Protein 3T7G (pdb70)

Organism: Saccharomyces cerevisiae (strain ATCC 204508 / S288c) (NCBI:txid559292)

Solvent-accessible surface area: 25848 Å² total; per-residue (Å²): 137,85,54,93,19,74,52,2,81,5,8,94,8,102,12,41,64,22,0,1,84,35,1,7,127,29,18,106,123,18,103,125,12,16,7,3,37,33,94,1,46,9,50,2,51,11,82,111,36,71,120,109,27,72,16,1,49,0,114,0,13,43,115,8,37,72,112,95,113,45,70,173,115,52,19,0,39,4,99,14,24,1,8,0,6,20,37,50,85,23,0,47,42,9,10,7,70,59,2,4,58,9,18,0,29,53,5,11,96,69,1,54,183,46,7,14,135,0,13,30,3,3,0,0,1,18,0,24,35,99,156,96,3,1,13,11,2,1,0,7,0,3,0,15,40,35,32,11,7,32,3,60,10,96,98,35,112,85,28,59,61,30,32,56,83,0,38,140,38,0,28,114,43,96,60,52,9,0,0,1,11,24,94,112,88,98,21,44,69,34,59,97,70,56,0,97,145,33,84,18,0,2,2,6,4,0,1,34,64,148,93,35,0,2,11,3,1,35,0,0,1,1,1,0,33,105,29,4,101,113,6,95,81,4,66,0,1,0,2,8,34,63,172,31,14,22,6,12,24,0,28,15,26,65,113,124,85,76,83,100,128,48,93,59,59,18,135,33,52,24,21,20,128,16,131,160,41,20,34,1,1,42,45,50,101,78,138,66,94,14,63,51,6,83,4,6,52,5,26,7,0,41,2,6,34,108,30,52,90,98,5,105,43,137,66,97,194,54,88,50,15,76,29,86,1,35,9,73,3,44,17,91,108,36,31,108,37,14,62,23,1,20,0,25,0,12,24,104,4,18,63,193,144,154,46,56,1,52,2,97,11,22,0,44,0,23,34,61,58,82,72,0,69,108,46,75,10,70,126,22,3,62,82,38,0,74,75,5,47,58,71,2,63,93,53,6,14,138,0,14,27,4,1,0,0,0,16,9,27,88,94,49,110,55,0,9,8,2,1,0,7,0,4,0,33,11,56,34,45,8,36,4,58,11,29,107,28,112,110,32,55,75,42,28,82,48,4,41,63,28,0,39,116,42,108,56,41,9,0,0,1,30,19,105,101,109,102,40,64,52,33,53,42,84,50,7,42,82,39,61,29,0,2,3,13,6,1,2,36,64,143,98,40,0,3,12,2,1,37,0,1,7,1,0,4,29,121,46,6,116,92,13,48,97,18,36,0,6,0,2,9,37,76,116,24,21,29,9,15,48,2,40,30,17,82,157,146,31,129,37,51,23,23,20,126,14,26,128,43,94,32,2,0,13,2,13,23,30,86,64,57,18,24,124,94,6,88,53,132,116,80,87,56,13,23,64,72,4,94,51,133

Sequence (581 aa):
SERVLSYAPAFKSFLDTSFFQELSRLKLDVLKLDSTCQPLTVVNLDLHNIPKSADQVPLFLTNRSFEKHNNKRTNEVPLQGSIFNFNVLDEFKNLDKQLFLHQRALECWEDGIKDINKCVSFVIISFADLKKYRFYYWLGVPCFQQRRPSSTVLHVRPEPSLKGLFSKCQKWFDVNYSKWVCILDADDEIVNYDKCIIRKTKVLAIRDTSTMENVPSALTKNFLSVLQYDVPDLIDFKLLIIRQNEGSFALNATFASIDPQSSSSNPDMKVSGWERNVQGKLAPRVVDLERVLSYAPAFKSFLDTSFFQELSRLKLDVLKLDSTCQPLTVNLDLHNIPKSADQVPLFLTNRSFEKHTNEVPLQGSIFFNFNVLDEFKNLDKQLFLHQRALECWEDGIKDINKCVSFVIISFADLKKYRFYYWLGVPCFQRPSSTVLHVRPEPSLKGLFSKCQKWFDVNYSKWVCILDADDEIVNYDKCIIRKTKVLAIRDTSTMENVPSALTKNFLSVLQYDVPDLIDFKLLIIRQNEGSFALNATFASIDMKVSGWERNVQGKLAPRVVDLSDELIQDMEIKDIDELIQDMEIK

Structure (mmCIF, N/CA/C/O backbone):
data_3T7G
#
_entry.id   3T7G
#
_cell.length_a   152.135
_cell.length_b   99.429
_cell.length_c   71.502
_cell.angle_alpha   90.00
_cell.angle_beta   113.13
_cell.angle_gamma   90.00
#
_symmetry.space_group_name_H-M   'C 1 2 1'
#
loop_
_entity.id
_entity.type
_entity.pdbx_description
1 polymer 'Ubiquitin-like modifier-activating enzyme ATG7'
2 polymer 'Autophagy-related protein 3'
3 water water
#
loop_
_atom_site.group_PDB
_atom_site.id
_atom_site.type_symbol
_atom_site.label_atom_id
_atom_site.label_alt_id
_atom_site.label_comp_id
_atom_site.label_asym_id
_atom_site.label_entity_id
_atom_site.label_seq_id
_atom_site.pdbx_PDB_ins_code
_atom_site.Cartn_x
_atom_site.Cartn_y
_atom_site.Cartn_z
_atom_site.occupancy
_atom_site.B_iso_or_equiv
_atom_site.auth_seq_id
_atom_site.auth_comp_id
_atom_site.auth_asym_id
_atom_site.auth_atom_id
_atom_site.pdbx_PDB_model_num
ATOM 1 N N . SER A 1 5 ? -4.897 -30.098 -2.424 1.00 69.17 3 SER A N 1
ATOM 2 C CA . SER A 1 5 ? -5.330 -29.879 -1.043 1.00 78.81 3 SER A CA 1
ATOM 3 C C . SER A 1 5 ? -5.037 -31.065 -0.110 1.00 72.26 3 SER A C 1
ATOM 4 O O . SER A 1 5 ? -5.068 -30.917 1.117 1.00 70.17 3 SER A O 1
ATOM 7 N N . GLU A 1 6 ? -4.759 -32.231 -0.693 1.00 63.61 4 GLU A N 1
ATOM 8 C CA . GLU A 1 6 ? -4.513 -33.453 0.079 1.00 59.68 4 GLU A CA 1
ATOM 9 C C . GLU A 1 6 ? -3.020 -33.631 0.366 1.00 58.32 4 GLU A C 1
ATOM 10 O O . GLU A 1 6 ? -2.211 -33.806 -0.558 1.00 51.14 4 GLU A O 1
ATOM 16 N N . ARG A 1 7 ? -2.660 -33.597 1.646 1.00 45.76 5 ARG A N 1
ATOM 17 C CA . ARG A 1 7 ? -1.260 -33.602 2.035 1.00 44.43 5 ARG A CA 1
ATOM 18 C C . ARG A 1 7 ? -0.877 -34.894 2.742 1.00 43.79 5 ARG A C 1
ATOM 19 O O . ARG A 1 7 ? -1.728 -35.564 3.342 1.00 41.05 5 ARG A O 1
ATOM 21 N N . VAL A 1 8 ? 0.407 -35.241 2.663 1.00 41.69 6 VAL A N 1
ATOM 22 C CA . VAL A 1 8 ? 0.982 -36.285 3.508 1.00 44.54 6 VAL A CA 1
ATOM 23 C C . VAL A 1 8 ? 1.301 -35.661 4.871 1.00 39.59 6 VAL A C 1
ATOM 24 O O . VAL A 1 8 ? 2.055 -34.701 4.948 1.00 42.51 6 VAL A O 1
ATOM 28 N N . LEU A 1 9 ? 0.694 -36.178 5.934 1.00 33.72 7 LEU A N 1
ATOM 29 C CA . LEU A 1 9 ? 0.876 -35.609 7.273 1.00 37.10 7 LEU A CA 1
ATOM 30 C C . LEU A 1 9 ? 2.328 -35.670 7.730 1.00 37.96 7 LEU A C 1
ATOM 31 O O . LEU A 1 9 ? 2.966 -36.724 7.678 1.00 36.80 7 LEU A O 1
ATOM 36 N N . SER A 1 10 ? 2.835 -34.538 8.196 1.00 35.30 8 SER A N 1
ATOM 37 C CA . SER A 1 10 ? 4.128 -34.505 8.863 1.00 44.84 8 SER A CA 1
ATOM 38 C C . SER A 1 10 ? 3.949 -33.995 10.285 1.00 40.57 8 SER A C 1
ATOM 39 O O . SER A 1 10 ? 2.872 -33.531 10.656 1.00 42.83 8 SER A O 1
ATOM 42 N N . TYR A 1 11 ? 5.008 -34.085 11.083 1.00 31.78 9 TYR A N 1
ATOM 43 C CA . TYR A 1 11 ? 4.871 -33.983 12.532 1.00 30.11 9 TYR A CA 1
ATOM 44 C C . TYR A 1 11 ? 5.872 -33.041 13.162 1.00 37.36 9 TYR A C 1
ATOM 45 O O . TYR A 1 11 ? 6.844 -32.645 12.541 1.00 34.52 9 TYR A O 1
ATOM 54 N N . ALA A 1 12 ? 5.630 -32.710 14.420 1.00 33.98 10 ALA A N 1
ATOM 55 C CA . ALA A 1 12 ? 6.511 -31.834 15.168 1.00 34.83 10 ALA A CA 1
ATOM 56 C C . ALA A 1 12 ? 7.133 -32.602 16.334 1.00 26.62 10 ALA A C 1
ATOM 57 O O . ALA A 1 12 ? 6.562 -33.588 16.806 1.00 31.29 10 ALA A O 1
ATOM 59 N N . PRO A 1 13 ? 8.306 -32.154 16.808 1.00 37.52 11 PRO A N 1
ATOM 60 C CA . PRO A 1 13 ? 8.898 -32.845 17.963 1.00 35.47 11 PRO A CA 1
ATOM 61 C C . PRO A 1 13 ? 7.922 -32.806 19.147 1.00 31.72 11 PRO A C 1
ATOM 62 O O . PRO A 1 13 ? 7.235 -31.812 19.353 1.00 31.80 11 PRO A O 1
ATOM 66 N N . ALA A 1 14 ? 7.838 -33.896 19.895 1.00 31.70 12 ALA A N 1
ATOM 67 C CA . ALA A 1 14 ? 6.789 -34.039 20.902 1.00 32.27 12 ALA A CA 1
ATOM 68 C C . ALA A 1 14 ? 7.044 -33.219 22.163 1.00 32.90 12 ALA A C 1
ATOM 69 O O . ALA A 1 14 ? 6.108 -32.703 22.765 1.00 29.90 12 ALA A O 1
ATOM 71 N N . PHE A 1 15 ? 8.312 -33.128 22.561 1.00 28.36 13 PHE A N 1
ATOM 72 C CA . PHE A 1 15 ? 8.690 -32.477 23.819 1.00 29.81 13 PHE A CA 1
ATOM 73 C C . PHE A 1 15 ? 9.989 -31.725 23.647 1.00 34.83 13 PHE A C 1
ATOM 74 O O . PHE A 1 15 ? 10.757 -32.021 22.742 1.00 31.85 13 PHE A O 1
ATOM 82 N N . LYS A 1 16 ? 10.244 -30.780 24.543 1.00 33.52 14 LYS A N 1
ATOM 83 C CA . LYS A 1 16 ? 11.577 -30.205 24.679 1.00 40.54 14 LYS A CA 1
ATOM 84 C C . LYS A 1 16 ? 12.052 -30.398 26.125 1.00 41.42 14 LYS A C 1
ATOM 85 O O . LYS A 1 16 ? 11.299 -30.157 27.064 1.00 40.56 14 LYS A O 1
ATOM 91 N N . SER A 1 17 ? 13.294 -30.825 26.313 1.00 35.93 15 SER A N 1
ATOM 92 C CA . SER A 1 17 ? 13.793 -31.080 27.669 1.00 34.20 15 SER A CA 1
ATOM 93 C C . SER A 1 17 ? 14.254 -29.827 28.411 1.00 37.53 15 SER A C 1
ATOM 94 O O . SER A 1 17 ? 14.802 -28.918 27.825 1.00 35.33 15 SER A O 1
ATOM 97 N N . PHE A 1 18 ? 14.025 -29.798 29.716 1.00 35.33 16 PHE A N 1
ATOM 98 C CA . PHE A 1 18 ? 14.752 -28.904 30.592 1.00 32.70 16 PHE A CA 1
ATOM 99 C C . PHE A 1 18 ? 15.120 -29.655 31.851 1.00 35.34 16 PHE A C 1
ATOM 100 O O . PHE A 1 18 ? 14.260 -29.979 32.666 1.00 38.10 16 PHE A O 1
ATOM 108 N N . LEU A 1 19 ? 16.401 -29.947 32.006 1.00 37.36 17 LEU A N 1
ATOM 109 C CA . LEU A 1 19 ? 16.854 -30.646 33.188 1.00 35.11 17 LEU A CA 1
ATOM 110 C C . LEU A 1 19 ? 17.372 -29.623 34.195 1.00 34.99 17 LEU A C 1
ATOM 111 O O . LEU A 1 19 ? 18.407 -29.007 33.986 1.00 40.59 17 LEU A O 1
ATOM 116 N N . ASP A 1 20 ? 16.627 -29.458 35.280 1.00 35.96 18 ASP A N 1
ATOM 117 C CA . ASP A 1 20 ? 17.026 -28.590 36.366 1.00 36.75 18 ASP A CA 1
ATOM 118 C C . ASP A 1 20 ? 18.294 -29.090 37.025 1.00 42.21 18 ASP A C 1
ATOM 119 O O . ASP A 1 20 ? 18.593 -30.291 37.025 1.00 42.23 18 ASP A O 1
ATOM 124 N N . THR A 1 21 ? 19.048 -28.150 37.579 1.00 38.83 19 THR A N 1
ATOM 125 C CA . THR A 1 21 ? 20.244 -28.441 38.353 1.00 41.26 19 THR A CA 1
ATOM 126 C C . THR A 1 21 ? 20.021 -29.577 39.341 1.00 38.82 19 THR A C 1
ATOM 127 O O . THR A 1 21 ? 20.904 -30.391 39.567 1.00 42.28 19 THR A O 1
ATOM 131 N N . SER A 1 22 ? 18.844 -29.606 39.954 1.00 37.27 20 SER A N 1
ATOM 132 C CA . SER A 1 22 ? 18.567 -30.618 40.970 1.00 41.59 20 SER A CA 1
ATOM 133 C C . SER A 1 22 ? 18.513 -32.024 40.354 1.00 41.16 20 SER A C 1
ATOM 134 O O . SER A 1 22 ? 18.780 -33.018 41.031 1.00 42.79 20 SER A O 1
ATOM 137 N N . PHE A 1 23 ? 18.163 -32.107 39.073 1.00 36.63 21 PHE A N 1
ATOM 138 C CA . PHE A 1 23 ? 18.149 -33.399 38.381 1.00 33.58 21 PHE A CA 1
ATOM 139 C C . PHE A 1 23 ? 19.573 -33.962 38.321 1.00 44.33 21 PHE A C 1
ATOM 140 O O . PHE A 1 23 ? 19.814 -35.137 38.612 1.00 37.57 21 PHE A O 1
ATOM 148 N N . PHE A 1 24 ? 20.517 -33.104 37.957 1.00 37.65 22 PHE A N 1
ATOM 149 C CA . PHE A 1 24 ? 21.905 -33.509 37.808 1.00 40.58 22 PHE A CA 1
ATOM 150 C C . PHE A 1 24 ? 22.548 -33.751 39.179 1.00 42.48 22 PHE A C 1
ATOM 151 O O . PHE A 1 24 ? 23.361 -34.649 39.340 1.00 43.81 22 PHE A O 1
ATOM 159 N N . GLN A 1 25 ? 22.169 -32.949 40.168 1.00 41.88 23 GLN A N 1
ATOM 160 C CA . GLN A 1 25 ? 22.569 -33.221 41.544 1.00 40.70 23 GLN A CA 1
ATOM 161 C C . GLN A 1 25 ? 22.104 -34.625 41.967 1.00 44.58 23 GLN A C 1
ATOM 162 O O . GLN A 1 25 ? 22.866 -35.375 42.562 1.00 44.68 23 GLN A O 1
ATOM 168 N N . GLU A 1 26 ? 20.859 -34.981 41.646 1.00 43.34 24 GLU A N 1
ATOM 169 C CA . GLU A 1 26 ? 20.314 -36.271 42.053 1.00 46.56 24 GLU A CA 1
ATOM 170 C C . GLU A 1 26 ? 20.969 -37.416 41.277 1.00 46.22 24 GLU A C 1
ATOM 171 O O . GLU A 1 26 ? 21.229 -38.490 41.822 1.00 44.34 24 GLU A O 1
ATOM 177 N N . LEU A 1 27 ? 21.204 -37.178 39.992 1.00 43.64 25 LEU A N 1
ATOM 178 C CA . LEU A 1 27 ? 21.964 -38.091 39.157 1.00 44.40 25 LEU A CA 1
ATOM 179 C C . LEU A 1 27 ? 23.360 -38.323 39.751 1.00 52.83 25 LEU A C 1
ATOM 180 O O . LEU A 1 27 ? 23.877 -39.448 39.754 1.00 49.39 25 LEU A O 1
ATOM 185 N N . SER A 1 28 ? 23.971 -37.257 40.257 1.00 43.78 26 SER A N 1
ATOM 186 C CA . SER A 1 28 ? 25.300 -37.384 40.865 1.00 48.09 26 SER A CA 1
ATOM 187 C C . SER A 1 28 ? 25.255 -38.336 42.045 1.00 48.15 26 SER A C 1
ATOM 188 O O . SER A 1 28 ? 26.105 -39.212 42.174 1.00 55.82 26 SER A O 1
ATOM 191 N N . ARG A 1 29 ? 24.251 -38.172 42.898 1.00 45.44 27 ARG A N 1
ATOM 192 C CA . ARG A 1 29 ? 24.058 -39.074 44.026 1.00 52.82 27 ARG A CA 1
ATOM 193 C C . ARG A 1 29 ? 23.902 -40.517 43.534 1.00 56.00 27 ARG A C 1
ATOM 194 O O . ARG A 1 29 ? 24.542 -41.437 44.046 1.00 59.83 27 ARG A O 1
ATOM 202 N N . LEU A 1 30 ? 23.075 -40.697 42.511 1.00 53.35 28 LEU A N 1
ATOM 203 C CA . LEU A 1 30 ? 22.869 -42.004 41.896 1.00 56.60 28 LEU A CA 1
ATOM 204 C C . LEU A 1 30 ? 24.183 -42.625 41.419 1.00 56.60 28 LEU A C 1
ATOM 205 O O . LEU A 1 30 ? 24.488 -43.764 41.748 1.00 55.22 28 LEU A O 1
ATOM 210 N N . LYS A 1 31 ? 24.957 -41.881 40.637 1.00 51.89 29 LYS A N 1
ATOM 211 C CA . LYS A 1 31 ? 26.201 -42.410 40.101 1.00 51.56 29 LYS A CA 1
ATOM 212 C C . LYS A 1 31 ? 27.180 -42.836 41.205 1.00 58.00 29 LYS A C 1
ATOM 213 O O . LYS A 1 31 ? 27.828 -43.889 41.093 1.00 52.86 29 LYS A O 1
ATOM 219 N N . LEU A 1 32 ? 27.296 -42.021 42.255 1.00 56.95 30 LEU A N 1
ATOM 220 C CA . LEU A 1 32 ? 28.189 -42.342 43.373 1.00 66.59 30 LEU A CA 1
ATOM 221 C C . LEU A 1 32 ? 27.757 -43.637 44.065 1.00 75.08 30 LEU A C 1
ATOM 222 O O . LEU A 1 32 ? 28.575 -44.347 44.656 1.00 81.22 30 LEU A O 1
ATOM 227 N N . ASP A 1 33 ? 26.470 -43.949 43.969 1.00 78.33 31 ASP A N 1
ATOM 228 C CA . ASP A 1 33 ? 25.935 -45.183 44.527 1.00 79.46 31 ASP A CA 1
ATOM 229 C C . ASP A 1 33 ? 26.371 -46.395 43.717 1.00 70.69 31 ASP A C 1
ATOM 230 O O . ASP A 1 33 ? 26.521 -47.487 44.265 1.00 75.90 31 ASP A O 1
ATOM 235 N N . VAL A 1 34 ? 26.566 -46.206 42.414 1.00 59.28 32 VAL A N 1
ATOM 236 C CA . VAL A 1 34 ? 26.942 -47.321 41.544 1.00 57.90 32 VAL A CA 1
ATOM 237 C C . VAL A 1 34 ? 28.245 -47.066 40.790 1.00 55.17 32 VAL A C 1
ATOM 238 O O . VAL A 1 34 ? 28.366 -47.372 39.608 1.00 58.22 32 VAL A O 1
ATOM 242 N N . LEU A 1 35 ? 29.238 -46.544 41.499 1.00 48.89 33 LEU A N 1
ATOM 243 C CA . LEU A 1 35 ? 30.514 -46.191 40.885 1.00 59.36 33 LEU A CA 1
ATOM 244 C C . LEU A 1 35 ? 31.247 -47.402 40.291 1.00 61.97 33 LEU A C 1
ATOM 245 O O . LEU A 1 35 ? 31.973 -47.278 39.303 1.00 65.39 33 LEU A O 1
ATOM 250 N N . LYS A 1 36 ? 31.051 -48.569 40.892 1.00 54.84 34 LYS A N 1
ATOM 251 C CA . LYS A 1 36 ? 31.749 -49.775 40.441 1.00 58.98 34 LYS A CA 1
ATOM 252 C C . LYS A 1 36 ? 31.100 -50.468 39.234 1.00 57.99 34 LYS A C 1
ATOM 253 O O . LYS A 1 36 ? 31.649 -51.446 38.717 1.00 65.82 34 LYS A O 1
ATOM 259 N N . LEU A 1 37 ? 29.944 -49.976 38.784 1.00 51.28 35 LEU A N 1
ATOM 260 C CA . LEU A 1 37 ? 29.219 -50.628 37.685 1.00 44.19 35 LEU A CA 1
ATOM 261 C C . LEU A 1 37 ? 29.470 -49.923 36.356 1.00 55.22 35 LEU A C 1
ATOM 262 O O . LEU A 1 37 ? 29.887 -48.763 36.350 1.00 59.03 35 LEU A O 1
ATOM 267 N N . ASP A 1 38 ? 29.220 -50.611 35.236 1.00 46.87 36 ASP A N 1
ATOM 268 C CA . ASP A 1 38 ? 29.391 -49.987 33.920 1.00 42.25 36 ASP A CA 1
ATOM 269 C C . ASP A 1 38 ? 28.275 -48.978 33.641 1.00 45.40 36 ASP A C 1
ATOM 270 O O . ASP A 1 38 ? 28.458 -48.019 32.884 1.00 40.74 36 ASP A O 1
ATOM 275 N N . SER A 1 39 ? 27.110 -49.212 34.231 1.00 41.33 37 SER A N 1
ATOM 276 C CA . SER A 1 39 ? 25.951 -48.387 33.939 1.00 42.43 37 SER A CA 1
ATOM 277 C C . SER A 1 39 ? 24.770 -48.811 34.789 1.00 45.15 37 SER A C 1
ATOM 278 O O . SER A 1 39 ? 24.769 -49.893 35.381 1.00 40.71 37 SER A O 1
ATOM 281 N N . THR A 1 40 ? 23.752 -47.960 34.821 1.00 36.89 38 THR A N 1
ATOM 282 C CA . THR A 1 40 ? 22.534 -48.260 35.552 1.00 32.79 38 THR A CA 1
ATOM 283 C C . THR A 1 40 ? 21.366 -47.640 34.817 1.00 36.01 38 THR A C 1
ATOM 284 O O . THR A 1 40 ? 21.529 -46.657 34.079 1.00 36.35 38 THR A O 1
ATOM 288 N N . CYS A 1 41 ? 20.178 -48.192 35.026 1.00 35.90 39 CYS A N 1
ATOM 289 C CA . CYS A 1 41 ? 18.994 -47.642 34.394 1.00 32.97 39 CYS A CA 1
ATOM 290 C C . CYS A 1 41 ? 17.909 -47.462 35.448 1.00 38.99 39 CYS A C 1
ATOM 291 O O . CYS A 1 41 ? 17.544 -48.418 36.121 1.00 38.86 39 CYS A O 1
ATOM 294 N N . GLN A 1 42 ? 17.416 -46.239 35.615 1.00 34.89 40 GLN A N 1
ATOM 295 C CA . GLN A 1 42 ? 16.478 -45.953 36.699 1.00 35.08 40 GLN A CA 1
ATOM 296 C C . GLN A 1 42 ? 15.203 -45.297 36.165 1.00 28.42 40 GLN A C 1
ATOM 297 O O . GLN A 1 42 ? 15.254 -44.549 35.198 1.00 33.02 40 GLN A O 1
ATOM 303 N N . PRO A 1 43 ? 14.058 -45.578 36.804 1.00 33.05 41 PRO A N 1
ATOM 304 C CA . PRO A 1 43 ? 12.778 -45.024 36.336 1.00 32.56 41 PRO A CA 1
ATOM 305 C C . PRO A 1 43 ? 12.636 -43.536 36.638 1.00 30.80 41 PRO A C 1
ATOM 306 O O . PRO A 1 43 ? 13.179 -43.055 37.635 1.00 32.56 41 PRO A O 1
ATOM 310 N N . LEU A 1 44 ? 11.935 -42.821 35.758 1.00 27.29 42 LEU A N 1
ATOM 311 C CA . LEU A 1 44 ? 11.637 -41.411 35.967 1.00 30.37 42 LEU A CA 1
ATOM 312 C C . LEU A 1 44 ? 10.152 -41.166 35.765 1.00 30.23 42 LEU A C 1
ATOM 313 O O . LEU A 1 44 ? 9.507 -41.866 34.998 1.00 29.91 42 LEU A O 1
ATOM 318 N N . THR A 1 45 ? 9.622 -40.156 36.432 1.00 27.90 43 THR A N 1
ATOM 319 C CA . THR A 1 45 ? 8.260 -39.716 36.143 1.00 30.28 43 THR A CA 1
ATOM 320 C C . THR A 1 45 ? 8.222 -38.208 36.030 1.00 31.34 43 THR A C 1
ATOM 321 O O . THR A 1 45 ? 8.858 -37.510 36.816 1.00 35.16 43 THR A O 1
ATOM 325 N N . VAL A 1 46 ? 7.500 -37.702 35.040 1.00 29.24 44 VAL A N 1
ATOM 326 C CA A VAL A 1 46 ? 7.287 -36.266 34.891 0.43 32.33 44 VAL A CA 1
ATOM 327 C CA B VAL A 1 46 ? 7.274 -36.261 34.946 0.57 32.16 44 VAL A CA 1
ATOM 328 C C . VAL A 1 46 ? 5.786 -35.993 34.775 1.00 34.29 44 VAL A C 1
ATOM 329 O O . VAL A 1 46 ? 5.066 -36.771 34.158 1.00 36.07 44 VAL A O 1
ATOM 336 N N . ASN A 1 47 ? 5.325 -34.897 35.355 1.00 31.47 45 ASN A N 1
ATOM 337 C CA . ASN A 1 47 ? 3.928 -34.510 35.256 1.00 33.33 45 ASN A CA 1
ATOM 338 C C . ASN A 1 47 ? 3.805 -33.391 34.248 1.00 36.97 45 ASN A C 1
ATOM 339 O O . ASN A 1 47 ? 4.299 -32.293 34.484 1.00 38.42 45 ASN A O 1
ATOM 344 N N . LEU A 1 48 ? 3.190 -33.682 33.102 1.00 27.80 46 LEU A N 1
ATOM 345 C CA . LEU A 1 48 ? 3.107 -32.707 32.021 1.00 31.06 46 LEU A CA 1
ATOM 346 C C . LEU A 1 48 ? 1.982 -31.692 32.272 1.00 35.79 46 LEU A C 1
ATOM 347 O O . LEU A 1 48 ? 0.865 -32.087 32.612 1.00 36.24 46 LEU A O 1
ATOM 352 N N . ASP A 1 49 ? 2.271 -30.405 32.071 1.00 35.26 47 ASP A N 1
ATOM 353 C CA . ASP A 1 49 ? 1.270 -29.343 32.208 1.00 37.37 47 ASP A CA 1
ATOM 354 C C . ASP A 1 49 ? 0.935 -28.822 30.810 1.00 44.51 47 ASP A C 1
ATOM 355 O O . ASP A 1 49 ? 1.713 -28.075 30.224 1.00 46.23 47 ASP A O 1
ATOM 360 N N . LEU A 1 50 ? -0.202 -29.234 30.252 1.00 39.00 48 LEU A N 1
ATOM 361 C CA . LEU A 1 50 ? -0.489 -28.872 28.870 1.00 37.10 48 LEU A CA 1
ATOM 362 C C . LEU A 1 50 ? -1.240 -27.544 28.760 1.00 34.79 48 LEU A C 1
ATOM 363 O O . LEU A 1 50 ? -1.516 -27.066 27.658 1.00 39.21 48 LEU A O 1
ATOM 368 N N . HIS A 1 51 ? -1.576 -26.968 29.907 1.00 34.45 49 HIS A N 1
ATOM 369 C CA . HIS A 1 51 ? -2.278 -25.686 29.953 1.00 39.06 49 HIS A CA 1
ATOM 370 C C . HIS A 1 51 ? -1.336 -24.485 30.022 1.00 47.05 49 HIS A C 1
ATOM 371 O O . HIS A 1 51 ? -1.717 -23.369 29.691 1.00 51.86 49 HIS A O 1
ATOM 378 N N . ASN A 1 52 ? -0.119 -24.705 30.490 1.00 43.04 50 ASN A N 1
ATOM 379 C CA . ASN A 1 52 ? 0.804 -23.584 30.659 1.00 62.65 50 ASN A CA 1
ATOM 380 C C . ASN A 1 52 ? 2.081 -23.740 29.848 1.00 67.37 50 ASN A C 1
ATOM 381 O O . ASN A 1 52 ? 3.189 -23.733 30.390 1.00 77.25 50 ASN A O 1
ATOM 386 N N . ILE A 1 53 ? 1.902 -23.891 28.539 1.00 61.75 51 ILE A N 1
ATOM 387 C CA . ILE A 1 53 ? 3.007 -23.969 27.597 1.00 55.63 51 ILE A CA 1
ATOM 388 C C . ILE A 1 53 ? 3.371 -22.557 27.159 1.00 59.97 51 ILE A C 1
ATOM 389 O O . ILE A 1 53 ? 2.505 -21.807 26.710 1.00 53.78 51 ILE A O 1
ATOM 394 N N . PRO A 1 54 ? 4.656 -22.186 27.290 1.00 61.67 52 PRO A N 1
ATOM 395 C CA . PRO A 1 54 ? 5.066 -20.845 26.863 1.00 63.25 52 PRO A CA 1
ATOM 396 C C . PRO A 1 54 ? 4.553 -20.508 25.457 1.00 58.97 52 PRO A C 1
ATOM 397 O O . PRO A 1 54 ? 4.613 -21.337 24.547 1.00 55.56 52 PRO A O 1
ATOM 401 N N . LYS A 1 55 ? 4.030 -19.299 25.291 1.00 52.77 53 LYS A N 1
ATOM 402 C CA . LYS A 1 55 ? 3.481 -18.866 24.007 1.00 55.29 53 LYS A CA 1
ATOM 403 C C . LYS A 1 55 ? 4.514 -18.948 22.882 1.00 59.71 53 LYS A C 1
ATOM 404 O O . LYS A 1 55 ? 4.162 -19.059 21.705 1.00 62.58 53 LYS A O 1
ATOM 406 N N . SER A 1 56 ? 5.791 -18.890 23.249 1.00 58.35 54 SER A N 1
ATOM 407 C CA . SER A 1 56 ? 6.873 -18.924 22.275 1.00 61.79 54 SER A CA 1
ATOM 408 C C . SER A 1 56 ? 7.466 -20.322 22.059 1.00 49.90 54 SER A C 1
ATOM 409 O O . SER A 1 56 ? 8.236 -20.529 21.126 1.00 52.57 54 SER A O 1
ATOM 412 N N . ALA A 1 57 ? 7.128 -21.273 22.920 1.00 44.26 55 ALA A N 1
ATOM 413 C CA . ALA A 1 57 ? 7.609 -22.649 22.725 1.00 43.36 55 ALA A CA 1
ATOM 414 C C . ALA A 1 57 ? 6.797 -23.352 21.641 1.00 41.44 55 ALA A C 1
ATOM 415 O O . ALA A 1 57 ? 5.694 -22.926 21.333 1.00 45.04 55 ALA A O 1
ATOM 417 N N . ASP A 1 58 ? 7.339 -24.426 21.066 1.00 37.76 56 ASP A N 1
ATOM 418 C CA . ASP A 1 58 ? 6.662 -25.171 20.008 1.00 35.90 56 ASP A CA 1
ATOM 419 C C . ASP A 1 58 ? 6.035 -26.452 20.527 1.00 37.83 56 ASP A C 1
ATOM 420 O O . ASP A 1 58 ? 5.322 -27.130 19.804 1.00 37.94 56 ASP A O 1
ATOM 425 N N . GLN A 1 59 ? 6.335 -26.815 21.762 1.00 34.74 57 GLN A N 1
ATOM 426 C CA . GLN A 1 59 ? 5.774 -28.045 22.314 1.00 32.23 57 GLN A CA 1
ATOM 427 C C . GLN A 1 59 ? 5.919 -28.037 23.823 1.00 35.25 57 GLN A C 1
ATOM 428 O O . GLN A 1 59 ? 6.507 -27.125 24.396 1.00 36.62 57 GLN A O 1
ATOM 434 N N . VAL A 1 60 ? 5.350 -29.041 24.467 1.00 33.47 58 VAL A N 1
ATOM 435 C CA . VAL A 1 60 ? 5.391 -29.141 25.908 1.00 34.99 58 VAL A CA 1
ATOM 436 C C . VAL A 1 60 ? 6.825 -29.361 26.365 1.00 31.23 58 VAL A C 1
ATOM 437 O O . VAL A 1 60 ? 7.536 -30.194 25.814 1.00 33.36 58 VAL A O 1
ATOM 441 N N . PRO A 1 61 ? 7.257 -28.617 27.389 1.00 32.04 59 PRO A N 1
ATOM 442 C CA . PRO A 1 61 ? 8.551 -28.897 28.005 1.00 32.65 59 PRO A CA 1
ATOM 443 C C . PRO A 1 61 ? 8.480 -30.106 28.940 1.00 37.12 59 PRO A C 1
ATOM 444 O O . PRO A 1 61 ? 7.443 -30.396 29.546 1.00 38.94 59 PRO A O 1
ATOM 448 N N . LEU A 1 62 ? 9.585 -30.825 29.014 1.00 33.65 60 LEU A N 1
ATOM 449 C CA . LEU A 1 62 ? 9.771 -31.890 29.994 1.00 33.90 60 LEU A CA 1
ATOM 450 C C . LEU A 1 62 ? 10.688 -31.356 31.086 1.00 34.86 60 LEU A C 1
ATOM 451 O O . LEU A 1 62 ? 11.905 -31.328 30.919 1.00 40.73 60 LEU A O 1
ATOM 456 N N . PHE A 1 63 ? 10.102 -30.904 32.188 1.00 35.53 61 PHE A N 1
ATOM 457 C CA . PHE A 1 63 ? 10.847 -30.238 33.251 1.00 39.82 61 PHE A CA 1
ATOM 458 C C . PHE A 1 63 ? 11.267 -31.281 34.277 1.00 40.45 61 PHE A C 1
ATOM 459 O O . PHE A 1 63 ? 10.451 -31.733 35.066 1.00 41.49 61 PHE A O 1
ATOM 467 N N . LEU A 1 64 ? 12.540 -31.655 34.265 1.00 35.42 62 LEU A N 1
ATOM 468 C CA . LEU A 1 64 ? 13.043 -32.760 35.097 1.00 31.77 62 LEU A CA 1
ATOM 469 C C . LEU A 1 64 ? 13.787 -32.243 36.327 1.00 33.32 62 LEU A C 1
ATOM 470 O O . LEU A 1 64 ? 14.570 -31.312 36.220 1.00 34.21 62 LEU A O 1
ATOM 475 N N . THR A 1 65 ? 13.558 -32.857 37.486 1.00 34.39 63 THR A N 1
ATOM 476 C CA . THR A 1 65 ? 14.208 -32.430 38.727 1.00 32.10 63 THR A CA 1
ATOM 477 C C . THR A 1 65 ? 14.606 -33.649 39.547 1.00 33.69 63 THR A C 1
ATOM 478 O O . THR A 1 65 ? 14.372 -34.772 39.128 1.00 31.56 63 THR A O 1
ATOM 482 N N . ASN A 1 66 ? 15.181 -33.429 40.728 1.00 39.25 64 ASN A N 1
ATOM 483 C CA . ASN A 1 66 ? 15.502 -34.552 41.613 1.00 42.84 64 ASN A CA 1
ATOM 484 C C . ASN A 1 66 ? 14.253 -35.368 41.901 1.00 47.79 64 ASN A C 1
ATOM 485 O O . ASN A 1 66 ? 14.310 -36.579 42.060 1.00 42.92 64 ASN A O 1
ATOM 490 N N . ARG A 1 67 ? 13.110 -34.702 41.933 1.00 43.54 65 ARG A N 1
ATOM 491 C CA . ARG A 1 67 ? 11.853 -35.376 42.239 1.00 42.17 65 ARG A CA 1
ATOM 492 C C . ARG A 1 67 ? 11.363 -36.322 41.149 1.00 40.17 65 ARG A C 1
ATOM 493 O O . ARG A 1 67 ? 10.567 -37.219 41.420 1.00 38.11 65 ARG A O 1
ATOM 501 N N . SER A 1 68 ? 11.858 -36.141 39.928 1.00 34.51 66 SER A N 1
ATOM 502 C CA . SER A 1 68 ? 11.510 -37.037 38.830 1.00 30.39 66 SER A CA 1
ATOM 503 C C . SER A 1 68 ? 11.952 -38.477 39.112 1.00 27.74 66 SER A C 1
ATOM 504 O O . SER A 1 68 ? 11.405 -39.413 38.545 1.00 31.80 66 SER A O 1
ATOM 507 N N . PHE A 1 69 ? 12.961 -38.645 39.966 1.00 31.93 67 PHE A N 1
ATOM 508 C CA . PHE A 1 69 ? 13.497 -39.972 40.290 1.00 40.37 67 PHE A CA 1
ATOM 509 C C . PHE A 1 69 ? 12.625 -40.656 41.332 1.00 43.85 67 PHE A C 1
ATOM 510 O O . PHE A 1 69 ? 12.785 -41.847 41.598 1.00 41.20 67 PHE A O 1
ATOM 518 N N . GLU A 1 70 ? 11.721 -39.899 41.939 1.00 39.85 68 GLU A N 1
ATOM 519 C CA . GLU A 1 70 ? 11.007 -40.380 43.116 1.00 54.78 68 GLU A CA 1
ATOM 520 C C . GLU A 1 70 ? 9.541 -40.668 42.840 1.00 70.29 68 GLU A C 1
ATOM 521 O O . GLU A 1 70 ? 9.004 -40.259 41.814 1.00 72.52 68 GLU A O 1
ATOM 527 N N . LYS A 1 71 ? 8.901 -41.394 43.752 1.00 85.44 69 LYS A N 1
ATOM 528 C CA . LYS A 1 71 ? 7.497 -41.769 43.580 1.00 93.28 69 LYS A CA 1
ATOM 529 C C . LYS A 1 71 ? 6.566 -40.799 44.309 1.00 101.06 69 LYS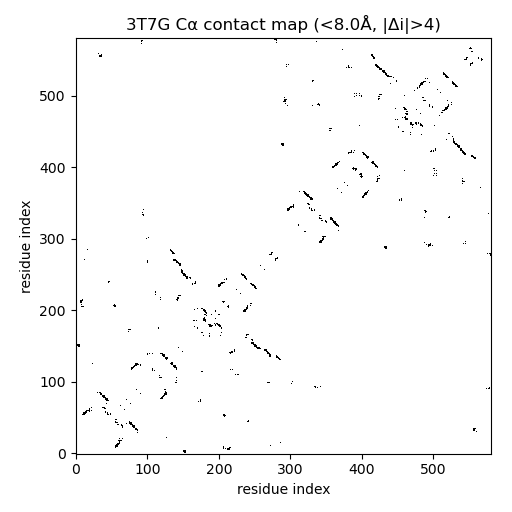 A C 1
ATOM 530 O O . LYS A 1 71 ? 5.713 -41.214 45.094 1.00 107.09 69 LYS A O 1
ATOM 532 N N . HIS A 1 72 ? 6.739 -39.507 44.036 1.00 98.31 70 HIS A N 1
ATOM 533 C CA . HIS A 1 72 ? 5.946 -38.454 44.666 1.00 95.84 70 HIS A CA 1
ATOM 534 C C . HIS A 1 72 ? 4.490 -38.455 44.214 1.00 97.11 70 HIS A C 1
ATOM 535 O O . HIS A 1 72 ? 4.189 -38.685 43.041 1.00 94.55 70 HIS A O 1
ATOM 542 N N . ASN A 1 73 ? 3.591 -38.187 45.155 1.00 99.73 71 ASN A N 1
ATOM 543 C CA . ASN A 1 73 ? 2.197 -37.927 44.827 1.00 99.49 71 ASN A CA 1
ATOM 544 C C . ASN A 1 73 ? 2.020 -36.428 44.638 1.00 96.50 71 ASN A C 1
ATOM 545 O O . ASN A 1 73 ? 1.149 -35.808 45.250 1.00 98.11 71 ASN A O 1
ATOM 547 N N . ASN A 1 74 ? 2.861 -35.853 43.785 1.00 91.71 72 ASN A N 1
ATOM 548 C CA . ASN A 1 74 ? 2.957 -34.404 43.654 1.00 90.90 72 ASN A CA 1
ATOM 549 C C . ASN A 1 74 ? 2.219 -33.856 42.442 1.00 81.65 72 ASN A C 1
ATOM 550 O O . ASN A 1 74 ? 2.398 -32.695 42.068 1.00 87.76 72 ASN A O 1
ATOM 552 N N . LYS A 1 75 ? 1.383 -34.682 41.829 1.00 65.43 73 LYS A N 1
ATOM 553 C CA . LYS A 1 75 ? 0.684 -34.249 40.630 1.00 57.33 73 LYS A CA 1
ATOM 554 C C . LYS A 1 75 ? -0.350 -33.174 40.959 1.00 54.35 73 LYS A C 1
ATOM 555 O O . LYS A 1 75 ? -1.101 -33.292 41.925 1.00 53.53 73 LYS A O 1
ATOM 561 N N . ARG A 1 76 ? -0.366 -32.119 40.156 1.00 47.21 74 ARG A N 1
ATOM 562 C CA . ARG A 1 76 ? -1.402 -31.112 40.248 1.00 54.73 74 ARG A CA 1
ATOM 563 C C . ARG A 1 76 ? -2.558 -31.476 39.315 1.00 54.44 74 ARG A C 1
ATOM 564 O O . ARG A 1 76 ? -2.420 -32.313 38.411 1.00 46.19 74 ARG A O 1
ATOM 572 N N . THR A 1 77 ? -3.696 -30.839 39.545 1.00 44.58 75 THR A N 1
ATOM 573 C CA . THR A 1 77 ? -4.899 -31.101 38.778 1.00 41.66 75 THR A CA 1
ATOM 574 C C . THR A 1 77 ? -4.658 -30.891 37.285 1.00 43.96 75 THR A C 1
ATOM 575 O O . THR A 1 77 ? -3.985 -29.934 36.878 1.00 43.09 75 THR A O 1
ATOM 579 N N . ASN A 1 78 ? -5.198 -31.813 36.489 1.00 37.31 76 ASN A N 1
ATOM 580 C CA . ASN A 1 78 ? -5.107 -31.798 35.032 1.00 35.23 76 ASN A CA 1
ATOM 581 C C . ASN A 1 78 ? -3.740 -32.208 34.482 1.00 39.46 76 ASN A C 1
ATOM 582 O O . ASN A 1 78 ? -3.597 -32.379 33.271 1.00 39.69 76 ASN A O 1
ATOM 587 N N . GLU A 1 79 ? -2.738 -32.345 35.345 1.00 35.40 77 GLU A N 1
ATOM 588 C CA . GLU A 1 79 ? -1.417 -32.787 34.857 1.00 29.45 77 GLU A CA 1
ATOM 589 C C . GLU A 1 79 ? -1.399 -34.234 34.416 1.00 30.20 77 GLU A C 1
ATOM 590 O O . GLU A 1 79 ? -2.063 -35.086 34.995 1.00 35.43 77 GLU A O 1
ATOM 596 N N . VAL A 1 80 ? -0.606 -34.497 33.384 1.00 26.89 78 VAL A N 1
ATOM 597 C CA . VAL A 1 80 ? -0.546 -35.807 32.756 1.00 27.99 78 VAL A CA 1
ATOM 598 C C . VAL A 1 80 ? 0.746 -36.504 33.129 1.00 33.50 78 VAL A C 1
ATOM 599 O O . VAL A 1 80 ? 1.819 -36.062 32.720 1.00 31.18 78 VAL A O 1
ATOM 603 N N . PRO A 1 81 ? 0.662 -37.575 33.927 1.00 32.80 79 PRO A N 1
ATOM 604 C CA . PRO A 1 81 ? 1.930 -38.247 34.242 1.00 34.28 79 PRO A CA 1
ATOM 605 C C . PRO A 1 81 ? 2.530 -38.934 33.026 1.00 38.75 79 PRO A C 1
ATOM 606 O O . PRO A 1 81 ? 1.818 -39.550 32.237 1.00 35.20 79 PRO A O 1
ATOM 610 N N . LEU A 1 82 ? 3.842 -38.804 32.859 1.00 28.86 80 LEU A N 1
ATOM 611 C CA . LEU A 1 82 ? 4.528 -39.479 31.769 1.00 29.01 80 LEU A CA 1
ATOM 612 C C . LEU A 1 82 ? 5.690 -40.266 32.400 1.00 35.83 80 LEU A C 1
ATOM 613 O O . LEU A 1 82 ? 6.458 -39.708 33.175 1.00 30.91 80 LEU A O 1
ATOM 618 N N . GLN A 1 83 ? 5.805 -41.554 32.088 1.00 28.55 81 GLN A N 1
ATOM 619 C CA . GLN A 1 83 ? 6.891 -42.376 32.630 1.00 30.02 81 GLN A CA 1
ATOM 620 C C . GLN A 1 83 ? 8.025 -42.488 31.645 1.00 33.60 81 GLN A C 1
ATOM 621 O O . GLN A 1 83 ? 7.807 -42.558 30.434 1.00 34.00 81 GLN A O 1
ATOM 627 N N . GLY A 1 84 ? 9.242 -42.526 32.171 1.00 32.58 82 GLY A N 1
ATOM 628 C CA . GLY A 1 84 ? 10.409 -42.774 31.353 1.00 31.70 82 GLY A CA 1
ATOM 629 C C . GLY A 1 84 ? 11.517 -43.373 32.204 1.00 31.20 82 GLY A C 1
ATOM 630 O O . GLY A 1 84 ? 11.264 -43.978 33.237 1.00 28.07 82 GLY A O 1
ATOM 631 N N . SER A 1 85 ? 12.757 -43.185 31.779 1.00 24.09 83 SER A N 1
ATOM 632 C CA . SER A 1 85 ? 13.880 -43.709 32.533 1.00 29.01 83 SER A CA 1
ATOM 633 C C . SER A 1 85 ? 15.147 -42.977 32.150 1.00 29.26 83 SER A C 1
ATOM 634 O O . SER A 1 85 ? 15.204 -42.313 31.095 1.00 28.57 83 SER A O 1
ATOM 637 N N . ILE A 1 86 ? 16.152 -43.062 33.017 1.00 28.22 84 ILE A N 1
ATOM 638 C CA . ILE A 1 86 ? 17.467 -42.552 32.686 1.00 28.61 84 ILE A CA 1
ATOM 639 C C . ILE A 1 86 ? 18.472 -43.702 32.625 1.00 33.83 84 ILE A C 1
ATOM 640 O O . ILE A 1 86 ? 18.518 -44.527 33.529 1.00 35.07 84 ILE A O 1
ATOM 645 N N . PHE A 1 87 ? 19.243 -43.764 31.540 1.00 29.16 85 PHE A N 1
ATOM 646 C CA . PHE A 1 87 ? 20.274 -44.783 31.392 1.00 31.03 85 PHE A CA 1
ATOM 647 C C . PHE A 1 87 ? 21.606 -44.065 31.487 1.00 33.31 85 PHE A C 1
ATOM 648 O O . PHE A 1 87 ? 21.988 -43.330 30.579 1.00 30.72 85 PHE A O 1
ATOM 656 N N . ASN A 1 88 ? 22.294 -44.260 32.603 1.00 30.77 86 ASN A N 1
ATOM 657 C CA . ASN A 1 88 ? 23.516 -43.517 32.872 1.00 32.46 86 ASN A CA 1
ATOM 658 C C . ASN A 1 88 ? 24.759 -44.383 32.688 1.00 36.92 86 ASN A C 1
ATOM 659 O O . ASN A 1 88 ? 24.882 -45.425 33.326 1.00 35.30 86 ASN A O 1
ATOM 664 N N . PHE A 1 89 ? 25.656 -43.945 31.809 1.00 35.30 87 PHE A N 1
ATOM 665 C CA . PHE A 1 89 ? 26.929 -44.625 31.545 1.00 38.21 87 PHE A CA 1
ATOM 666 C C . PHE A 1 89 ? 28.039 -44.088 32.427 1.00 39.99 87 PHE A C 1
ATOM 667 O O . PHE A 1 89 ? 28.239 -42.880 32.516 1.00 41.17 87 PHE A O 1
ATOM 675 N N . ASN A 1 90 ? 28.794 -44.977 33.055 1.00 40.79 88 ASN A N 1
ATOM 676 C CA . ASN A 1 90 ? 29.887 -44.525 33.903 1.00 46.22 88 ASN A CA 1
ATOM 677 C C . ASN A 1 90 ? 31.179 -44.253 33.140 1.00 46.17 88 ASN A C 1
ATOM 678 O O . ASN A 1 90 ? 32.122 -43.720 33.693 1.00 50.57 88 ASN A O 1
ATOM 683 N N . VAL A 1 91 ? 31.196 -44.608 31.860 1.00 45.85 89 VAL A N 1
ATOM 684 C CA . VAL A 1 91 ? 32.341 -44.343 31.008 1.00 48.54 89 VAL A CA 1
ATOM 685 C C . VAL A 1 91 ? 31.909 -43.592 29.758 1.00 49.50 89 VAL A C 1
ATOM 686 O O . VAL A 1 91 ? 31.023 -44.032 29.038 1.00 44.08 89 VAL A O 1
ATOM 690 N N . LEU A 1 92 ? 32.542 -42.454 29.508 1.00 50.96 90 LEU A N 1
ATOM 691 C CA . LEU A 1 92 ? 32.144 -41.582 28.407 1.00 48.54 90 LEU A CA 1
ATOM 692 C C . LEU A 1 92 ? 32.213 -42.279 27.046 1.00 39.56 90 LEU A C 1
ATOM 693 O O . LEU A 1 92 ? 31.347 -42.086 26.198 1.00 43.56 90 LEU A O 1
ATOM 698 N N . ASP A 1 93 ? 33.236 -43.099 26.846 1.00 42.52 91 ASP A N 1
ATOM 699 C CA . ASP A 1 93 ? 33.340 -43.880 25.612 1.00 55.31 91 ASP A CA 1
ATOM 700 C C . ASP A 1 93 ? 32.110 -44.746 25.341 1.00 50.94 91 ASP A C 1
ATOM 701 O O . ASP A 1 93 ? 31.710 -44.925 24.189 1.00 50.45 91 ASP A O 1
ATOM 706 N N . GLU A 1 94 ? 31.524 -45.307 26.393 1.00 52.13 92 GLU A N 1
ATOM 707 C CA . GLU A 1 94 ? 30.355 -46.187 26.209 1.00 46.51 92 GLU A CA 1
ATOM 708 C C . GLU A 1 94 ? 29.137 -45.354 25.779 1.00 45.25 92 GLU A C 1
ATOM 709 O O . GLU A 1 94 ? 28.410 -45.721 24.856 1.00 42.48 92 GLU A O 1
ATOM 715 N N . PHE A 1 95 ? 28.940 -44.222 26.446 1.00 39.79 93 PHE A N 1
ATOM 716 C CA . PHE A 1 95 ? 27.960 -43.215 26.033 1.00 36.58 93 PHE A CA 1
ATOM 717 C C . PHE A 1 95 ? 28.128 -42.831 24.557 1.00 41.88 93 PHE A C 1
ATOM 718 O O . PHE A 1 95 ? 27.172 -42.857 23.781 1.00 37.93 93 PHE A O 1
ATOM 726 N N . LYS A 1 96 ? 29.357 -42.517 24.155 1.00 44.28 94 LYS A N 1
ATOM 727 C CA . LYS A 1 96 ? 29.627 -42.076 22.784 1.00 45.52 94 LYS A CA 1
ATOM 728 C C . LYS A 1 96 ? 29.332 -43.161 21.764 1.00 41.58 94 LYS A C 1
ATOM 729 O O . LYS A 1 96 ? 28.742 -42.893 20.720 1.00 43.36 94 LYS A O 1
ATOM 735 N N . ASN A 1 97 ? 29.741 -44.386 22.070 1.00 41.45 95 ASN A N 1
ATOM 736 C CA . ASN A 1 97 ? 29.649 -45.479 21.114 1.00 43.86 95 ASN A CA 1
ATOM 737 C C . ASN A 1 97 ? 28.313 -46.216 21.079 1.00 43.67 95 ASN A C 1
ATOM 738 O O . ASN A 1 97 ? 28.086 -47.045 20.203 1.00 47.59 95 ASN A O 1
ATOM 743 N N . LEU A 1 98 ? 27.442 -45.935 22.035 1.00 39.25 96 LEU A N 1
ATOM 744 C CA . LEU A 1 98 ? 26.121 -46.554 22.029 1.00 36.80 96 LEU A CA 1
ATOM 745 C C . LEU A 1 98 ? 25.471 -46.329 20.659 1.00 41.46 96 LEU A C 1
ATOM 746 O O . LEU A 1 98 ? 25.470 -45.203 20.149 1.00 39.86 96 LEU A O 1
ATOM 751 N N . ASP A 1 99 ? 24.932 -47.387 20.052 1.00 36.07 97 ASP A N 1
ATOM 752 C CA . ASP A 1 99 ? 24.197 -47.244 18.792 1.00 37.61 97 ASP A CA 1
ATOM 753 C C . ASP A 1 99 ? 22.828 -46.610 19.097 1.00 34.38 97 ASP A C 1
ATOM 754 O O . ASP A 1 99 ? 21.897 -47.279 19.565 1.00 30.59 97 ASP A O 1
ATOM 759 N N . LYS A 1 100 ? 22.708 -45.316 18.831 1.00 29.58 98 LYS A N 1
ATOM 760 C CA . LYS A 1 100 ? 21.512 -44.585 19.249 1.00 32.66 98 LYS A CA 1
ATOM 761 C C . LYS A 1 100 ? 20.232 -45.019 18.539 1.00 31.46 98 LYS A C 1
ATOM 762 O O . LYS A 1 100 ? 19.146 -44.980 19.129 1.00 29.22 98 LYS A O 1
ATOM 768 N N . GLN A 1 101 ? 20.339 -45.425 17.276 1.00 30.76 99 GLN A N 1
ATOM 769 C CA . GLN A 1 101 ? 19.157 -45.869 16.550 1.00 35.68 99 GLN A CA 1
ATOM 770 C C . GLN A 1 101 ? 18.647 -47.193 17.122 1.00 32.40 99 GLN A C 1
ATOM 771 O O . GLN A 1 101 ? 17.461 -47.350 17.379 1.00 32.49 99 GLN A O 1
ATOM 773 N N . LEU A 1 102 ? 19.549 -48.141 17.339 1.00 32.04 100 LEU A N 1
ATOM 774 C CA . LEU A 1 102 ? 19.133 -49.429 17.874 1.00 31.96 100 LEU A CA 1
ATOM 775 C C . LEU A 1 102 ? 18.538 -49.245 19.257 1.00 29.56 100 LEU A C 1
ATOM 776 O O . LEU A 1 102 ? 17.554 -49.887 19.596 1.00 29.16 100 LEU A O 1
ATOM 781 N N . PHE A 1 103 ? 19.123 -48.339 20.037 1.00 31.16 101 PHE A N 1
ATOM 782 C CA . PHE A 1 103 ? 18.675 -48.119 21.402 1.00 30.13 101 PHE A CA 1
ATOM 783 C C . PHE A 1 103 ? 17.251 -47.546 21.406 1.00 28.12 101 PHE A C 1
ATOM 784 O O . PHE A 1 103 ? 16.371 -48.091 22.058 1.00 28.02 101 PHE A O 1
ATOM 792 N N . LEU A 1 104 ? 17.019 -46.475 20.652 1.00 28.63 102 LEU A N 1
ATOM 793 C CA . LEU A 1 104 ? 15.681 -45.867 20.583 1.00 28.97 102 LEU A CA 1
ATOM 794 C C . LEU A 1 104 ? 14.680 -46.855 19.980 1.00 25.85 102 LEU A C 1
ATOM 795 O O . LEU A 1 104 ? 13.534 -46.917 20.391 1.00 26.69 102 LEU A O 1
ATOM 800 N N . HIS A 1 105 ? 15.129 -47.631 19.005 1.00 25.89 103 HIS A N 1
ATOM 801 C CA . HIS A 1 105 ? 14.272 -48.670 18.432 1.00 26.77 103 HIS A CA 1
ATOM 802 C C . HIS A 1 105 ? 13.724 -49.617 19.498 1.00 31.05 103 HIS A C 1
ATOM 803 O O . HIS A 1 105 ? 12.549 -49.972 19.492 1.00 28.73 103 HIS A O 1
ATOM 810 N N . GLN A 1 106 ? 14.595 -50.078 20.379 1.00 33.08 104 GLN A N 1
ATOM 811 C CA . GLN A 1 106 ? 14.175 -50.974 21.446 1.00 30.23 104 GLN A CA 1
ATOM 812 C C . GLN A 1 106 ? 13.199 -50.278 22.412 1.00 24.37 104 GLN A C 1
ATOM 813 O O . GLN A 1 106 ? 12.282 -50.913 22.927 1.00 27.75 104 GLN A O 1
ATOM 819 N N . ARG A 1 107 ? 13.398 -48.989 22.680 1.00 25.51 105 ARG A N 1
ATOM 820 C CA . ARG A 1 107 ? 12.422 -48.256 23.510 1.00 25.82 105 ARG A CA 1
ATOM 821 C C . ARG A 1 107 ? 11.064 -48.200 22.799 1.00 26.11 105 ARG A C 1
ATOM 822 O O . ARG A 1 107 ? 10.023 -48.367 23.426 1.00 25.74 105 ARG A O 1
ATOM 830 N N . ALA A 1 108 ? 11.077 -47.964 21.486 1.00 25.50 106 ALA A N 1
ATOM 831 C CA . ALA A 1 108 ? 9.846 -47.993 20.692 1.00 25.33 106 ALA A CA 1
ATOM 832 C C . ALA A 1 108 ? 9.147 -49.354 20.782 1.00 27.99 106 ALA A C 1
ATOM 833 O O . ALA A 1 108 ? 7.927 -49.428 20.879 1.00 27.50 106 ALA A O 1
ATOM 835 N N . LEU A 1 109 ? 9.910 -50.440 20.741 1.00 25.80 107 LEU A N 1
ATOM 836 C CA . LEU A 1 109 ? 9.289 -51.762 20.764 1.00 26.12 107 LEU A CA 1
ATOM 837 C C . LEU A 1 109 ? 8.574 -51.973 22.097 1.00 28.49 107 LEU A C 1
ATOM 838 O O . LEU A 1 109 ? 7.519 -52.582 22.134 1.00 29.76 107 LEU A O 1
ATOM 843 N N . GLU A 1 110 ? 9.141 -51.458 23.189 1.00 29.99 108 GLU A N 1
ATOM 844 C CA . GLU A 1 110 ? 8.462 -51.540 24.485 1.00 33.30 108 GLU A CA 1
ATOM 845 C C . GLU A 1 110 ? 7.149 -50.737 24.492 1.00 24.66 108 GLU A C 1
ATOM 846 O O . GLU A 1 110 ? 6.157 -51.174 25.054 1.00 30.02 108 GLU A O 1
ATOM 852 N N . CYS A 1 111 ? 7.171 -49.535 23.910 1.00 25.38 109 CYS A N 1
ATOM 853 C CA . CYS A 1 111 ? 5.952 -48.736 23.809 1.00 27.49 109 CYS A CA 1
ATOM 854 C C . CYS A 1 111 ? 4.914 -49.484 22.999 1.00 27.56 109 CYS A C 1
ATOM 855 O O . CYS A 1 111 ? 3.725 -49.470 23.311 1.00 28.79 109 CYS A O 1
ATOM 858 N N . TRP A 1 112 ? 5.366 -50.090 21.910 1.00 26.69 110 TRP A N 1
ATOM 859 C CA . TRP A 1 112 ? 4.475 -50.861 21.051 1.00 30.68 110 TRP A CA 1
ATOM 860 C C . TRP A 1 112 ? 3.809 -51.993 21.807 1.00 30.72 110 TRP A C 1
ATOM 861 O O . TRP A 1 112 ? 2.592 -52.175 21.721 1.00 28.96 110 TRP A O 1
ATOM 872 N N . GLU A 1 113 ? 4.608 -52.758 22.551 1.00 28.88 111 GLU A N 1
ATOM 873 C CA . GLU A 1 113 ? 4.068 -53.898 23.283 1.00 29.35 111 GLU A CA 1
ATOM 874 C C . GLU A 1 113 ? 3.078 -53.415 24.339 1.00 32.44 111 GLU A C 1
ATOM 875 O O . GLU A 1 113 ? 2.066 -54.062 24.585 1.00 30.19 111 GLU A O 1
ATOM 881 N N . ASP A 1 114 ? 3.369 -52.274 24.964 1.00 29.45 112 ASP A N 1
ATOM 882 C CA . ASP A 1 114 ? 2.425 -51.698 25.923 1.00 33.13 112 ASP A CA 1
ATOM 883 C C . ASP A 1 114 ? 1.186 -51.197 25.211 1.00 32.48 112 ASP A C 1
ATOM 884 O O . ASP A 1 114 ? 0.075 -51.361 25.685 1.00 30.75 112 ASP A O 1
ATOM 889 N N . GLY A 1 115 ? 1.399 -50.555 24.071 1.00 30.00 113 GLY A N 1
ATOM 890 C CA . GLY A 1 115 ? 0.318 -49.938 23.323 1.00 28.79 113 GLY A CA 1
ATOM 891 C C . GLY A 1 115 ? -0.732 -50.901 22.819 1.00 29.59 113 GLY A C 1
ATOM 892 O O . GLY A 1 115 ? -1.917 -50.551 22.764 1.00 28.78 113 GLY A O 1
ATOM 893 N N . ILE A 1 116 ? -0.331 -52.113 22.444 1.00 28.28 114 ILE A N 1
ATOM 894 C CA . ILE A 1 116 ? -1.329 -53.035 21.922 1.00 28.88 114 ILE A CA 1
ATOM 895 C C . ILE A 1 116 ? -2.201 -53.645 23.017 1.00 38.56 114 ILE A C 1
ATOM 896 O O . ILE A 1 116 ? -3.267 -54.198 22.730 1.00 35.65 114 ILE A O 1
ATOM 901 N N . LYS A 1 117 ? -1.756 -53.526 24.266 1.00 35.50 115 LYS A N 1
ATOM 902 C CA . LYS A 1 117 ? -2.601 -53.903 25.393 1.00 34.69 115 LYS A CA 1
ATOM 903 C C . LYS A 1 117 ? -3.421 -52.697 25.829 1.00 36.56 115 LYS A C 1
ATOM 904 O O . LYS A 1 117 ? -4.554 -52.845 26.251 1.00 35.02 115 LYS A O 1
ATOM 910 N N . ASP A 1 118 ? -2.840 -51.500 25.758 1.00 29.68 116 ASP A N 1
ATOM 911 C CA . ASP A 1 118 ? -3.589 -50.302 26.130 1.00 32.67 116 ASP A CA 1
ATOM 912 C C . ASP A 1 118 ? -3.052 -49.108 25.364 1.00 28.27 116 ASP A C 1
ATOM 913 O O . ASP A 1 118 ? -1.968 -48.636 25.679 1.00 29.56 116 ASP A O 1
ATOM 918 N N . ILE A 1 119 ? -3.821 -48.598 24.396 1.00 25.50 117 ILE A N 1
ATOM 919 C CA . ILE A 1 119 ? -3.356 -47.513 23.519 1.00 26.54 117 ILE A CA 1
ATOM 920 C C . ILE A 1 119 ? -2.826 -46.298 24.286 1.00 26.21 117 ILE A C 1
ATOM 921 O O . ILE A 1 119 ? -1.954 -45.559 23.808 1.00 25.73 117 ILE A O 1
ATOM 926 N N . ASN A 1 120 ? -3.326 -46.120 25.503 1.00 22.98 118 ASN A N 1
ATOM 927 C CA . ASN A 1 120 ? -2.959 -44.987 26.326 1.00 24.91 118 ASN A CA 1
ATOM 928 C C . ASN A 1 120 ? -1.614 -45.143 27.004 1.00 32.13 118 ASN A C 1
ATOM 929 O O . ASN A 1 120 ? -1.143 -44.238 27.681 1.00 31.51 118 ASN A O 1
ATOM 934 N N . LYS A 1 121 ? -0.970 -46.280 26.781 1.00 27.15 119 LYS A N 1
ATOM 935 C CA . LYS A 1 121 ? 0.339 -46.509 27.403 1.00 26.52 119 LYS A CA 1
ATOM 936 C C . LYS A 1 121 ? 1.487 -46.621 26.394 1.00 28.65 119 LYS A C 1
ATOM 937 O O . LYS A 1 121 ? 2.566 -47.110 26.728 1.00 36.12 119 LYS A O 1
ATOM 943 N N . CYS A 1 122 ? 1.273 -46.175 25.161 1.00 26.54 120 CYS A N 1
ATOM 944 C CA . CYS A 1 122 ? 2.308 -46.354 24.141 1.00 28.73 120 CYS A CA 1
ATOM 945 C C . CYS A 1 122 ? 3.237 -45.143 24.005 1.00 31.28 120 CYS A C 1
ATOM 946 O O . CYS A 1 122 ? 3.902 -44.974 22.984 1.00 32.94 120 CYS A O 1
ATOM 949 N N . VAL A 1 123 ? 3.305 -44.337 25.055 1.00 27.18 121 VAL A N 1
ATOM 950 C CA . VAL A 1 123 ? 4.141 -43.135 25.076 1.00 35.07 121 VAL A CA 1
ATOM 951 C C . VAL A 1 123 ? 5.131 -43.180 26.241 1.00 33.47 121 VAL A C 1
ATOM 952 O O . VAL A 1 123 ? 4.746 -43.529 27.335 1.00 29.26 121 VAL A O 1
ATOM 956 N N . SER A 1 124 ? 6.393 -42.803 26.012 1.00 31.53 122 SER A N 1
ATOM 957 C CA . SER A 1 124 ? 7.376 -42.735 27.092 1.00 34.18 122 SER A CA 1
ATOM 958 C C . SER A 1 124 ? 8.572 -41.863 26.671 1.00 29.91 122 SER A C 1
ATOM 959 O O . SER A 1 124 ? 8.576 -41.284 25.584 1.00 26.82 122 SER A O 1
ATOM 962 N N . PHE A 1 125 ? 9.566 -41.738 27.541 1.00 24.19 123 PHE A N 1
ATOM 963 C CA . PHE A 1 125 ? 10.771 -41.015 27.152 1.00 27.33 123 PHE A CA 1
ATOM 964 C C . PHE A 1 125 ? 11.986 -41.685 27.768 1.00 29.12 123 PHE A C 1
ATOM 965 O O . PHE A 1 125 ? 11.871 -42.420 28.731 1.00 24.41 123 PHE A O 1
ATOM 973 N N . VAL A 1 126 ? 13.159 -41.412 27.223 1.00 24.95 124 VAL A N 1
ATOM 974 C CA . VAL A 1 126 ? 14.368 -41.927 27.835 1.00 25.28 124 VAL A CA 1
ATOM 975 C C . VAL A 1 126 ? 15.432 -40.846 27.800 1.00 28.82 124 VAL A C 1
ATOM 976 O O . VAL A 1 126 ? 15.467 -40.013 26.876 1.00 28.14 124 VAL A O 1
ATOM 980 N N . ILE A 1 127 ? 16.259 -40.824 28.844 1.00 29.01 125 ILE A N 1
ATOM 981 C CA . ILE A 1 127 ? 17.424 -39.945 28.900 1.00 27.21 125 ILE A CA 1
ATOM 982 C C . ILE A 1 127 ? 18.642 -40.863 28.936 1.00 30.28 125 ILE A C 1
ATOM 983 O O . ILE A 1 127 ? 18.712 -41.752 29.778 1.00 28.38 125 ILE A O 1
ATOM 988 N N . ILE A 1 128 ? 19.585 -40.687 28.016 1.00 26.54 126 ILE A N 1
ATOM 989 C CA . ILE A 1 128 ? 20.873 -41.364 28.169 1.00 29.14 126 ILE A CA 1
ATOM 990 C C . ILE A 1 128 ? 21.847 -40.313 28.677 1.00 33.12 126 ILE A C 1
ATOM 991 O O . ILE A 1 128 ? 21.766 -39.145 28.290 1.00 32.16 126 ILE A O 1
ATOM 996 N N . SER A 1 129 ? 22.747 -40.711 29.561 1.00 31.12 127 SER A N 1
ATOM 997 C CA . SER A 1 129 ? 23.631 -39.729 30.147 1.00 35.24 127 SER A CA 1
ATOM 998 C C . SER A 1 129 ? 25.022 -40.234 30.464 1.00 37.02 127 SER A C 1
ATOM 999 O O . SER A 1 129 ? 25.266 -41.434 30.591 1.00 36.17 127 SER A O 1
ATOM 1002 N N . PHE A 1 130 ? 25.934 -39.280 30.561 1.00 32.54 128 PHE A N 1
ATOM 1003 C CA . PHE A 1 130 ? 27.231 -39.501 31.189 1.00 34.48 128 PHE A CA 1
ATOM 1004 C C . PHE A 1 130 ? 27.527 -38.317 32.116 1.00 47.35 128 PHE A C 1
ATOM 1005 O O . PHE A 1 130 ? 27.515 -37.161 31.683 1.00 43.48 128 PHE A O 1
ATOM 1013 N N . ALA A 1 131 ? 27.751 -38.616 33.392 1.00 45.98 129 ALA A N 1
ATOM 1014 C CA . ALA A 1 131 ? 28.037 -37.607 34.400 1.00 48.28 129 ALA A CA 1
ATOM 1015 C C . ALA A 1 131 ? 29.529 -37.580 34.697 1.00 54.09 129 ALA A C 1
ATOM 1016 O O . ALA A 1 131 ? 30.070 -38.532 35.254 1.00 55.28 129 ALA A O 1
ATOM 1018 N N . ASP A 1 132 ? 30.188 -36.490 34.313 1.00 50.55 130 ASP A N 1
ATOM 1019 C CA . ASP A 1 132 ? 31.612 -36.320 34.576 1.00 53.71 130 ASP A CA 1
ATOM 1020 C C . ASP A 1 132 ? 31.774 -35.567 35.879 1.00 55.27 130 ASP A C 1
ATOM 1021 O O . ASP A 1 132 ? 31.861 -34.339 35.877 1.00 53.22 130 ASP A O 1
ATOM 1026 N N . LEU A 1 133 ? 31.800 -36.306 36.984 1.00 54.57 131 LEU A N 1
ATOM 1027 C CA . LEU A 1 133 ? 31.840 -35.711 38.316 1.00 63.77 131 LEU A CA 1
ATOM 1028 C C . LEU A 1 133 ? 33.208 -35.111 38.645 1.00 77.41 131 LEU A C 1
ATOM 1029 O O . LEU A 1 133 ? 33.386 -34.483 39.691 1.00 81.96 131 LEU A O 1
ATOM 1034 N N . LYS A 1 134 ? 34.176 -35.314 37.759 1.00 78.71 132 LYS A N 1
ATOM 1035 C CA . LYS A 1 134 ? 35.496 -34.736 37.951 1.00 79.17 132 LYS A CA 1
ATOM 1036 C C . LYS A 1 134 ? 35.463 -33.283 37.502 1.00 75.57 132 LYS A C 1
ATOM 1037 O O . LYS A 1 134 ? 35.969 -32.402 38.190 1.00 79.18 132 LYS A O 1
ATOM 1039 N N . LYS A 1 135 ? 34.843 -33.036 36.352 1.00 68.28 133 LYS A N 1
ATOM 1040 C CA . LYS A 1 135 ? 34.744 -31.683 35.815 1.00 70.89 133 LYS A CA 1
ATOM 1041 C C . LYS A 1 135 ? 33.386 -31.049 36.116 1.00 69.33 133 LYS A C 1
ATOM 1042 O O . LYS A 1 135 ? 33.139 -29.903 35.759 1.00 70.75 133 LYS A O 1
ATOM 1048 N N . TYR A 1 136 ? 32.523 -31.810 36.789 1.00 73.46 134 TYR A N 1
ATOM 1049 C CA . TYR A 1 136 ? 31.107 -31.465 36.990 1.00 73.27 134 TYR A CA 1
ATOM 1050 C C . TYR A 1 136 ? 30.389 -30.963 35.736 1.00 62.87 134 TYR A C 1
ATOM 1051 O O . TYR A 1 136 ? 29.699 -29.938 35.747 1.00 54.33 134 TYR A O 1
ATOM 1060 N N . ARG A 1 137 ? 30.575 -31.721 34.661 1.00 52.80 135 ARG A N 1
ATOM 1061 C CA . ARG A 1 137 ? 29.914 -31.497 33.389 1.00 48.23 135 ARG A CA 1
ATOM 1062 C C . ARG A 1 137 ? 29.019 -32.713 33.125 1.00 48.13 135 ARG A C 1
ATOM 1063 O O . ARG A 1 137 ? 29.409 -33.851 33.387 1.00 45.35 135 ARG A O 1
ATOM 1065 N N . PHE A 1 138 ? 27.819 -32.469 32.624 1.00 40.07 136 PHE A N 1
ATOM 1066 C CA . PHE A 1 138 ? 26.853 -33.542 32.427 1.00 42.49 136 PHE A CA 1
ATOM 1067 C C . PHE A 1 138 ? 26.434 -33.580 30.973 1.00 44.69 136 PHE A C 1
ATOM 1068 O O . PHE A 1 138 ? 26.001 -32.568 30.418 1.00 45.96 136 PHE A O 1
ATOM 1076 N N . TYR A 1 139 ? 26.626 -34.732 30.347 1.00 32.89 137 TYR A N 1
ATOM 1077 C CA . TYR A 1 139 ? 26.208 -34.940 28.961 1.00 37.37 137 TYR A CA 1
ATOM 1078 C C . TYR A 1 139 ? 24.932 -35.770 28.989 1.00 36.22 137 TYR A C 1
ATOM 1079 O O . TYR A 1 139 ? 24.855 -36.767 29.705 1.00 35.59 137 TYR A O 1
ATOM 1088 N N . TYR A 1 140 ? 23.933 -35.368 28.219 1.00 34.27 138 TYR A N 1
ATOM 1089 C CA . TYR A 1 140 ? 22.698 -36.120 28.197 1.00 33.02 138 TYR A CA 1
ATOM 1090 C C . TYR A 1 140 ? 22.033 -35.986 26.850 1.00 33.05 138 TYR A C 1
ATOM 1091 O O . TYR A 1 140 ? 22.323 -35.070 26.068 1.00 31.27 138 TYR A O 1
ATOM 1100 N N . TRP A 1 141 ? 21.125 -36.904 26.574 1.00 27.05 139 TRP A N 1
ATOM 1101 C CA . TRP A 1 141 ? 20.377 -36.845 25.330 1.00 26.50 139 TRP A CA 1
ATOM 1102 C C . TRP A 1 141 ? 19.014 -37.415 25.625 1.00 27.84 139 TRP A C 1
ATOM 1103 O O . TRP A 1 141 ? 18.898 -38.568 26.079 1.00 28.87 139 TRP A O 1
ATOM 1114 N N . LEU A 1 142 ? 17.981 -36.607 25.383 1.00 28.51 140 LEU A N 1
ATOM 1115 C CA . LEU A 1 142 ? 16.602 -37.057 25.522 1.00 25.69 140 LEU A CA 1
ATOM 1116 C C . LEU A 1 142 ? 16.131 -37.751 24.247 1.00 27.65 140 LEU A C 1
ATOM 1117 O O . LEU A 1 142 ? 16.320 -37.218 23.153 1.00 26.38 140 LEU A O 1
ATOM 1122 N N . GLY A 1 143 ? 15.507 -38.925 24.396 1.00 24.22 141 GLY A N 1
ATOM 1123 C CA . GLY A 1 143 ? 14.844 -39.576 23.281 1.00 29.51 141 GLY A CA 1
ATOM 1124 C C . GLY A 1 143 ? 13.359 -39.797 23.613 1.00 27.45 141 GLY A C 1
ATOM 1125 O O . GLY A 1 143 ? 13.017 -40.178 24.733 1.00 28.83 141 GLY A O 1
ATOM 1126 N N . VAL A 1 144 ? 12.488 -39.536 22.648 1.00 24.26 142 VAL A N 1
ATOM 1127 C CA . VAL A 1 144 ? 11.047 -39.819 22.792 1.00 22.99 142 VAL A CA 1
ATOM 1128 C C . VAL A 1 144 ? 10.645 -40.744 21.649 1.00 26.73 142 VAL A C 1
ATOM 1129 O O . VAL A 1 144 ? 10.503 -40.309 20.517 1.00 28.07 142 VAL A O 1
ATOM 1133 N N . PRO A 1 145 ? 10.512 -42.051 21.928 1.00 24.29 143 PRO A N 1
ATOM 1134 C CA . PRO A 1 145 ? 10.323 -42.954 20.793 1.00 25.25 143 PRO A CA 1
ATOM 1135 C C . PRO A 1 145 ? 8.983 -42.702 20.104 1.00 29.40 143 PRO A C 1
ATOM 1136 O O . PRO A 1 145 ? 7.906 -42.806 20.704 1.00 27.08 143 PRO A O 1
ATOM 1140 N N . CYS A 1 146 ? 9.054 -42.322 18.836 1.00 25.76 144 CYS A N 1
ATOM 1141 C CA . CYS A 1 146 ? 7.851 -42.081 18.053 1.00 26.98 144 CYS A CA 1
ATOM 1142 C C . CYS A 1 146 ? 7.973 -43.020 16.882 1.00 34.35 144 CYS A C 1
ATOM 1143 O O . CYS A 1 146 ? 8.978 -42.972 16.155 1.00 32.85 144 CYS A O 1
ATOM 1146 N N . PHE A 1 147 ? 6.992 -43.901 16.713 1.00 31.47 145 PHE A N 1
ATOM 1147 C CA . PHE A 1 147 ? 7.145 -44.992 15.756 1.00 31.02 145 PHE A CA 1
ATOM 1148 C C . PHE A 1 147 ? 5.958 -45.134 14.837 1.00 27.31 145 PHE A C 1
ATOM 1149 O O . PHE A 1 147 ? 4.814 -44.882 15.208 1.00 28.56 145 PHE A O 1
ATOM 1157 N N . GLN A 1 148 ? 6.283 -45.563 13.633 1.00 26.60 146 GLN A N 1
ATOM 1158 C CA A GLN A 1 148 ? 5.273 -45.910 12.659 0.55 30.07 146 GLN A CA 1
ATOM 1159 C CA B GLN A 1 148 ? 5.355 -45.870 12.571 0.45 30.11 146 GLN A CA 1
ATOM 1160 C C . GLN A 1 148 ? 5.450 -47.386 12.334 1.00 30.71 146 GLN A C 1
ATOM 1161 O O . GLN A 1 148 ? 6.481 -47.846 11.845 1.00 34.15 146 GLN A O 1
ATOM 1172 N N . ARG A 1 149 ? 4.422 -48.153 12.685 1.00 28.66 147 ARG A N 1
ATOM 1173 C CA A ARG A 1 149 ? 4.405 -49.585 12.397 0.37 33.09 147 ARG A CA 1
ATOM 1174 C CA B ARG A 1 149 ? 4.399 -49.586 12.415 0.63 33.67 147 ARG A CA 1
ATOM 1175 C C . ARG A 1 149 ? 3.098 -49.962 11.736 1.00 31.49 147 ARG A C 1
ATOM 1176 O O . ARG A 1 149 ? 2.036 -49.721 12.298 1.00 32.38 147 ARG A O 1
ATOM 1191 N N . PRO A 1 150 ? 3.176 -50.562 10.527 1.00 34.81 148 PRO A N 1
ATOM 1192 C CA . PRO A 1 150 ? 4.419 -50.861 9.804 1.00 32.33 148 PRO A CA 1
ATOM 1193 C C . PRO A 1 150 ? 5.062 -49.578 9.311 1.00 35.64 148 PRO A C 1
ATOM 1194 O O . PRO A 1 150 ? 4.409 -48.539 9.293 1.00 34.43 148 PRO A O 1
ATOM 1198 N N . SER A 1 151 ? 6.329 -49.646 8.930 1.00 32.30 149 SER A N 1
ATOM 1199 C CA . SER A 1 151 ? 7.091 -48.453 8.587 1.00 34.52 149 SER A CA 1
ATOM 1200 C C . SER A 1 151 ? 6.551 -47.863 7.295 1.00 35.43 149 SER A C 1
ATOM 1201 O O . SER A 1 151 ? 6.825 -46.713 6.973 1.00 38.35 149 SER A O 1
ATOM 1204 N N . SER A 1 152 ? 5.786 -48.663 6.556 1.00 33.86 150 SER A N 1
ATOM 1205 C CA . SER A 1 152 ? 5.263 -48.236 5.260 1.00 39.65 150 SER A CA 1
ATOM 1206 C C . SER A 1 152 ? 4.038 -47.306 5.368 1.00 33.70 150 SER A C 1
ATOM 1207 O O . SER A 1 152 ? 3.678 -46.623 4.395 1.00 37.57 150 SER A O 1
ATOM 1210 N N . THR A 1 153 ? 3.411 -47.266 6.546 1.00 33.75 151 THR A N 1
ATOM 1211 C CA . THR A 1 153 ? 2.154 -46.535 6.693 1.00 34.93 151 THR A CA 1
ATOM 1212 C C . THR A 1 153 ? 2.367 -45.028 6.793 1.00 35.18 151 THR A C 1
ATOM 1213 O O . THR A 1 153 ? 3.145 -44.560 7.610 1.00 36.11 151 THR A O 1
ATOM 1217 N N . VAL A 1 154 ? 1.667 -44.275 5.949 1.00 34.55 152 VAL A N 1
ATOM 1218 C CA . VAL A 1 154 ? 1.635 -42.819 6.057 1.00 33.30 152 VAL A CA 1
ATOM 1219 C C . VAL A 1 154 ? 0.158 -42.395 6.083 1.00 41.07 152 VAL A C 1
ATOM 1220 O O . VAL A 1 154 ? -0.733 -43.223 5.917 1.00 39.24 152 VAL A O 1
ATOM 1224 N N . LEU A 1 155 ? -0.095 -41.106 6.269 1.00 35.05 153 LEU A N 1
ATOM 1225 C CA . LEU A 1 155 ? -1.457 -40.627 6.373 1.00 32.57 153 LEU A CA 1
ATOM 1226 C C . LEU A 1 155 ? -1.655 -39.493 5.390 1.00 35.34 153 LEU A C 1
ATOM 1227 O O . LEU A 1 155 ? -0.858 -38.556 5.369 1.00 39.43 153 LEU A O 1
ATOM 1232 N N . HIS A 1 156 ? -2.691 -39.589 4.557 1.00 35.22 154 HIS A N 1
ATOM 1233 C CA . HIS A 1 156 ? -3.116 -38.467 3.721 1.00 34.31 154 HIS A CA 1
ATOM 1234 C C . HIS A 1 156 ? -4.122 -37.671 4.535 1.00 38.99 154 HIS A C 1
ATOM 1235 O O . HIS A 1 156 ? -5.009 -38.262 5.153 1.00 37.14 154 HIS A O 1
ATOM 1242 N N . VAL A 1 157 ? -4.012 -36.345 4.517 1.00 34.56 155 VAL A N 1
ATOM 1243 C CA . VAL A 1 157 ? -4.936 -35.507 5.272 1.00 34.30 155 VAL A CA 1
ATOM 1244 C C . VAL A 1 157 ? -5.386 -34.275 4.513 1.00 41.79 155 VAL A C 1
ATOM 1245 O O . VAL A 1 157 ? -4.682 -33.756 3.649 1.00 38.98 155 VAL A O 1
ATOM 1249 N N . ARG A 1 158 ? -6.578 -33.815 4.858 1.00 39.08 156 ARG A N 1
ATOM 1250 C CA . ARG A 1 158 ? -6.996 -32.476 4.493 1.00 40.40 156 ARG A CA 1
ATOM 1251 C C . ARG A 1 158 ? -7.835 -31.913 5.628 1.00 47.40 156 ARG A C 1
ATOM 1252 O O . ARG A 1 158 ? -8.466 -32.668 6.371 1.00 39.58 156 ARG A O 1
ATOM 1260 N N . PRO A 1 159 ? -7.825 -30.582 5.777 1.00 52.59 157 PRO A N 1
ATOM 1261 C CA . PRO A 1 159 ? -8.543 -29.871 6.839 1.00 54.90 157 PRO A CA 1
ATOM 1262 C C . PRO A 1 1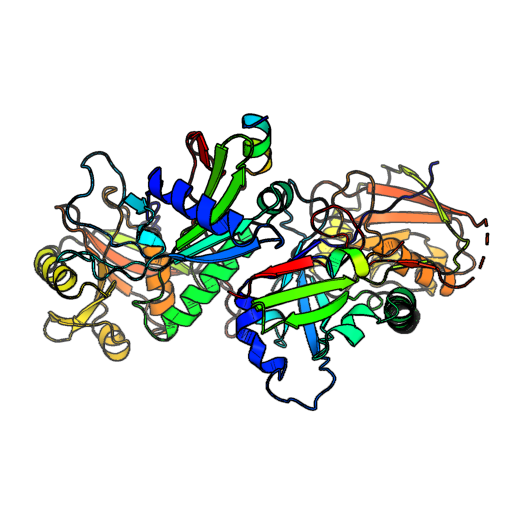59 ? -10.008 -30.299 6.942 1.00 52.49 157 PRO A C 1
ATOM 1263 O O . PRO A 1 159 ? -10.635 -30.610 5.933 1.00 50.29 157 PRO A O 1
ATOM 1267 N N . GLU A 1 160 ? -10.536 -30.333 8.160 1.00 48.56 158 GLU A N 1
ATOM 1268 C CA . GLU A 1 160 ? -11.945 -30.636 8.376 1.00 56.41 158 GLU A CA 1
ATOM 1269 C C . GLU A 1 160 ? -12.563 -29.626 9.341 1.00 62.57 158 GLU A C 1
ATOM 1270 O O . GLU A 1 160 ? -12.547 -29.825 10.549 1.00 67.26 158 GLU A O 1
ATOM 1276 N N . PRO A 1 161 ? -13.133 -28.543 8.806 1.00 76.45 159 PRO A N 1
ATOM 1277 C CA . PRO A 1 161 ? -13.669 -27.470 9.649 1.00 82.30 159 PRO A CA 1
ATOM 1278 C C . PRO A 1 161 ? -14.865 -27.926 10.483 1.00 82.81 159 PRO A C 1
ATOM 1279 O O . PRO A 1 161 ? -14.993 -27.551 11.652 1.00 82.19 159 PRO A O 1
ATOM 1283 N N . SER A 1 162 ? -15.720 -28.740 9.870 1.00 83.12 160 SER A N 1
ATOM 1284 C CA . SER A 1 162 ? -17.001 -29.152 10.442 1.00 81.09 160 SER A CA 1
ATOM 1285 C C . SER A 1 162 ? -16.954 -29.702 11.878 1.00 84.03 160 SER A C 1
ATOM 1286 O O . SER A 1 162 ? -17.972 -29.708 12.577 1.00 85.95 160 SER A O 1
ATOM 1288 N N . LEU A 1 163 ? -15.786 -30.163 12.317 1.00 78.56 161 LEU A N 1
ATOM 1289 C CA . LEU A 1 163 ? -15.677 -30.800 13.632 1.00 71.85 161 LEU A CA 1
ATOM 1290 C C . LEU A 1 163 ? -15.209 -29.857 14.740 1.00 66.77 161 LEU A C 1
ATOM 1291 O O . LEU A 1 163 ? -14.930 -30.292 15.861 1.00 58.42 161 LEU A O 1
ATOM 1296 N N . LYS A 1 164 ? -15.142 -28.565 14.432 1.00 65.82 162 LYS A N 1
ATOM 1297 C CA . LYS A 1 164 ? -14.716 -27.580 15.420 1.00 62.57 162 LYS A CA 1
ATOM 1298 C C . LYS A 1 164 ? -15.542 -27.634 16.721 1.00 58.28 162 LYS A C 1
ATOM 1299 O O . LYS A 1 164 ? -15.003 -27.404 17.809 1.00 54.20 162 LYS A O 1
ATOM 1301 N N . GLY A 1 165 ? -16.838 -27.953 16.614 1.00 53.78 163 GLY A N 1
ATOM 1302 C CA . GLY A 1 165 ? -17.698 -28.053 17.784 1.00 51.00 163 GLY A CA 1
ATOM 1303 C C . GLY A 1 165 ? -17.268 -29.039 18.872 1.00 56.94 163 GLY A C 1
ATOM 1304 O O . GLY A 1 165 ? -17.459 -28.791 20.065 1.00 56.63 163 GLY A O 1
ATOM 1305 N N . LEU A 1 166 ? -16.689 -30.166 18.472 1.00 53.79 164 LEU A N 1
ATOM 1306 C CA . LEU A 1 166 ? -16.247 -31.173 19.433 1.00 45.51 164 LEU A CA 1
ATOM 1307 C C . LEU A 1 166 ? -15.040 -30.766 20.297 1.00 45.01 164 LEU A C 1
ATOM 1308 O O . LEU A 1 166 ? -14.741 -31.439 21.282 1.00 45.22 164 LEU A O 1
ATOM 1313 N N . PHE A 1 167 ? -14.331 -29.694 19.945 1.00 39.32 165 PHE A N 1
ATOM 1314 C CA . PHE A 1 167 ? -13.025 -29.450 20.581 1.00 38.06 165 PHE A CA 1
ATOM 1315 C C . PHE A 1 167 ? -13.083 -29.216 22.084 1.00 33.74 165 PHE A C 1
ATOM 1316 O O . PHE A 1 167 ? -12.260 -29.750 22.832 1.00 34.31 165 PHE A O 1
ATOM 1324 N N . SER A 1 168 ? -14.015 -28.376 22.523 1.00 39.56 166 SER A N 1
ATOM 1325 C CA . SER A 1 168 ? -14.089 -28.031 23.937 1.00 42.95 166 SER A CA 1
ATOM 1326 C C . SER A 1 168 ? -14.524 -29.228 24.780 1.00 41.23 166 SER A C 1
ATOM 1327 O O . SER A 1 168 ? -14.111 -29.360 25.933 1.00 42.66 166 SER A O 1
ATOM 1330 N N . LYS A 1 169 ? -15.367 -30.089 24.214 1.00 37.58 167 LYS A N 1
ATOM 1331 C CA . LYS A 1 169 ? -15.754 -31.331 24.895 1.00 41.90 167 LYS A CA 1
ATOM 1332 C C . LYS A 1 169 ? -14.559 -32.255 25.111 1.00 38.95 167 LYS A C 1
ATOM 1333 O O . LYS A 1 169 ? -14.399 -32.827 26.191 1.00 33.90 167 LYS A O 1
ATOM 1339 N N . CYS A 1 170 ? -13.723 -32.404 24.080 1.00 34.37 168 CYS A N 1
ATOM 1340 C CA . CYS A 1 170 ? -12.483 -33.179 24.199 1.00 30.08 168 CYS A CA 1
ATOM 1341 C C . CYS A 1 170 ? -11.513 -32.558 25.189 1.00 26.59 168 CYS A C 1
ATOM 1342 O O . CYS A 1 170 ? -10.887 -33.250 26.004 1.00 30.81 168 CYS A O 1
ATOM 1345 N N . GLN A 1 171 ? -11.382 -31.244 25.117 1.00 30.77 169 GLN A N 1
ATOM 1346 C CA . GLN A 1 171 ? -10.477 -30.547 26.015 1.00 28.13 169 GLN A CA 1
ATOM 1347 C C . GLN A 1 171 ? -10.839 -30.878 27.452 1.00 28.63 169 GLN A C 1
ATOM 1348 O O . GLN A 1 171 ? -9.964 -31.162 28.265 1.00 27.99 169 GLN A O 1
ATOM 1354 N N . LYS A 1 172 ? -12.139 -30.832 27.771 1.00 27.04 170 LYS A N 1
ATOM 1355 C CA . LYS A 1 172 ? -12.555 -31.084 29.140 1.00 30.48 170 LYS A CA 1
ATOM 1356 C C . LYS A 1 172 ? -12.445 -32.570 29.486 1.00 31.70 170 LYS A C 1
ATOM 1357 O O . LYS A 1 172 ? -12.092 -32.928 30.603 1.00 28.46 170 LYS A O 1
ATOM 1363 N N . TRP A 1 173 ? -12.780 -33.428 28.527 1.00 27.99 171 TRP A N 1
ATOM 1364 C CA . TRP A 1 173 ? -12.662 -34.880 28.737 1.00 26.08 171 TRP A CA 1
ATOM 1365 C C . TRP A 1 173 ? -11.217 -35.239 29.095 1.00 29.57 171 TRP A C 1
ATOM 1366 O O . TRP A 1 173 ? -10.967 -35.929 30.090 1.00 29.03 171 TRP A O 1
ATOM 1377 N N . PHE A 1 174 ? -10.263 -34.730 28.306 1.00 27.86 172 PHE A N 1
ATOM 1378 C CA . PHE A 1 174 ? -8.833 -34.936 28.586 1.00 25.43 172 PHE A CA 1
ATOM 1379 C C . PHE A 1 174 ? -8.378 -34.365 29.932 1.00 26.14 172 PHE A C 1
ATOM 1380 O O . PHE A 1 174 ? -7.597 -34.999 30.633 1.00 26.51 172 PHE A O 1
ATOM 1388 N N . ASP A 1 175 ? -8.875 -33.184 30.308 1.00 27.17 173 ASP A N 1
ATOM 1389 C CA . ASP A 1 175 ? -8.505 -32.601 31.598 1.00 27.76 173 ASP A CA 1
ATOM 1390 C C . ASP A 1 175 ? -8.826 -33.555 32.729 1.00 38.79 173 ASP A C 1
ATOM 1391 O O . ASP A 1 175 ? -8.016 -33.784 33.624 1.00 34.63 173 ASP A O 1
ATOM 1396 N N . VAL A 1 176 ? -10.030 -34.111 32.686 1.00 30.98 174 VAL A N 1
ATOM 1397 C CA . VAL A 1 176 ? -10.493 -34.995 33.746 1.00 28.86 174 VAL A CA 1
ATOM 1398 C C . VAL A 1 176 ? -9.756 -36.339 33.673 1.00 27.94 174 VAL A C 1
ATOM 1399 O O . VAL A 1 176 ? -9.292 -36.860 34.673 1.00 31.81 174 VAL A O 1
ATOM 1403 N N . ASN A 1 177 ? -9.643 -36.882 32.467 1.00 24.13 175 ASN A N 1
ATOM 1404 C CA . ASN A 1 177 ? -9.069 -38.204 32.282 1.00 25.44 175 ASN A CA 1
ATOM 1405 C C . ASN A 1 177 ? -7.569 -38.106 32.034 1.00 29.26 175 ASN A C 1
ATOM 1406 O O . ASN A 1 177 ? -7.110 -38.336 30.912 1.00 24.36 175 ASN A O 1
ATOM 1411 N N . TYR A 1 178 ? -6.839 -37.753 33.097 1.00 24.81 176 TYR A N 1
ATOM 1412 C CA . TYR A 1 178 ? -5.438 -37.306 33.015 1.00 29.32 176 TYR A CA 1
ATOM 1413 C C . TYR A 1 178 ? -4.502 -38.423 32.610 1.00 31.52 176 TYR A C 1
ATOM 1414 O O . TYR A 1 178 ? -3.365 -38.172 32.231 1.00 30.72 176 TYR A O 1
ATOM 1423 N N . SER A 1 179 ? -4.968 -39.664 32.672 1.00 29.30 177 SER A N 1
ATOM 1424 C CA . SER A 1 179 ? -4.097 -40.764 32.277 1.00 34.52 177 SER A CA 1
ATOM 1425 C C . SER A 1 179 ? -4.328 -41.181 30.827 1.00 31.86 177 SER A C 1
ATOM 1426 O O . SER A 1 179 ? -3.725 -42.135 30.342 1.00 29.50 177 SER A O 1
ATOM 1429 N N . LYS A 1 180 ? -5.212 -40.488 30.126 1.00 25.99 178 LYS A N 1
ATOM 1430 C CA . LYS A 1 180 ? -5.560 -40.914 28.772 1.00 22.53 178 LYS A CA 1
ATOM 1431 C C . LYS A 1 180 ? -4.971 -39.976 27.730 1.00 22.97 178 LYS A C 1
ATOM 1432 O O . LYS A 1 180 ? -4.958 -38.756 27.921 1.00 24.36 178 LYS A O 1
ATOM 1438 N N . TRP A 1 181 ? -4.526 -40.561 26.616 1.00 26.43 179 TRP A N 1
ATOM 1439 C CA . TRP A 1 181 ? -3.958 -39.830 25.494 1.00 26.75 179 TRP A CA 1
ATOM 1440 C C . TRP A 1 181 ? -4.915 -39.820 24.321 1.00 22.95 179 TRP A C 1
ATOM 1441 O O . TRP A 1 181 ? -4.768 -39.006 23.412 1.00 24.60 179 TRP A O 1
ATOM 1452 N N . VAL A 1 182 ? -5.877 -40.744 24.330 1.00 22.85 180 VAL A N 1
ATOM 1453 C CA . VAL A 1 182 ? -6.794 -40.905 23.204 1.00 25.57 180 VAL A CA 1
ATOM 1454 C C . VAL A 1 182 ? -8.247 -40.980 23.701 1.00 25.99 180 VAL A C 1
ATOM 1455 O O . VAL A 1 182 ? -8.509 -41.460 24.792 1.00 27.85 180 VAL A O 1
ATOM 1459 N N . CYS A 1 183 ? -9.169 -40.446 22.920 1.00 25.94 181 CYS A N 1
ATOM 1460 C CA . CYS A 1 183 ? -10.584 -40.702 23.114 1.00 28.43 181 CYS A CA 1
ATOM 1461 C C . CYS A 1 183 ? -11.227 -40.788 21.740 1.00 28.52 181 CYS A C 1
ATOM 1462 O O . CYS A 1 183 ? -10.591 -40.484 20.725 1.00 32.35 181 CYS A O 1
ATOM 1465 N N . ILE A 1 184 ? -12.464 -41.266 21.695 1.00 29.41 182 ILE A N 1
ATOM 1466 C CA . ILE A 1 184 ? -13.150 -41.452 20.433 1.00 31.88 182 ILE A CA 1
ATOM 1467 C C . ILE A 1 184 ? -14.610 -41.053 20.627 1.00 36.18 182 ILE A C 1
ATOM 1468 O O . ILE A 1 184 ? -15.088 -40.954 21.758 1.00 31.65 182 ILE A O 1
ATOM 1473 N N . LEU A 1 185 ? -15.312 -40.833 19.524 1.00 31.29 183 LEU A N 1
ATOM 1474 C CA . LEU A 1 185 ? -16.757 -40.627 19.569 1.00 35.51 183 LEU A CA 1
ATOM 1475 C C . LEU A 1 185 ? -17.498 -41.955 19.545 1.00 41.78 183 LEU A C 1
ATOM 1476 O O . LEU A 1 185 ? -17.130 -42.865 18.811 1.00 38.07 183 LEU A O 1
ATOM 1481 N N . ASP A 1 186 ? -18.570 -42.067 20.323 1.00 41.96 184 ASP A N 1
ATOM 1482 C CA . ASP A 1 186 ? -19.409 -43.251 20.214 1.00 43.64 184 ASP A CA 1
ATOM 1483 C C . ASP A 1 186 ? -20.556 -42.956 19.252 1.00 45.39 184 ASP A C 1
ATOM 1484 O O . ASP A 1 186 ? -20.582 -41.896 18.635 1.00 40.03 184 ASP A O 1
ATOM 1489 N N . ALA A 1 187 ? -21.504 -43.883 19.125 1.00 44.17 185 ALA A N 1
ATOM 1490 C CA . ALA A 1 187 ? -22.578 -43.730 18.145 1.00 58.89 185 ALA A CA 1
ATOM 1491 C C . ALA A 1 187 ? -23.514 -42.551 18.450 1.00 64.65 185 ALA A C 1
ATOM 1492 O O . ALA A 1 187 ? -24.207 -42.058 17.556 1.00 57.97 185 ALA A O 1
ATOM 1494 N N . ASP A 1 188 ? -23.541 -42.102 19.704 1.00 57.71 186 ASP A N 1
ATOM 1495 C CA . ASP A 1 188 ? -24.370 -40.956 20.078 1.00 58.33 186 ASP A CA 1
ATOM 1496 C C . ASP A 1 188 ? -23.585 -39.650 20.067 1.00 54.47 186 ASP A C 1
ATOM 1497 O O . ASP A 1 188 ? -24.033 -38.655 20.624 1.00 61.06 186 ASP A O 1
ATOM 1502 N N . ASP A 1 189 ? -22.413 -39.657 19.439 1.00 47.86 187 ASP A N 1
ATOM 1503 C CA . ASP A 1 189 ? -21.527 -38.494 19.445 1.00 49.86 187 ASP A CA 1
ATOM 1504 C C . ASP A 1 189 ? -21.078 -38.045 20.842 1.00 50.76 187 ASP A C 1
ATOM 1505 O O . ASP A 1 189 ? -20.774 -36.868 21.053 1.00 53.42 187 ASP A O 1
ATOM 1510 N N . GLU A 1 190 ? -21.044 -38.961 21.801 1.00 45.82 188 GLU A N 1
ATOM 1511 C CA . GLU A 1 190 ? -20.419 -38.651 23.085 1.00 42.89 188 GLU A CA 1
ATOM 1512 C C . GLU A 1 190 ? -18.962 -39.133 23.059 1.00 39.37 188 GLU A C 1
ATOM 1513 O O . GLU A 1 190 ? -18.642 -40.074 22.342 1.00 41.89 188 GLU A O 1
ATOM 1519 N N . ILE A 1 191 ? -18.099 -38.492 23.847 1.00 35.49 189 ILE A N 1
ATOM 1520 C CA . ILE A 1 191 ? -16.686 -38.868 23.952 1.00 36.49 189 ILE A CA 1
ATOM 1521 C C . ILE A 1 191 ? -16.545 -40.046 24.892 1.00 41.83 189 ILE A C 1
ATOM 1522 O O . ILE A 1 191 ? -17.051 -40.003 26.005 1.00 36.76 189 ILE A O 1
ATOM 1527 N N . VAL A 1 192 ? -15.868 -41.105 24.463 1.00 34.61 190 VAL A N 1
ATOM 1528 C CA . VAL A 1 192 ? -15.624 -42.225 25.376 1.00 28.74 190 VAL A CA 1
ATOM 1529 C C . VAL A 1 192 ? -14.197 -42.701 25.203 1.00 28.21 190 VAL A C 1
ATOM 1530 O O . VAL A 1 192 ? -13.509 -42.276 24.275 1.00 28.45 190 VAL A O 1
ATOM 1534 N N . ASN A 1 193 ? -13.757 -43.571 26.104 1.00 31.23 191 ASN A N 1
ATOM 1535 C CA . ASN A 1 193 ? -12.448 -44.182 26.001 1.00 34.49 191 ASN A CA 1
ATOM 1536 C C . ASN A 1 193 ? -12.309 -44.961 24.713 1.00 30.84 191 ASN A C 1
ATOM 1537 O O . ASN A 1 193 ? -13.272 -45.523 24.209 1.00 32.46 191 ASN A O 1
ATOM 1542 N N . TYR A 1 194 ? -11.092 -45.011 24.202 1.00 30.57 192 TYR A N 1
ATOM 1543 C CA . TYR A 1 194 ? -10.796 -45.811 23.021 1.00 30.12 192 TYR A CA 1
ATOM 1544 C C . TYR A 1 194 ? -11.274 -47.245 23.213 1.00 31.78 192 TYR A C 1
ATOM 1545 O O . TYR A 1 194 ? -11.010 -47.873 24.231 1.00 32.41 192 TYR A O 1
ATOM 1554 N N . ASP A 1 195 ? -11.955 -47.766 22.210 1.00 32.02 193 ASP A N 1
ATOM 1555 C CA . ASP A 1 195 ? -12.415 -49.138 22.207 1.00 33.00 193 ASP A CA 1
ATOM 1556 C C . ASP A 1 195 ? -12.480 -49.513 20.737 1.00 39.61 193 ASP A C 1
ATOM 1557 O O . ASP A 1 195 ? -13.194 -48.881 19.958 1.00 40.07 193 ASP A O 1
ATOM 1562 N N . LYS A 1 196 ? -11.732 -50.533 20.347 1.00 35.10 194 LYS A N 1
ATOM 1563 C CA . LYS A 1 196 ? -11.578 -50.826 18.927 1.00 38.61 194 LYS A CA 1
ATOM 1564 C C . LYS A 1 196 ? -12.902 -51.241 18.263 1.00 39.54 194 LYS A C 1
ATOM 1565 O O . LYS A 1 196 ? -13.110 -50.993 17.077 1.00 37.66 194 LYS A O 1
ATOM 1571 N N . CYS A 1 197 ? -13.812 -51.846 19.018 1.00 40.70 195 CYS A N 1
ATOM 1572 C CA . CYS A 1 197 ? -15.103 -52.228 18.434 1.00 46.58 195 CYS A CA 1
ATOM 1573 C C . CYS A 1 197 ? -15.933 -50.991 18.097 1.00 51.16 195 CYS A C 1
ATOM 1574 O O . CYS A 1 197 ? -16.663 -50.983 17.116 1.00 51.77 195 CYS A O 1
ATOM 1577 N N . ILE A 1 198 ? -15.799 -49.934 18.896 1.00 46.24 196 ILE A N 1
ATOM 1578 C CA . ILE A 1 198 ? -16.545 -48.692 18.659 1.00 42.66 196 ILE A CA 1
ATOM 1579 C C . ILE A 1 198 ? -15.959 -47.806 17.537 1.00 38.54 196 ILE A C 1
ATOM 1580 O O . ILE A 1 198 ? -16.688 -47.312 16.678 1.00 39.63 196 ILE A O 1
ATOM 1585 N N . ILE A 1 199 ? -14.645 -47.596 17.542 1.00 34.63 197 ILE A N 1
ATOM 1586 C CA . ILE A 1 199 ? -14.047 -46.693 16.556 1.00 34.64 197 ILE A CA 1
ATOM 1587 C C . ILE A 1 199 ? -14.142 -47.288 15.161 1.00 40.16 197 ILE A C 1
ATOM 1588 O O . ILE A 1 199 ? -14.254 -46.560 14.154 1.00 39.18 197 ILE A O 1
ATOM 1593 N N . ARG A 1 200 ? -14.141 -48.618 15.113 1.00 35.34 198 ARG A N 1
ATOM 1594 C CA . ARG A 1 200 ? -14.331 -49.348 13.862 1.00 43.90 198 ARG A CA 1
ATOM 1595 C C . ARG A 1 200 ? -15.610 -48.877 13.172 1.00 50.52 198 ARG A C 1
ATOM 1596 O O . ARG A 1 200 ? -15.691 -48.852 11.946 1.00 49.28 198 ARG A O 1
ATOM 1604 N N . LYS A 1 201 ? -16.605 -48.496 13.972 1.00 44.61 199 LYS A N 1
ATOM 1605 C CA . LYS A 1 201 ? -17.894 -48.049 13.450 1.00 50.00 199 LYS A CA 1
ATOM 1606 C C . LYS A 1 201 ? -18.004 -46.526 13.337 1.00 45.36 199 LYS A C 1
ATOM 1607 O O . LYS A 1 201 ? -18.544 -46.026 12.366 1.00 46.46 199 LYS A O 1
ATOM 1613 N N . THR A 1 202 ? -17.499 -45.794 14.327 1.00 40.50 200 THR A N 1
ATOM 1614 C CA . THR A 1 202 ? -17.671 -44.339 14.350 1.00 47.55 200 THR A CA 1
ATOM 1615 C C . THR A 1 202 ? -16.523 -43.591 13.655 1.00 39.35 200 THR A C 1
ATOM 1616 O O . THR A 1 202 ? -16.728 -42.506 13.119 1.00 41.41 200 THR A O 1
ATOM 1620 N N . LYS A 1 203 ? -15.316 -44.151 13.691 1.00 30.95 201 LYS A N 1
ATOM 1621 C CA . LYS A 1 203 ? -14.230 -43.628 12.867 1.00 40.72 201 LYS A CA 1
ATOM 1622 C C . LYS A 1 203 ? -13.932 -42.173 13.185 1.00 41.62 201 LYS A C 1
ATOM 1623 O O . LYS A 1 203 ? -13.653 -41.378 12.287 1.00 37.51 201 LYS A O 1
ATOM 1629 N N . VAL A 1 204 ? -13.990 -41.826 14.465 1.00 33.80 202 VAL A N 1
ATOM 1630 C CA . VAL A 1 204 ? -13.539 -40.521 14.916 1.00 31.46 202 VAL A CA 1
ATOM 1631 C C . VAL A 1 204 ? -12.632 -40.686 16.114 1.00 36.12 202 VAL A C 1
ATOM 1632 O O . VAL A 1 204 ? -13.031 -41.242 17.13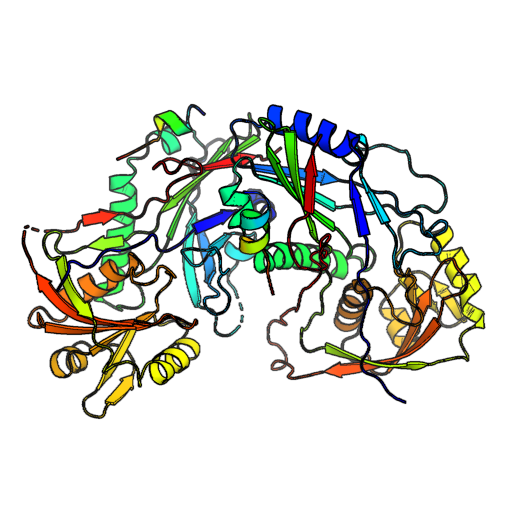5 1.00 36.25 202 VAL A O 1
ATOM 1636 N N . LEU A 1 205 ? -11.403 -40.209 15.993 1.00 29.10 203 LEU A N 1
ATOM 1637 C CA . LEU A 1 205 ? -10.437 -40.372 17.070 1.00 30.34 203 LEU A CA 1
ATOM 1638 C C . LEU A 1 205 ? -9.892 -39.003 17.475 1.00 35.63 203 LEU A C 1
ATOM 1639 O O . LEU A 1 205 ? -9.580 -38.184 16.611 1.00 34.43 203 LEU A O 1
ATOM 1644 N N . ALA A 1 206 ? -9.753 -38.759 18.775 1.00 32.83 204 ALA A N 1
ATOM 1645 C CA . ALA A 1 206 ? -9.096 -37.547 19.254 1.00 26.32 204 ALA A CA 1
ATOM 1646 C C . ALA A 1 206 ? -7.810 -37.874 20.001 1.00 26.84 204 ALA A C 1
ATOM 1647 O O . ALA A 1 206 ? -7.762 -38.822 20.764 1.00 26.80 204 ALA A O 1
ATOM 1649 N N . ILE A 1 207 ? -6.782 -37.063 19.798 1.00 26.91 205 ILE A N 1
ATOM 1650 C CA . ILE A 1 207 ? -5.509 -37.294 20.451 1.00 29.24 205 ILE A CA 1
ATOM 1651 C C . ILE A 1 207 ? -5.152 -36.071 21.245 1.00 24.88 205 ILE A C 1
ATOM 1652 O O . ILE A 1 207 ? -5.303 -34.939 20.765 1.00 29.45 205 ILE A O 1
ATOM 1657 N N . ARG A 1 208 ? -4.691 -36.308 22.465 1.00 25.41 206 ARG A N 1
ATOM 1658 C CA . ARG A 1 208 ? -4.102 -35.278 23.293 1.00 24.44 206 ARG A CA 1
ATOM 1659 C C . ARG A 1 208 ? -2.747 -34.883 22.717 1.00 30.43 206 ARG A C 1
ATOM 1660 O O . ARG A 1 208 ? -1.782 -35.646 22.780 1.00 27.01 206 ARG A O 1
ATOM 1668 N N . ASP A 1 209 ? -2.662 -33.677 22.181 1.00 28.21 207 ASP A N 1
ATOM 1669 C CA . ASP A 1 209 ? -1.462 -33.272 21.448 1.00 30.11 207 ASP A CA 1
ATOM 1670 C C . ASP A 1 209 ? -0.505 -32.487 22.357 1.00 31.72 207 ASP A C 1
ATOM 1671 O O . ASP A 1 209 ? -0.941 -31.693 23.198 1.00 34.77 207 ASP A O 1
ATOM 1676 N N . THR A 1 210 ? 0.797 -32.703 22.185 1.00 29.97 208 THR A N 1
ATOM 1677 C CA . THR A 1 210 ? 1.809 -32.033 22.994 1.00 27.89 208 THR A CA 1
ATOM 1678 C C . THR A 1 210 ? 2.538 -30.916 22.244 1.00 35.21 208 THR A C 1
ATOM 1679 O O . THR A 1 210 ? 3.395 -30.239 22.812 1.00 37.59 208 THR A O 1
ATOM 1683 N N . SER A 1 211 ? 2.221 -30.734 20.968 1.00 35.86 209 SER A N 1
ATOM 1684 C CA . SER A 1 211 ? 2.838 -29.669 20.187 1.00 36.97 209 SER A CA 1
ATOM 1685 C C . SER A 1 211 ? 1.948 -28.428 20.163 1.00 38.30 209 SER A C 1
ATOM 1686 O O . SER A 1 211 ? 0.737 -28.520 20.364 1.00 39.54 209 SER A O 1
ATOM 1689 N N . THR A 1 212 ? 2.540 -27.266 19.911 1.00 34.27 210 THR A N 1
ATOM 1690 C CA . THR A 1 212 ? 1.741 -26.053 19.713 1.00 36.14 210 THR A CA 1
ATOM 1691 C C . THR A 1 212 ? 1.936 -25.493 18.299 1.00 45.30 210 THR A C 1
ATOM 1692 O O . THR A 1 212 ? 1.391 -24.436 17.944 1.00 44.05 210 THR A O 1
ATOM 1696 N N . MET A 1 213 ? 2.719 -26.199 17.491 1.00 40.89 211 MET A N 1
ATOM 1697 C CA . MET A 1 213 ? 2.960 -25.764 16.114 1.00 44.25 211 MET A CA 1
ATOM 1698 C C . MET A 1 213 ? 1.672 -25.787 15.298 1.00 42.18 211 MET A C 1
ATOM 1699 O O . MET A 1 213 ? 0.956 -26.793 15.252 1.00 38.38 211 MET A O 1
ATOM 1704 N N . GLU A 1 214 ? 1.380 -24.662 14.661 1.00 39.06 212 GLU A N 1
ATOM 1705 C CA . GLU A 1 214 ? 0.117 -24.470 13.969 1.00 42.66 212 GLU A CA 1
ATOM 1706 C C . GLU A 1 214 ? -0.120 -25.567 12.943 1.00 44.54 212 GLU A C 1
ATOM 1707 O O . GLU A 1 214 ? 0.701 -25.793 12.048 1.00 40.62 212 GLU A O 1
ATOM 1713 N N . ASN A 1 215 ? -1.239 -26.262 13.082 1.00 40.66 213 ASN A N 1
ATOM 1714 C CA . ASN A 1 215 ? -1.616 -27.286 12.112 1.00 42.38 213 ASN A CA 1
ATOM 1715 C C . ASN A 1 215 ? -0.624 -28.444 11.936 1.00 37.93 213 ASN A C 1
ATOM 1716 O O . ASN A 1 215 ? -0.724 -29.207 10.976 1.00 42.20 213 ASN A O 1
ATOM 1721 N N . VAL A 1 216 ? 0.318 -28.583 12.859 1.00 36.76 214 VAL A N 1
ATOM 1722 C CA . VAL A 1 216 ? 1.268 -29.702 12.805 1.00 36.24 214 VAL A CA 1
ATOM 1723 C C . VAL A 1 216 ? 1.241 -30.463 14.137 1.00 34.98 214 VAL A C 1
ATOM 1724 O O . VAL A 1 216 ? 1.658 -29.931 15.172 1.00 36.17 214 VAL A O 1
ATOM 1728 N N . PRO A 1 217 ? 0.723 -31.694 14.118 1.00 30.35 215 PRO A N 1
ATOM 1729 C CA . PRO A 1 217 ? 0.594 -32.486 15.345 1.00 30.11 215 PRO A CA 1
ATOM 1730 C C . PRO A 1 217 ? 1.939 -33.049 15.803 1.00 31.58 215 PRO A C 1
ATOM 1731 O O . PRO A 1 217 ? 2.876 -33.180 15.017 1.00 31.13 215 PRO A O 1
ATOM 1735 N N . SER A 1 218 ? 2.005 -33.368 17.085 1.00 25.05 216 SER A N 1
ATOM 1736 C CA . SER A 1 218 ? 3.155 -34.035 17.682 1.00 31.19 216 SER A CA 1
ATOM 1737 C C . SER A 1 218 ? 3.451 -35.392 17.035 1.00 30.42 216 SER A C 1
ATOM 1738 O O . SER A 1 218 ? 2.539 -36.107 16.645 1.00 26.67 216 SER A O 1
ATOM 1741 N N . ALA A 1 219 ? 4.730 -35.738 16.922 1.00 26.95 217 ALA A N 1
ATOM 1742 C CA . ALA A 1 219 ? 5.144 -37.036 16.373 1.00 30.44 217 ALA A CA 1
ATOM 1743 C C . ALA A 1 219 ? 4.629 -38.227 17.178 1.00 28.54 217 ALA A C 1
ATOM 1744 O O . ALA A 1 219 ? 4.651 -39.355 16.685 1.00 28.03 217 ALA A O 1
ATOM 1746 N N . LEU A 1 220 ? 4.181 -38.007 18.414 1.00 26.19 218 LEU A N 1
ATOM 1747 C CA . LEU A 1 220 ? 3.586 -39.112 19.177 1.00 22.30 218 LEU A CA 1
ATOM 1748 C C . LEU A 1 220 ? 2.347 -39.635 18.471 1.00 26.61 218 LEU A C 1
ATOM 1749 O O . LEU A 1 220 ? 1.910 -40.760 18.723 1.00 26.16 218 LEU A O 1
ATOM 1754 N N . THR A 1 221 ? 1.757 -38.804 17.612 1.00 27.97 219 THR A N 1
ATOM 1755 C CA . THR A 1 221 ? 0.559 -39.211 16.868 1.00 26.13 219 THR A CA 1
ATOM 1756 C C . THR A 1 221 ? 0.799 -40.516 16.121 1.00 27.30 219 THR A C 1
ATOM 1757 O O . THR A 1 221 ? -0.086 -41.345 16.008 1.00 27.42 219 THR A O 1
ATOM 1761 N N . LYS A 1 222 ? 2.018 -40.698 15.631 1.00 27.50 220 LYS A N 1
ATOM 1762 C CA . LYS A 1 222 ? 2.370 -41.914 14.915 1.00 27.44 220 LYS A CA 1
ATOM 1763 C C . LYS A 1 222 ? 2.199 -43.155 15.789 1.00 22.47 220 LYS A C 1
ATOM 1764 O O . LYS A 1 222 ? 1.767 -44.187 15.293 1.00 26.74 220 LYS A O 1
ATOM 1770 N N . ASN A 1 223 ? 2.534 -43.047 17.081 1.00 22.79 221 ASN A N 1
ATOM 1771 C CA . ASN A 1 223 ? 2.390 -44.181 17.995 1.00 24.38 221 ASN A CA 1
ATOM 1772 C C . ASN A 1 223 ? 0.937 -44.623 18.048 1.00 27.21 221 ASN A C 1
ATOM 1773 O O . ASN A 1 223 ? 0.610 -45.818 17.932 1.00 26.24 221 ASN A O 1
ATOM 1778 N N . PHE A 1 224 ? 0.058 -43.646 18.247 1.00 25.36 222 PHE A N 1
ATOM 1779 C CA . PHE A 1 224 ? -1.365 -43.933 18.397 1.00 24.32 222 PHE A CA 1
ATOM 1780 C C . PHE A 1 224 ? -1.944 -44.457 17.095 1.00 23.02 222 PHE A C 1
ATOM 1781 O O . PHE A 1 224 ? -2.732 -45.406 17.085 1.00 26.37 222 PHE A O 1
ATOM 1789 N N . LEU A 1 225 ? -1.521 -43.880 15.974 1.00 22.17 223 LEU A N 1
ATOM 1790 C CA . LEU A 1 225 ? -2.068 -44.322 14.685 1.00 27.58 223 LEU A CA 1
ATOM 1791 C C . LEU A 1 225 ? -1.651 -45.755 14.397 1.00 29.42 223 LEU A C 1
ATOM 1792 O O . LEU A 1 225 ? -2.407 -46.507 13.786 1.00 31.08 223 LEU A O 1
ATOM 1797 N N . SER A 1 226 ? -0.443 -46.122 14.829 1.00 26.49 224 SER A N 1
ATOM 1798 C CA . SER A 1 226 ? 0.084 -47.476 14.605 1.00 26.41 224 SER A CA 1
ATOM 1799 C C . SER A 1 226 ? -0.769 -48.506 15.362 1.00 23.81 224 SER A C 1
ATOM 1800 O O . SER A 1 226 ? -1.156 -49.546 14.830 1.00 28.42 224 SER A O 1
ATOM 1803 N N . VAL A 1 227 ? -1.076 -48.195 16.615 1.00 24.64 225 VAL A N 1
ATOM 1804 C CA . VAL A 1 227 ? -1.932 -49.066 17.410 1.00 27.95 225 VAL A CA 1
ATOM 1805 C C . VAL A 1 227 ? -3.335 -49.117 16.780 1.00 27.94 225 VAL A C 1
ATOM 1806 O O . VAL A 1 227 ? -3.918 -50.173 16.662 1.00 31.37 225 VAL A O 1
ATOM 1810 N N . LEU A 1 228 ? -3.872 -47.971 16.381 1.00 31.54 226 LEU A N 1
ATOM 1811 C CA . LEU A 1 228 ? -5.163 -47.937 15.712 1.00 28.85 226 LEU A CA 1
ATOM 1812 C C . LEU A 1 228 ? -5.188 -48.883 14.514 1.00 31.84 226 LEU A C 1
ATOM 1813 O O . LEU A 1 228 ? -6.153 -49.621 14.311 1.00 30.47 226 LEU A O 1
ATOM 1818 N N . GLN A 1 229 ? -4.143 -48.841 13.691 1.00 30.14 227 GLN A N 1
ATOM 1819 C CA . GLN A 1 229 ? -4.141 -49.637 12.463 1.00 29.35 227 GLN A CA 1
ATOM 1820 C C . GLN A 1 229 ? -3.989 -51.132 12.742 1.00 33.91 227 GLN A C 1
ATOM 1821 O O . GLN A 1 229 ? -4.532 -51.961 12.017 1.00 36.89 227 GLN A O 1
ATOM 1827 N N . TYR A 1 230 ? -3.262 -51.464 13.805 1.00 29.87 228 TYR A N 1
ATOM 1828 C CA . TYR A 1 230 ? -3.149 -52.841 14.271 1.00 35.00 228 TYR A CA 1
ATOM 1829 C C . TYR A 1 230 ? -4.509 -53.370 14.732 1.00 29.17 228 TYR A C 1
ATOM 1830 O O . TYR A 1 230 ? -4.898 -54.483 14.391 1.00 32.08 228 TYR A O 1
ATOM 1839 N N . ASP A 1 231 ? -5.234 -52.554 15.494 1.00 30.35 229 ASP A N 1
ATOM 1840 C CA . ASP A 1 231 ? -6.560 -52.917 15.976 1.00 34.69 229 ASP A CA 1
ATOM 1841 C C . ASP A 1 231 ? -7.610 -52.972 14.882 1.00 38.74 229 ASP A C 1
ATOM 1842 O O . ASP A 1 231 ? -8.489 -53.817 14.922 1.00 36.40 229 ASP A O 1
ATOM 1847 N N . VAL A 1 232 ? -7.539 -52.057 13.923 1.00 32.31 230 VAL A N 1
ATOM 1848 C CA . VAL A 1 232 ? -8.543 -51.995 12.860 1.00 31.86 230 VAL A CA 1
ATOM 1849 C C . VAL A 1 232 ? -7.855 -51.971 11.487 1.00 41.84 230 VAL A C 1
ATOM 1850 O O . VAL A 1 232 ? -7.822 -50.931 10.828 1.00 43.44 230 VAL A O 1
ATOM 1854 N N . PRO A 1 233 ? -7.311 -53.127 11.057 1.00 44.75 231 PRO A N 1
ATOM 1855 C CA . PRO A 1 233 ? -6.391 -53.242 9.913 1.00 49.42 231 PRO A CA 1
ATOM 1856 C C . PRO A 1 233 ? -6.987 -52.797 8.584 1.00 49.62 231 PRO A C 1
ATOM 1857 O O . PRO A 1 233 ? -6.249 -52.437 7.663 1.00 58.80 231 PRO A O 1
ATOM 1861 N N . ASP A 1 234 ? -8.302 -52.835 8.475 1.00 44.64 232 ASP A N 1
ATOM 1862 C CA . ASP A 1 234 ? -8.944 -52.429 7.234 1.00 55.52 232 ASP A CA 1
ATOM 1863 C C . ASP A 1 234 ? -9.544 -51.027 7.324 1.00 50.66 232 ASP A C 1
ATOM 1864 O O . ASP A 1 234 ? -10.302 -50.624 6.450 1.00 52.35 232 ASP A O 1
ATOM 1869 N N . LEU A 1 235 ? -9.211 -50.277 8.369 1.00 42.71 233 LEU A N 1
ATOM 1870 C CA . LEU A 1 235 ? -9.704 -48.905 8.453 1.00 44.48 233 LEU A CA 1
ATOM 1871 C C . LEU A 1 235 ? -8.985 -48.085 7.388 1.00 41.75 233 LEU A C 1
ATOM 1872 O O . LEU A 1 235 ? -7.771 -48.173 7.252 1.00 46.47 233 LEU A O 1
ATOM 1877 N N . ILE A 1 236 ? -9.729 -47.310 6.612 1.00 42.39 234 ILE A N 1
ATOM 1878 C CA . ILE A 1 236 ? -9.123 -46.508 5.554 1.00 43.25 234 ILE A CA 1
ATOM 1879 C C . ILE A 1 236 ? -9.294 -45.026 5.846 1.00 40.91 234 ILE A C 1
ATOM 1880 O O . ILE A 1 236 ? -8.319 -44.334 6.140 1.00 38.68 234 ILE A O 1
ATOM 1885 N N . ASP A 1 237 ? -10.538 -44.552 5.767 1.00 38.27 235 ASP A N 1
ATOM 1886 C CA . ASP A 1 237 ? -10.872 -43.152 6.022 1.00 41.35 235 ASP A CA 1
ATOM 1887 C C . ASP A 1 237 ? -11.394 -42.990 7.445 1.00 42.69 235 ASP A C 1
ATOM 1888 O O . ASP A 1 237 ? -12.138 -43.831 7.937 1.00 38.70 235 ASP A O 1
ATOM 1893 N N . PHE A 1 238 ? -11.023 -41.891 8.091 1.00 36.72 236 PHE A N 1
ATOM 1894 C CA . PHE A 1 238 ? -11.493 -41.603 9.431 1.00 34.93 236 PHE A CA 1
ATOM 1895 C C . PHE A 1 238 ? -11.210 -40.152 9.732 1.00 39.01 236 PHE A C 1
ATOM 1896 O O . PHE A 1 238 ? -10.567 -39.474 8.947 1.00 39.13 236 PHE A O 1
ATOM 1904 N N . LYS A 1 239 ? -11.714 -39.670 10.861 1.00 38.71 237 LYS A N 1
ATOM 1905 C CA . LYS A 1 239 ? -11.502 -38.297 11.270 1.00 33.30 237 LYS A CA 1
ATOM 1906 C C . LYS A 1 239 ? -10.550 -38.250 12.432 1.00 35.44 237 LYS A C 1
ATOM 1907 O O . LYS A 1 239 ? -10.685 -39.038 13.357 1.00 36.57 237 LYS A O 1
ATOM 1913 N N . LEU A 1 240 ? -9.581 -37.334 12.377 1.00 33.03 238 LEU A N 1
ATOM 1914 C CA . LEU A 1 240 ? -8.538 -37.254 13.391 1.00 31.64 238 LEU A CA 1
ATOM 1915 C C . LEU A 1 240 ? -8.634 -35.874 14.029 1.00 33.44 238 LEU A C 1
ATOM 1916 O O . LEU A 1 240 ? -8.483 -34.884 13.337 1.00 33.77 238 LEU A O 1
ATOM 1921 N N . LEU A 1 241 ? -8.883 -35.806 15.337 1.00 31.58 239 LEU A N 1
ATOM 1922 C CA . LEU A 1 241 ? -8.933 -34.519 16.021 1.00 32.37 239 LEU A CA 1
ATOM 1923 C C . LEU A 1 241 ? -7.650 -34.368 16.816 1.00 31.66 239 LEU A C 1
ATOM 1924 O O . LEU A 1 241 ? -7.257 -35.275 17.550 1.00 30.58 239 LEU A O 1
ATOM 1929 N N . ILE A 1 242 ? -6.997 -33.223 16.651 1.00 28.58 240 ILE A N 1
ATOM 1930 C CA . ILE A 1 242 ? -5.762 -32.936 17.363 1.00 25.31 240 ILE A CA 1
ATOM 1931 C C . ILE A 1 242 ? -6.112 -31.909 18.418 1.00 29.43 240 ILE A C 1
ATOM 1932 O O . ILE A 1 242 ? -6.398 -30.748 18.109 1.00 31.79 240 ILE A O 1
ATOM 1937 N N . ILE A 1 243 ? -6.109 -32.344 19.669 1.00 31.26 241 ILE A N 1
ATOM 1938 C CA . ILE A 1 243 ? -6.688 -31.554 20.743 1.00 28.82 241 ILE A CA 1
ATOM 1939 C C . ILE A 1 243 ? -5.600 -30.896 21.578 1.00 30.77 241 ILE A C 1
ATOM 1940 O O . ILE A 1 243 ? -4.726 -31.560 22.128 1.00 27.03 241 ILE A O 1
ATOM 1945 N N . ARG A 1 244 ? -5.672 -29.578 21.665 1.00 30.99 242 ARG A N 1
ATOM 1946 C CA . ARG A 1 244 ? -4.742 -28.801 22.459 1.00 33.23 242 ARG A CA 1
ATOM 1947 C C . ARG A 1 244 ? -5.516 -27.988 23.470 1.00 33.48 242 ARG A C 1
ATOM 1948 O O . ARG A 1 244 ? -6.696 -27.688 23.249 1.00 35.71 242 ARG A O 1
ATOM 1956 N N . GLN A 1 245 ? -4.855 -27.602 24.559 1.00 35.74 243 GLN A N 1
ATOM 1957 C CA . GLN A 1 245 ? -5.524 -26.846 25.623 1.00 40.25 243 GLN A CA 1
ATOM 1958 C C . GLN A 1 245 ? -5.447 -25.320 25.403 1.00 50.46 243 GLN A C 1
ATOM 1959 O O . GLN A 1 245 ? -5.863 -24.533 26.246 1.00 50.33 243 GLN A O 1
ATOM 1965 N N . ASN A 1 246 ? -4.919 -24.920 24.257 1.00 48.70 244 ASN A N 1
ATOM 1966 C CA . ASN A 1 246 ? -5.055 -23.544 23.792 1.00 48.60 244 ASN A CA 1
ATOM 1967 C C . ASN A 1 246 ? -6.121 -23.483 22.709 1.00 50.20 244 ASN A C 1
ATOM 1968 O O . ASN A 1 246 ? -6.998 -24.343 22.645 1.00 50.92 244 ASN A O 1
ATOM 1973 N N . GLU A 1 247 ? -6.031 -22.487 21.835 1.00 46.54 245 GLU A N 1
ATOM 1974 C CA . GLU A 1 247 ? -7.034 -22.318 20.790 1.00 53.76 245 GLU A CA 1
ATOM 1975 C C . GLU A 1 247 ? -6.664 -23.039 19.493 1.00 47.60 245 GLU A C 1
ATOM 1976 O O . GLU A 1 247 ? -7.388 -22.937 18.501 1.00 48.78 245 GLU A O 1
ATOM 1982 N N . GLY A 1 248 ? -5.554 -23.776 19.502 1.00 42.22 246 GLY A N 1
ATOM 1983 C CA . GLY A 1 248 ? -5.028 -24.344 18.273 1.00 45.12 246 GLY A CA 1
ATOM 1984 C C . GLY A 1 248 ? -5.423 -25.776 17.932 1.00 42.69 246 GLY A C 1
ATOM 1985 O O . GLY A 1 248 ? -4.760 -26.412 17.106 1.00 38.06 246 GLY A O 1
ATOM 1986 N N . SER A 1 249 ? -6.474 -26.305 18.554 1.00 38.44 247 SER A N 1
ATOM 1987 C CA . SER A 1 249 ? -6.930 -27.649 18.181 1.00 35.33 247 SER A CA 1
ATOM 1988 C C . SER A 1 249 ? -7.346 -27.601 16.717 1.00 39.20 247 SER A C 1
ATOM 1989 O O . SER A 1 249 ? -7.761 -26.558 16.229 1.00 37.19 247 SER A O 1
ATOM 1992 N N . PHE A 1 250 ? -7.237 -28.714 16.002 1.00 33.58 248 PHE A N 1
ATOM 1993 C CA . PHE A 1 250 ? -7.698 -28.740 14.623 1.00 37.79 248 PHE A CA 1
ATOM 1994 C C . PHE A 1 250 ? -8.119 -30.161 14.269 1.00 32.91 248 PHE A C 1
ATOM 1995 O O . PHE A 1 250 ? -7.794 -31.113 14.977 1.00 32.78 248 PHE A O 1
ATOM 2003 N N . ALA A 1 251 ? -8.859 -30.299 13.183 1.00 35.78 249 ALA A N 1
ATOM 2004 C CA . ALA A 1 251 ? -9.407 -31.587 12.797 1.00 41.32 249 ALA A CA 1
ATOM 2005 C C . ALA A 1 251 ? -8.977 -31.916 11.384 1.00 42.78 249 ALA A C 1
ATOM 2006 O O . ALA A 1 251 ? -8.853 -31.030 10.545 1.00 39.88 249 ALA A O 1
ATOM 2008 N N . LEU A 1 252 ? -8.770 -33.202 11.128 1.00 37.41 250 LEU A N 1
ATOM 2009 C CA . LEU A 1 252 ? -8.335 -33.656 9.821 1.00 36.38 250 LEU A CA 1
ATOM 2010 C C . LEU A 1 252 ? -9.227 -34.773 9.299 1.00 37.61 250 LEU A C 1
ATOM 2011 O O . LEU A 1 252 ? -9.650 -35.664 10.050 1.00 35.40 250 LEU A O 1
ATOM 2016 N N . ASN A 1 253 ? -9.519 -34.713 8.009 1.00 35.00 251 ASN A N 1
ATOM 2017 C CA . ASN A 1 253 ? -10.045 -35.864 7.294 1.00 36.43 251 ASN A CA 1
ATOM 2018 C C . ASN A 1 253 ? -8.832 -36.717 6.887 1.00 39.58 251 ASN A C 1
ATOM 2019 O O . ASN A 1 253 ? -8.011 -36.281 6.070 1.00 40.61 251 ASN A O 1
ATOM 2024 N N . ALA A 1 254 ? -8.708 -37.911 7.467 1.00 37.64 252 ALA A N 1
ATOM 2025 C CA . ALA A 1 254 ? -7.505 -38.729 7.287 1.00 32.95 252 ALA A CA 1
ATOM 2026 C C . ALA A 1 254 ? -7.770 -40.024 6.535 1.00 39.22 252 ALA A C 1
ATOM 2027 O O . ALA A 1 254 ? -8.870 -40.584 6.607 1.00 34.87 252 ALA A O 1
ATOM 2029 N N . THR A 1 255 ? -6.739 -40.492 5.834 1.00 37.23 253 THR A N 1
ATOM 2030 C CA . THR A 1 255 ? -6.778 -41.731 5.070 1.00 35.08 253 THR A CA 1
ATOM 2031 C C . THR A 1 255 ? -5.442 -42.453 5.231 1.00 39.03 253 THR A C 1
ATOM 2032 O O . THR A 1 255 ? -4.390 -41.866 5.006 1.00 39.00 253 THR A O 1
ATOM 2036 N N . PHE A 1 256 ? -5.479 -43.718 5.635 1.00 36.94 254 PHE A N 1
ATOM 2037 C CA . PHE A 1 256 ? -4.259 -44.499 5.738 1.00 34.53 254 PHE A CA 1
ATOM 2038 C C . PHE A 1 256 ? -3.810 -44.839 4.341 1.00 34.92 254 PHE A C 1
ATOM 2039 O O . PHE A 1 256 ? -4.612 -45.285 3.503 1.00 36.09 254 PHE A O 1
ATOM 2047 N N . ALA A 1 257 ? -2.529 -44.619 4.077 1.00 35.38 255 ALA A N 1
ATOM 2048 C CA . ALA A 1 257 ? -1.958 -45.009 2.801 1.00 35.92 255 ALA A CA 1
ATOM 2049 C C . ALA A 1 257 ? -0.643 -45.712 3.084 1.00 38.04 255 ALA A C 1
ATOM 2050 O O . ALA A 1 257 ? -0.213 -45.761 4.224 1.00 37.71 255 ALA A O 1
ATOM 2052 N N . SER A 1 258 ? -0.016 -46.276 2.057 1.00 36.68 256 SER A N 1
ATOM 2053 C CA . SER A 1 258 ? 1.227 -46.985 2.290 1.00 39.11 256 SER A CA 1
ATOM 2054 C C . SER A 1 258 ? 2.246 -46.712 1.193 1.00 38.13 256 SER A C 1
ATOM 2055 O O . SER A 1 258 ? 1.892 -46.514 0.025 1.00 40.42 256 SER A O 1
ATOM 2058 N N . ILE A 1 259 ? 3.513 -46.680 1.598 1.00 42.08 257 ILE A N 1
ATOM 2059 C CA . ILE A 1 259 ? 4.628 -46.605 0.666 1.00 42.30 257 ILE A CA 1
ATOM 2060 C C . ILE A 1 259 ? 5.495 -47.845 0.820 1.00 41.36 257 ILE A C 1
ATOM 2061 O O . ILE A 1 259 ? 5.986 -48.144 1.914 1.00 47.91 257 ILE A O 1
ATOM 2066 N N . ASP A 1 260 ? 5.669 -48.564 -0.276 1.00 43.69 258 ASP A N 1
ATOM 2067 C CA . ASP A 1 260 ? 6.497 -49.762 -0.318 1.00 56.41 258 ASP A CA 1
ATOM 2068 C C . ASP A 1 260 ? 6.153 -50.771 0.771 1.00 56.56 258 ASP A C 1
ATOM 2069 O O . ASP A 1 260 ? 7.015 -51.159 1.556 1.00 52.82 258 ASP A O 1
ATOM 2074 N N . PRO A 1 261 ? 4.895 -51.220 0.809 1.00 58.53 259 PRO A N 1
ATOM 2075 C CA . PRO A 1 261 ? 4.505 -52.122 1.894 1.00 59.45 259 PRO A CA 1
ATOM 2076 C C . PRO A 1 261 ? 5.180 -53.486 1.757 1.00 61.94 259 PRO A C 1
ATOM 2077 O O . PRO A 1 261 ? 5.532 -53.905 0.649 1.00 61.53 259 PRO A O 1
ATOM 2081 N N . GLN A 1 262 ? 5.384 -54.157 2.884 1.00 58.74 260 GLN A N 1
ATOM 2082 C CA . GLN A 1 262 ? 5.950 -55.497 2.881 1.00 66.86 260 GLN A CA 1
ATOM 2083 C C . GLN A 1 262 ? 4.868 -56.484 2.470 1.00 74.07 260 GLN A C 1
ATOM 2084 O O . GLN A 1 262 ? 3.674 -56.176 2.556 1.00 71.74 260 GLN A O 1
ATOM 2090 N N . SER A 1 263 ? 5.283 -57.668 2.031 1.00 80.58 261 SER A N 1
ATOM 2091 C CA . SER A 1 263 ? 4.336 -58.715 1.672 1.00 85.38 261 SER A CA 1
ATOM 2092 C C . SER A 1 263 ? 3.424 -59.006 2.857 1.00 91.14 261 SER A C 1
ATOM 2093 O O . SER A 1 263 ? 3.880 -59.057 4.000 1.00 88.03 261 SER A O 1
ATOM 2095 N N . SER A 1 264 ? 2.135 -59.181 2.584 1.00 98.56 262 SER A N 1
ATOM 2096 C CA . SER A 1 264 ? 1.170 -59.484 3.633 1.00 103.20 262 SER A CA 1
ATOM 2097 C C . SER A 1 264 ? 1.621 -60.698 4.442 1.00 106.56 262 SER A C 1
ATOM 2098 O O . SER A 1 264 ? 2.217 -61.630 3.900 1.00 107.15 262 SER A O 1
ATOM 2100 N N . SER A 1 265 ? 1.345 -60.675 5.741 1.00 107.60 263 SER A N 1
ATOM 2101 C CA . SER A 1 265 ? 1.693 -61.784 6.628 1.00 110.79 263 SER A CA 1
ATOM 2102 C C . SER A 1 265 ? 3.203 -61.979 6.800 1.00 110.78 263 SER A C 1
ATOM 2103 O O . SER A 1 265 ? 3.671 -63.077 7.105 1.00 111.46 263 SER A O 1
ATOM 2106 N N . SER A 1 266 ? 3.960 -60.907 6.591 1.00 107.11 264 SER A N 1
ATOM 2107 C CA . SER A 1 266 ? 5.342 -60.855 7.043 1.00 98.46 264 SER A CA 1
ATOM 2108 C C . SER A 1 266 ? 5.344 -60.112 8.375 1.00 87.71 264 SER A C 1
ATOM 2109 O O . SER A 1 266 ? 4.390 -59.403 8.688 1.00 81.67 264 SER A O 1
ATOM 2111 N N . ASN A 1 267 ? 6.403 -60.289 9.161 1.00 86.19 265 ASN A N 1
ATOM 2112 C CA . ASN A 1 267 ? 6.549 -59.593 10.440 1.00 82.26 265 ASN A CA 1
ATOM 2113 C C . ASN A 1 267 ? 6.731 -58.090 10.221 1.00 71.01 265 ASN A C 1
ATOM 2114 O O . ASN A 1 267 ? 7.816 -57.648 9.839 1.00 64.82 265 ASN A O 1
ATOM 2116 N N . PRO A 1 268 ? 5.674 -57.291 10.460 1.00 65.45 266 PRO A N 1
ATOM 2117 C CA . PRO A 1 268 ? 5.789 -55.873 10.083 1.00 62.33 266 PRO A CA 1
ATOM 2118 C C . PRO A 1 268 ? 6.930 -55.135 10.819 1.00 57.73 266 PRO A C 1
ATOM 2119 O O . PRO A 1 268 ? 7.090 -55.304 12.039 1.00 61.17 266 PRO A O 1
ATOM 2123 N N . ASP A 1 269 ? 7.720 -54.352 10.084 1.00 51.41 267 ASP A N 1
ATOM 2124 C CA . ASP A 1 269 ? 8.807 -53.595 10.688 1.00 47.37 267 ASP A CA 1
ATOM 2125 C C . ASP A 1 269 ? 8.311 -52.252 11.239 1.00 41.10 267 ASP A C 1
ATOM 2126 O O . ASP A 1 269 ? 7.138 -51.911 11.102 1.00 43.19 267 ASP A O 1
ATOM 2131 N N . MET A 1 270 ? 9.200 -51.499 11.879 1.00 37.15 268 MET A N 1
ATOM 2132 C CA . MET A 1 270 ? 8.814 -50.174 12.326 1.00 38.46 268 MET A CA 1
ATOM 2133 C C . MET A 1 270 ? 9.905 -49.166 12.060 1.00 40.21 268 MET A C 1
ATOM 2134 O O . MET A 1 270 ? 11.093 -49.502 12.045 1.00 40.11 268 MET A O 1
ATOM 2139 N N . LYS A 1 271 ? 9.472 -47.944 11.781 1.00 35.99 269 LYS A N 1
ATOM 2140 C CA . LYS A 1 271 ? 10.361 -46.818 11.614 1.00 34.34 269 LYS A CA 1
ATOM 2141 C C . LYS A 1 271 ? 10.284 -45.967 12.872 1.00 35.76 269 LYS A C 1
ATOM 2142 O O . LYS A 1 271 ? 9.195 -45.662 13.356 1.00 34.49 269 LYS A O 1
ATOM 2148 N N . VAL A 1 272 ? 11.435 -45.590 13.411 1.00 32.00 270 VAL A N 1
ATOM 2149 C CA . VAL A 1 272 ? 11.473 -44.930 14.706 1.00 33.57 270 VAL A CA 1
ATOM 2150 C C . VAL A 1 272 ? 12.275 -43.639 14.626 1.00 33.43 270 VAL A C 1
ATOM 2151 O O . VAL A 1 272 ? 13.340 -43.617 14.034 1.00 33.77 270 VAL A O 1
ATOM 2155 N N . SER A 1 273 ? 11.761 -42.571 15.213 1.00 31.89 271 SER A N 1
ATOM 2156 C CA . SER A 1 273 ? 12.549 -41.353 15.353 1.00 36.86 271 SER A CA 1
ATOM 2157 C C . SER A 1 273 ? 12.284 -40.799 16.744 1.00 28.78 271 SER A C 1
ATOM 2158 O O . SER A 1 273 ? 11.537 -41.396 17.520 1.00 27.24 271 SER A O 1
ATOM 2161 N N . GLY A 1 274 ? 12.899 -39.671 17.086 1.00 27.55 272 GLY A N 1
ATOM 2162 C CA . GLY A 1 274 ? 12.600 -39.072 18.373 1.00 30.03 272 GLY A CA 1
ATOM 2163 C C . GLY A 1 274 ? 13.752 -38.618 19.249 1.00 31.86 272 GLY A C 1
ATOM 2164 O O . GLY A 1 274 ? 13.493 -38.177 20.360 1.00 27.77 272 GLY A O 1
ATOM 2165 N N . TRP A 1 275 ? 15.004 -38.739 18.795 1.00 25.89 273 TRP A N 1
ATOM 2166 C CA . TRP A 1 275 ? 16.120 -38.110 19.505 1.00 24.10 273 TRP A CA 1
ATOM 2167 C C . TRP A 1 275 ? 15.945 -36.577 19.446 1.00 32.87 273 TRP A C 1
ATOM 2168 O O . TRP A 1 275 ? 15.639 -36.024 18.399 1.00 33.31 273 TRP A O 1
ATOM 2179 N N . GLU A 1 276 ? 16.139 -35.909 20.575 1.00 31.05 274 GLU A N 1
ATOM 2180 C CA . GLU A 1 276 ? 15.993 -34.460 20.640 1.00 25.94 274 GLU A CA 1
ATOM 2181 C C . GLU A 1 276 ? 17.156 -33.736 19.953 1.00 28.97 274 GLU A C 1
ATOM 2182 O O . GLU A 1 276 ? 18.313 -34.143 20.057 1.00 33.34 274 GLU A O 1
ATOM 2188 N N . ARG A 1 277 ? 16.846 -32.639 19.271 1.00 28.24 275 ARG A N 1
ATOM 2189 C CA . ARG A 1 277 ? 17.911 -31.839 18.667 1.00 34.94 275 ARG A CA 1
ATOM 2190 C C . ARG A 1 277 ? 18.591 -30.940 19.700 1.0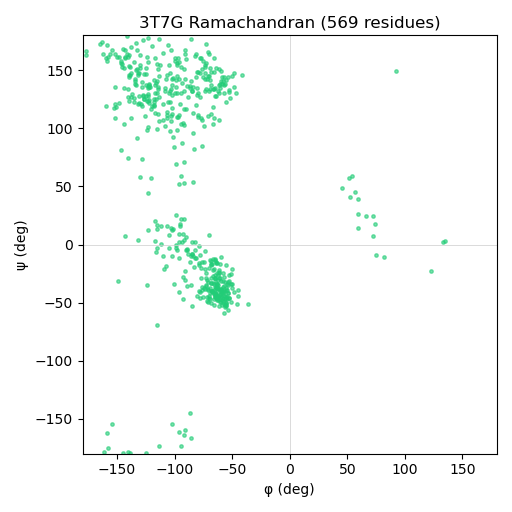0 37.12 275 ARG A C 1
ATOM 2191 O O . ARG A 1 277 ? 17.966 -30.523 20.669 1.00 39.83 275 ARG A O 1
ATOM 2199 N N . ASN A 1 278 ? 19.876 -30.667 19.514 1.00 39.22 276 ASN A N 1
ATOM 2200 C CA . ASN A 1 278 ? 20.611 -29.888 20.511 1.00 41.22 276 ASN A CA 1
ATOM 2201 C C . ASN A 1 278 ? 20.618 -28.377 20.262 1.00 42.87 276 ASN A C 1
ATOM 2202 O O . ASN A 1 278 ? 19.812 -27.863 19.487 1.00 44.44 276 ASN A O 1
ATOM 2207 N N . VAL A 1 279 ? 21.529 -27.685 20.938 1.00 40.31 277 VAL A N 1
ATOM 2208 C CA . VAL A 1 279 ? 21.606 -26.226 20.876 1.00 55.96 277 VAL A CA 1
ATOM 2209 C C . VAL A 1 279 ? 21.844 -25.707 19.455 1.00 59.67 277 VAL A C 1
ATOM 2210 O O . VAL A 1 279 ? 21.381 -24.629 19.103 1.00 61.85 277 VAL A O 1
ATOM 2214 N N . GLN A 1 280 ? 22.561 -26.476 18.641 1.00 55.49 278 GLN A N 1
ATOM 2215 C CA . GLN A 1 280 ? 22.796 -26.096 17.249 1.00 51.73 278 GLN A CA 1
ATOM 2216 C C . GLN A 1 280 ? 21.761 -26.679 16.279 1.00 54.81 278 GLN A C 1
ATOM 2217 O O . GLN A 1 280 ? 21.920 -26.583 15.061 1.00 58.36 278 GLN A O 1
ATOM 2223 N N . GLY A 1 281 ? 20.707 -27.287 16.816 1.00 50.60 279 GLY A N 1
ATOM 2224 C CA . GLY A 1 281 ? 19.694 -27.916 15.980 1.00 51.83 279 GLY A CA 1
ATOM 2225 C C . GLY A 1 281 ? 20.148 -29.226 15.350 1.00 51.61 279 GLY A C 1
ATOM 2226 O O . GLY A 1 281 ? 19.545 -29.706 14.387 1.00 49.60 279 GLY A O 1
ATOM 2227 N N . LYS A 1 282 ? 21.209 -29.812 15.895 1.00 45.54 280 LYS A N 1
ATOM 2228 C CA . LYS A 1 282 ? 21.700 -31.098 15.414 1.00 47.97 280 LYS A CA 1
ATOM 2229 C C . LYS A 1 282 ? 21.206 -32.270 16.274 1.00 48.49 280 LYS A C 1
ATOM 2230 O O . LYS A 1 282 ? 20.902 -32.101 17.456 1.00 44.24 280 LYS A O 1
ATOM 2232 N N . LEU A 1 283 ? 21.131 -33.452 15.669 1.00 43.39 281 LEU A N 1
ATOM 2233 C CA . LEU A 1 283 ? 20.864 -34.674 16.409 1.00 44.35 281 LEU A CA 1
ATOM 2234 C C . LEU A 1 283 ? 22.142 -35.067 17.136 1.00 45.76 281 LEU A C 1
ATOM 2235 O O . LEU A 1 283 ? 22.948 -35.867 16.643 1.00 46.07 281 LEU A O 1
ATOM 2240 N N . ALA A 1 284 ? 22.318 -34.478 18.315 1.00 39.85 282 ALA A N 1
ATOM 2241 C CA . ALA A 1 284 ? 23.508 -34.693 19.128 1.00 36.18 282 ALA A CA 1
ATOM 2242 C C . ALA A 1 284 ? 23.179 -34.351 20.580 1.00 33.08 282 ALA A C 1
ATOM 2243 O O . ALA A 1 284 ? 22.190 -33.666 20.852 1.00 38.23 282 ALA A O 1
ATOM 2245 N N . PRO A 1 285 ? 24.001 -34.835 21.516 1.00 36.58 283 PRO A N 1
ATOM 2246 C CA . PRO A 1 285 ? 23.724 -34.678 22.944 1.00 42.18 283 PRO A CA 1
ATOM 2247 C C . PRO A 1 285 ? 23.780 -33.226 23.365 1.00 39.19 283 PRO A C 1
ATOM 2248 O O . PRO A 1 285 ? 24.338 -32.407 22.657 1.00 35.84 283 PRO A O 1
ATOM 2252 N N . ARG A 1 286 ? 23.173 -32.922 24.503 1.00 37.91 284 ARG A N 1
ATOM 2253 C CA . ARG A 1 286 ? 23.331 -31.629 25.146 1.00 34.01 284 ARG A CA 1
ATOM 2254 C C . ARG A 1 286 ? 24.361 -31.779 26.263 1.00 35.66 284 ARG A C 1
ATOM 2255 O O . ARG A 1 286 ? 24.658 -32.899 26.699 1.00 36.93 284 ARG A O 1
ATOM 2263 N N . VAL A 1 287 ? 24.964 -30.660 26.660 1.00 37.56 285 VAL A N 1
ATOM 2264 C CA . VAL A 1 287 ? 25.975 -30.633 27.711 1.00 39.99 285 VAL A CA 1
ATOM 2265 C C . VAL A 1 287 ? 25.689 -29.479 28.687 1.00 47.13 285 VAL A C 1
ATOM 2266 O O . VAL A 1 287 ? 25.359 -28.368 28.266 1.00 45.14 285 VAL A O 1
ATOM 2270 N N . VAL A 1 288 ? 25.845 -29.741 29.980 1.00 45.06 286 VAL A N 1
ATOM 2271 C CA . VAL A 1 288 ? 25.561 -28.755 31.017 1.00 45.77 286 VAL A CA 1
ATOM 2272 C C . VAL A 1 288 ? 26.709 -28.742 32.031 1.00 45.98 286 VAL A C 1
ATOM 2273 O O . VAL A 1 288 ? 27.256 -29.784 32.362 1.00 45.75 286 VAL A O 1
ATOM 2277 N N . ASP A 1 289 ? 27.079 -27.555 32.504 1.00 44.53 287 ASP A N 1
ATOM 2278 C CA . ASP A 1 289 ? 28.182 -27.381 33.453 1.00 50.79 287 ASP A CA 1
ATOM 2279 C C . ASP A 1 289 ? 27.655 -26.891 34.798 1.00 57.30 287 ASP A C 1
ATOM 2280 O O . ASP A 1 289 ? 26.960 -25.881 34.857 1.00 58.64 287 ASP A O 1
ATOM 2285 N N . LEU A 1 290 ? 28.004 -27.573 35.881 1.00 56.56 288 LEU A N 1
ATOM 2286 C CA . LEU A 1 290 ? 27.541 -27.161 37.206 1.00 56.18 288 LEU A CA 1
ATOM 2287 C C . LEU A 1 290 ? 28.623 -26.489 38.033 1.00 56.80 288 LEU A C 1
ATOM 2288 O O . LEU A 1 290 ? 29.803 -26.642 37.743 1.00 69.59 288 LEU A O 1
ATOM 2293 N N . GLU B 1 6 ? 54.120 -54.556 1.236 1.00 174.65 4 GLU B N 1
ATOM 2294 C CA . GLU B 1 6 ? 53.769 -55.844 1.822 1.00 169.29 4 GLU B CA 1
ATOM 2295 C C . GLU B 1 6 ? 53.928 -55.827 3.340 1.00 165.01 4 GLU B C 1
ATOM 2296 O O . GLU B 1 6 ? 55.018 -56.058 3.862 1.00 168.39 4 GLU B O 1
ATOM 2302 N N . ARG B 1 7 ? 52.833 -55.551 4.042 1.00 156.27 5 ARG B N 1
ATOM 2303 C CA . ARG B 1 7 ? 52.837 -55.543 5.500 1.00 145.51 5 ARG B CA 1
ATOM 2304 C C . ARG B 1 7 ? 52.138 -56.779 6.052 1.00 132.09 5 ARG B C 1
ATOM 2305 O O . ARG B 1 7 ? 51.542 -57.557 5.305 1.00 128.34 5 ARG B O 1
ATOM 2307 N N . VAL B 1 8 ? 52.227 -56.964 7.364 1.00 125.18 6 VAL B N 1
ATOM 2308 C CA . VAL B 1 8 ? 51.519 -58.050 8.025 1.00 119.29 6 VAL B CA 1
ATOM 2309 C C . VAL B 1 8 ? 50.085 -57.616 8.323 1.00 113.59 6 VAL B C 1
ATOM 2310 O O . VAL B 1 8 ? 49.848 -56.495 8.779 1.00 106.09 6 VAL B O 1
ATOM 2314 N N . LEU B 1 9 ? 49.130 -58.498 8.050 1.00 105.89 7 LEU B N 1
ATOM 2315 C CA . LEU B 1 9 ? 47.723 -58.185 8.276 1.00 103.52 7 LEU B CA 1
ATOM 2316 C C . LEU B 1 9 ? 47.403 -58.173 9.767 1.00 98.09 7 LEU B C 1
ATOM 2317 O O . LEU B 1 9 ? 47.810 -59.073 10.508 1.00 94.67 7 LEU B O 1
ATOM 2322 N N . SER B 1 10 ? 46.680 -57.144 10.198 1.00 98.13 8 SER B N 1
ATOM 2323 C CA . SER B 1 10 ? 46.262 -57.011 11.593 1.00 96.69 8 SER B CA 1
ATOM 2324 C C . SER B 1 10 ? 44.743 -56.847 11.710 1.00 93.93 8 SER B C 1
ATOM 2325 O O . SER B 1 10 ? 44.084 -56.337 10.800 1.00 92.42 8 SER B O 1
ATOM 2328 N N . TYR B 1 11 ? 44.189 -57.274 12.839 1.00 89.30 9 TYR B N 1
ATOM 2329 C CA . TYR B 1 11 ? 42.740 -57.359 12.969 1.00 87.44 9 TYR B CA 1
ATOM 2330 C C . TYR B 1 11 ? 42.188 -56.582 14.153 1.00 81.88 9 TYR B C 1
ATOM 2331 O O . TYR B 1 11 ? 42.913 -56.256 15.094 1.00 80.17 9 TYR B O 1
ATOM 2340 N N . ALA B 1 12 ? 40.888 -56.306 14.093 1.00 78.72 10 ALA B N 1
ATOM 2341 C CA . ALA B 1 12 ? 40.175 -55.650 15.180 1.00 76.29 10 ALA B CA 1
ATOM 2342 C C . ALA B 1 12 ? 39.107 -56.592 15.731 1.00 78.22 10 ALA B C 1
ATOM 2343 O O . ALA B 1 12 ? 38.707 -57.543 15.053 1.00 74.28 10 ALA B O 1
ATOM 2345 N N . PRO B 1 13 ? 38.643 -56.332 16.967 1.00 79.76 11 PRO B N 1
ATOM 2346 C CA . PRO B 1 13 ? 37.558 -57.141 17.534 1.00 71.01 11 PRO B CA 1
ATOM 2347 C C . PRO B 1 13 ? 36.356 -57.131 16.599 1.00 59.46 11 PRO B C 1
ATOM 2348 O O . PRO B 1 13 ? 36.056 -56.113 15.975 1.00 58.08 11 PRO B O 1
ATOM 2352 N N . ALA B 1 14 ? 35.693 -58.273 16.482 1.00 53.97 12 ALA B N 1
ATOM 2353 C CA . ALA B 1 14 ? 34.582 -58.417 15.550 1.00 54.51 12 ALA B CA 1
ATOM 2354 C C . ALA B 1 14 ? 33.385 -57.568 15.954 1.00 57.37 12 ALA B C 1
ATOM 2355 O O . ALA B 1 14 ? 32.722 -56.978 15.097 1.00 59.58 12 ALA B O 1
ATOM 2357 N N . PHE B 1 15 ? 33.109 -57.525 17.258 1.00 56.63 13 PHE B N 1
ATOM 2358 C CA . PHE B 1 15 ? 31.892 -56.892 17.780 1.00 52.76 13 PHE B CA 1
ATOM 2359 C C . PHE B 1 15 ? 32.124 -56.088 19.049 1.00 56.09 13 PHE B C 1
ATOM 2360 O O . PHE B 1 15 ? 33.133 -56.247 19.741 1.00 58.26 13 PHE B O 1
ATOM 2368 N N . LYS B 1 16 ? 31.161 -55.232 19.368 1.00 54.08 14 LYS B N 1
ATOM 2369 C CA . LYS B 1 16 ? 31.110 -54.638 20.688 1.00 52.20 14 LYS B CA 1
ATOM 2370 C C . LYS B 1 16 ? 29.720 -54.906 21.248 1.00 46.20 14 LYS B C 1
ATOM 2371 O O . LYS B 1 16 ? 28.712 -54.577 20.621 1.00 46.22 14 LYS B O 1
ATOM 2377 N N . SER B 1 17 ? 29.661 -55.514 22.424 1.00 42.87 15 SER B N 1
ATOM 2378 C CA . SER B 1 17 ? 28.373 -55.866 22.985 1.00 44.14 15 SER B CA 1
ATOM 2379 C C . SER B 1 17 ? 27.685 -54.641 23.541 1.00 40.21 15 SER B C 1
ATOM 2380 O O . SER B 1 17 ? 28.330 -53.709 23.993 1.00 42.79 15 SER B O 1
ATOM 2383 N N . PHE B 1 18 ? 26.364 -54.676 23.530 1.00 37.93 16 PHE B N 1
ATOM 2384 C CA . PHE B 1 18 ? 25.595 -53.868 24.440 1.00 36.88 16 PHE B CA 1
ATOM 2385 C C . PHE B 1 18 ? 24.444 -54.720 24.983 1.00 41.75 16 PHE B C 1
ATOM 2386 O O . PHE B 1 18 ? 23.685 -55.314 24.229 1.00 39.39 16 PHE B O 1
ATOM 2394 N N . LEU B 1 19 ? 24.330 -54.773 26.300 1.00 37.39 17 LEU B N 1
ATOM 2395 C CA . LEU B 1 19 ? 23.256 -55.491 26.961 1.00 37.10 17 LEU B CA 1
ATOM 2396 C C . LEU B 1 19 ? 22.131 -54.523 27.253 1.00 40.64 17 LEU B C 1
ATOM 2397 O O . LEU B 1 19 ? 22.227 -53.736 28.190 1.00 43.61 17 LEU B O 1
ATOM 2402 N N . ASP B 1 20 ? 21.060 -54.583 26.468 1.00 34.54 18 ASP B N 1
ATOM 2403 C CA . ASP B 1 20 ? 19.939 -53.674 26.674 1.00 33.01 18 ASP B CA 1
ATOM 2404 C C . ASP B 1 20 ? 19.152 -54.092 27.911 1.00 34.42 18 ASP B C 1
ATOM 2405 O O . ASP B 1 20 ? 19.138 -55.264 28.281 1.00 33.27 18 ASP B O 1
ATOM 2410 N N . THR B 1 21 ? 18.486 -53.146 28.553 1.00 37.66 19 THR B N 1
ATOM 2411 C CA . THR B 1 21 ? 17.729 -53.480 29.752 1.00 45.38 19 THR B CA 1
ATOM 2412 C C . THR B 1 21 ? 16.626 -54.509 29.493 1.00 42.06 19 THR B C 1
ATOM 2413 O O . THR B 1 21 ? 16.256 -55.269 30.397 1.00 38.39 19 THR B O 1
ATOM 2417 N N . SER B 1 22 ? 16.100 -54.524 28.270 1.00 37.67 20 SER B N 1
ATOM 2418 C CA . SER B 1 22 ? 15.041 -55.464 27.906 1.00 35.43 20 SER B CA 1
ATOM 2419 C C . SER B 1 22 ? 15.560 -56.894 28.006 1.00 37.23 20 SER B C 1
ATOM 2420 O O . SER B 1 22 ? 14.795 -57.838 28.198 1.00 45.50 20 SER B O 1
ATOM 2423 N N . PHE B 1 23 ? 16.866 -57.049 27.884 1.00 39.75 21 PHE B N 1
ATOM 2424 C CA . PHE B 1 23 ? 17.471 -58.367 28.015 1.00 37.33 21 PHE B CA 1
ATOM 2425 C C . PHE B 1 23 ? 16.991 -58.971 29.328 1.00 48.03 21 PHE B C 1
ATOM 2426 O O . PHE B 1 23 ? 16.803 -60.185 29.430 1.00 43.18 21 PHE B O 1
ATOM 2434 N N . PHE B 1 24 ? 16.742 -58.114 30.320 1.00 43.54 22 PHE B N 1
ATOM 2435 C CA . PHE B 1 24 ? 16.363 -58.594 31.652 1.00 42.75 22 PHE B CA 1
ATOM 2436 C C . PHE B 1 24 ? 14.890 -58.940 31.841 1.00 48.83 22 PHE B C 1
ATOM 2437 O O . PHE B 1 24 ? 14.535 -59.557 32.845 1.00 50.37 22 PHE B O 1
ATOM 2445 N N . GLN B 1 25 ? 14.035 -58.567 30.885 1.00 46.93 23 GLN B N 1
ATOM 2446 C CA . GLN B 1 25 ? 12.663 -59.082 30.892 1.00 46.09 23 GLN B CA 1
ATOM 2447 C C . GLN B 1 25 ? 12.723 -60.604 30.909 1.00 47.27 23 GLN B C 1
ATOM 2448 O O . GLN B 1 25 ? 11.746 -61.269 31.226 1.00 44.12 23 GLN B O 1
ATOM 2454 N N . GLU B 1 26 ? 13.878 -61.152 30.552 1.00 39.19 24 GLU B N 1
ATOM 2455 C CA . GLU B 1 26 ? 14.006 -62.601 30.414 1.00 51.18 24 GLU B CA 1
ATOM 2456 C C . GLU B 1 26 ? 14.732 -63.267 31.587 1.00 53.49 24 GLU B C 1
ATOM 2457 O O . GLU B 1 26 ? 15.133 -64.429 31.486 1.00 54.15 24 GLU B O 1
ATOM 2463 N N . LEU B 1 27 ? 14.892 -62.548 32.700 1.00 48.87 25 LEU B N 1
ATOM 2464 C CA . LEU B 1 27 ? 15.551 -63.125 33.873 1.00 52.45 25 LEU B CA 1
ATOM 2465 C C . LEU B 1 27 ? 14.951 -64.474 34.263 1.00 54.44 25 LEU B C 1
ATOM 2466 O O . LEU B 1 27 ? 15.666 -65.356 34.745 1.00 53.08 25 LEU B O 1
ATOM 2471 N N . SER B 1 28 ? 13.646 -64.631 34.053 1.00 43.79 26 SER B N 1
ATOM 2472 C CA . SER B 1 28 ? 12.959 -65.893 34.364 1.00 52.39 26 SER B CA 1
ATOM 2473 C C . SER B 1 28 ? 13.698 -67.121 33.801 1.00 53.28 26 SER B C 1
ATOM 2474 O O . SER B 1 28 ? 13.796 -68.161 34.447 1.00 51.68 26 SER B O 1
ATOM 2476 N N . ARG B 1 29 ? 14.205 -66.998 32.584 1.00 46.93 27 ARG B N 1
ATOM 2477 C CA . ARG B 1 29 ? 14.871 -68.116 31.929 1.00 57.89 27 ARG B CA 1
ATOM 2478 C C . ARG B 1 29 ? 16.160 -68.590 32.623 1.00 55.01 27 ARG B C 1
ATOM 2479 O O . ARG B 1 29 ? 16.648 -69.681 32.340 1.00 57.78 27 ARG B O 1
ATOM 2487 N N . LEU B 1 30 ? 16.700 -67.779 33.528 1.00 52.05 28 LEU B N 1
ATOM 2488 C CA . LEU B 1 30 ? 17.923 -68.135 34.242 1.00 53.05 28 LEU B CA 1
ATOM 2489 C C . LEU B 1 30 ? 17.663 -69.018 35.465 1.00 53.75 28 LEU B C 1
ATOM 2490 O O . LEU B 1 30 ? 18.604 -69.550 36.068 1.00 49.09 28 LEU B O 1
ATOM 2495 N N . LYS B 1 31 ? 16.391 -69.158 35.828 1.00 46.25 29 LYS B N 1
ATOM 2496 C CA . LYS B 1 31 ? 15.972 -70.064 36.898 1.00 47.41 29 LYS B CA 1
ATOM 2497 C C . LYS B 1 31 ? 16.747 -69.845 38.187 1.00 51.82 29 LYS B C 1
ATOM 2498 O O . LYS B 1 31 ? 17.118 -70.803 38.877 1.00 55.28 29 LYS B O 1
ATOM 2504 N N . LEU B 1 32 ? 16.976 -68.577 38.509 1.00 45.04 30 LEU B N 1
ATOM 2505 C CA . LEU B 1 32 ? 17.725 -68.183 39.697 1.00 51.75 30 LEU B CA 1
ATOM 2506 C C . LEU B 1 32 ? 17.055 -68.611 41.002 1.00 62.29 30 LEU B C 1
ATOM 2507 O O . LEU B 1 32 ? 17.695 -68.611 42.058 1.00 65.90 30 LEU B O 1
ATOM 2512 N N . ASP B 1 33 ? 15.776 -68.977 40.935 1.00 68.05 31 ASP B N 1
ATOM 2513 C CA . ASP B 1 33 ? 15.069 -69.468 42.120 1.00 77.49 31 ASP B CA 1
ATOM 2514 C C . ASP B 1 33 ? 15.174 -70.989 42.303 1.00 74.41 31 ASP B C 1
ATOM 2515 O O . ASP B 1 33 ? 14.700 -71.540 43.298 1.00 78.20 31 ASP B O 1
ATOM 2520 N N . VAL B 1 34 ? 15.795 -71.665 41.343 1.00 65.38 32 VAL B N 1
ATOM 2521 C CA . VAL B 1 34 ? 16.172 -73.060 41.541 1.00 65.99 32 VAL B CA 1
ATOM 2522 C C . VAL B 1 34 ? 17.517 -73.087 42.272 1.00 62.10 32 VAL B C 1
ATOM 2523 O O . VAL B 1 34 ? 18.588 -72.968 41.663 1.00 59.50 32 VAL B O 1
ATOM 2527 N N . LEU B 1 35 ? 17.433 -73.228 43.589 1.00 54.27 33 LEU B N 1
ATOM 2528 C CA . LEU B 1 35 ? 18.581 -73.126 44.486 1.00 58.87 33 LEU B CA 1
ATOM 2529 C C . LEU B 1 35 ? 19.673 -74.164 44.237 1.00 66.34 33 LEU B C 1
ATOM 2530 O O . LEU B 1 35 ? 20.844 -73.912 44.520 1.00 68.61 33 LEU B O 1
ATOM 2532 N N . LYS B 1 36 ? 19.292 -75.329 43.720 1.00 57.50 34 LYS B N 1
ATOM 2533 C CA . LYS B 1 36 ? 20.228 -76.441 43.603 1.00 56.73 34 LYS B CA 1
ATOM 2534 C C . LYS B 1 36 ? 20.711 -76.656 42.176 1.00 57.62 34 LYS B C 1
ATOM 2535 O O . LYS B 1 36 ? 21.398 -77.637 41.871 1.00 55.79 34 LYS B O 1
ATOM 2541 N N . LEU B 1 37 ? 20.353 -75.716 41.312 1.00 47.25 35 LEU B N 1
ATOM 2542 C CA . LEU B 1 37 ? 20.765 -75.743 39.916 1.00 51.53 35 LEU B CA 1
ATOM 2543 C C . LEU B 1 37 ? 22.130 -75.060 39.764 1.00 52.87 35 LEU B C 1
ATOM 2544 O O . LEU B 1 37 ? 22.359 -73.994 40.323 1.00 50.60 35 LEU B O 1
ATOM 2549 N N . ASP B 1 38 ? 23.029 -75.678 39.009 1.00 40.70 36 ASP B N 1
ATOM 2550 C CA . ASP B 1 38 ? 24.355 -75.124 38.782 1.00 42.60 36 ASP B CA 1
ATOM 2551 C C . ASP B 1 38 ? 24.343 -73.992 37.753 1.00 41.82 36 ASP B C 1
ATOM 2552 O O . ASP B 1 38 ? 25.050 -72.995 37.904 1.00 39.73 36 ASP B O 1
ATOM 2557 N N . SER B 1 39 ? 23.571 -74.165 36.687 1.00 34.04 37 SER B N 1
ATOM 2558 C CA . SER B 1 39 ? 23.719 -73.295 35.539 1.00 34.98 37 SER B CA 1
ATOM 2559 C C . SER B 1 39 ? 22.713 -73.607 34.469 1.00 35.73 37 SER B C 1
ATOM 2560 O O . SER B 1 39 ? 22.109 -74.683 34.453 1.00 34.94 37 SER B O 1
ATOM 2563 N N . THR B 1 40 ? 22.556 -72.653 33.559 1.00 31.90 38 THR B N 1
ATOM 2564 C CA . THR B 1 40 ? 21.675 -72.804 32.421 1.00 33.85 38 THR B CA 1
ATOM 2565 C C . THR B 1 40 ? 22.458 -72.379 31.214 1.00 32.52 38 THR B C 1
ATOM 2566 O O . THR B 1 40 ? 23.308 -71.510 31.303 1.00 34.65 38 THR B O 1
ATOM 2570 N N . CYS B 1 41 ? 22.176 -73.003 30.083 1.00 32.05 39 CYS B N 1
ATOM 2571 C CA . CYS B 1 41 ? 22.789 -72.618 28.828 1.00 39.76 39 CYS B CA 1
ATOM 2572 C C . CYS B 1 41 ? 21.682 -72.588 27.800 1.00 41.99 39 CYS B C 1
ATOM 2573 O O . CYS B 1 41 ? 20.971 -73.574 27.635 1.00 42.80 39 CYS B O 1
ATOM 2576 N N . GLN B 1 42 ? 21.526 -71.473 27.104 1.00 42.93 40 GLN B N 1
ATOM 2577 C CA . GLN B 1 42 ? 20.479 -71.397 26.094 1.00 47.85 40 GLN B CA 1
ATOM 2578 C C . GLN B 1 42 ? 20.877 -70.552 24.895 1.00 37.40 40 GLN B C 1
ATOM 2579 O O . GLN B 1 42 ? 21.690 -69.644 25.004 1.00 32.91 40 GLN B O 1
ATOM 2585 N N . PRO B 1 43 ? 20.296 -70.859 23.736 1.00 36.47 41 PRO B N 1
ATOM 2586 C CA . PRO B 1 43 ? 20.755 -70.214 22.509 1.00 37.65 41 PRO B CA 1
ATOM 2587 C C . PRO B 1 43 ? 20.301 -68.765 22.431 1.00 40.07 41 PRO B C 1
ATOM 2588 O O . PRO B 1 43 ? 19.311 -68.374 23.042 1.00 37.31 41 PRO B O 1
ATOM 2592 N N . LEU B 1 44 ? 21.059 -67.978 21.686 1.00 39.68 42 LEU B N 1
ATOM 2593 C CA . LEU B 1 44 ? 20.738 -66.582 21.456 1.00 37.46 42 LEU B CA 1
ATOM 2594 C C . LEU B 1 44 ? 20.894 -66.368 19.973 1.00 35.91 42 LEU B C 1
ATOM 2595 O O . LEU B 1 44 ? 21.694 -67.043 19.328 1.00 42.30 42 LEU B O 1
ATOM 2600 N N . THR B 1 45 ? 20.139 -65.421 19.434 1.00 38.74 43 THR B N 1
ATOM 2601 C CA . THR B 1 45 ? 20.301 -65.028 18.049 1.00 46.33 43 THR B CA 1
ATOM 2602 C C . THR B 1 45 ? 20.230 -63.510 17.957 1.00 45.31 43 THR B C 1
ATOM 2603 O O . THR B 1 45 ? 19.313 -62.894 18.490 1.00 43.25 43 THR B O 1
ATOM 2607 N N . VAL B 1 46 ? 21.208 -62.905 17.299 1.00 40.45 44 VAL B N 1
ATOM 2608 C CA . VAL B 1 46 ? 21.158 -61.478 17.049 1.00 50.22 44 VAL B CA 1
ATOM 2609 C C . VAL B 1 46 ? 21.230 -61.231 15.548 1.00 54.30 44 VAL B C 1
ATOM 2610 O O . VAL B 1 46 ? 21.981 -61.895 14.833 1.00 51.16 44 VAL B O 1
ATOM 2614 N N . ASN B 1 47 ? 20.421 -60.300 15.061 1.00 56.69 45 ASN B N 1
ATOM 2615 C CA . ASN B 1 47 ? 20.479 -59.925 13.656 1.00 60.53 45 ASN B CA 1
ATOM 2616 C C . ASN B 1 47 ? 21.348 -58.691 13.497 1.00 63.86 45 ASN B C 1
ATOM 2617 O O . ASN B 1 47 ? 20.987 -57.611 13.948 1.00 70.72 45 ASN B O 1
ATOM 2622 N N . LEU B 1 48 ? 22.508 -58.862 12.873 1.00 62.40 46 LEU B N 1
ATOM 2623 C CA . LEU B 1 48 ? 23.439 -57.760 12.712 1.00 57.76 46 LEU B CA 1
ATOM 2624 C C . LEU B 1 48 ? 23.003 -56.867 11.560 1.00 62.69 46 LEU B C 1
ATOM 2625 O O . LEU B 1 48 ? 22.702 -57.354 10.465 1.00 64.05 46 LEU B O 1
ATOM 2630 N N . ASP B 1 49 ? 22.956 -55.563 11.809 1.00 62.97 47 ASP B N 1
ATOM 2631 C CA . ASP B 1 49 ? 22.739 -54.602 10.730 1.00 67.36 47 ASP B CA 1
ATOM 2632 C C . ASP B 1 49 ? 24.064 -53.939 10.374 1.00 71.89 47 ASP B C 1
ATOM 2633 O O . ASP B 1 49 ? 24.569 -53.106 11.127 1.00 78.08 47 ASP B O 1
ATOM 2638 N N . LEU B 1 50 ? 24.628 -54.311 9.230 1.00 72.69 48 LEU B N 1
ATOM 2639 C CA . LEU B 1 50 ? 25.919 -53.762 8.824 1.00 78.21 48 LEU B CA 1
ATOM 2640 C C . LEU B 1 50 ? 25.818 -52.612 7.815 1.00 81.61 48 LEU B C 1
ATOM 2641 O O . LEU B 1 50 ? 26.832 -52.030 7.431 1.00 82.85 48 LEU B O 1
ATOM 2646 N N . HIS B 1 51 ? 24.602 -52.287 7.390 1.00 84.75 49 HIS B N 1
ATOM 2647 C CA . HIS B 1 51 ? 24.385 -51.137 6.515 1.00 85.59 49 HIS B CA 1
ATOM 2648 C C . HIS B 1 51 ? 24.301 -49.856 7.333 1.00 87.54 49 HIS B C 1
ATOM 2649 O O . HIS B 1 51 ? 24.470 -48.760 6.804 1.00 92.33 49 HIS B O 1
ATOM 2656 N N . ASN B 1 52 ? 24.038 -49.999 8.627 1.00 82.80 50 ASN B N 1
ATOM 2657 C CA . ASN B 1 52 ? 23.829 -48.840 9.487 1.00 91.19 50 ASN B CA 1
ATOM 2658 C C . ASN B 1 52 ? 24.652 -48.879 10.766 1.00 87.48 50 ASN B C 1
ATOM 2659 O O . ASN B 1 52 ? 24.102 -48.827 11.867 1.00 85.33 50 ASN B O 1
ATOM 2664 N N . ILE B 1 53 ? 25.968 -48.969 10.615 1.00 80.95 51 ILE B N 1
ATOM 2665 C CA . ILE B 1 53 ? 26.873 -48.924 11.757 1.00 79.43 51 ILE B CA 1
ATOM 2666 C C . ILE B 1 53 ? 27.207 -47.469 12.077 1.00 78.23 51 ILE B C 1
ATOM 2667 O O . ILE B 1 53 ? 27.468 -46.685 11.166 1.00 82.22 51 ILE B O 1
ATOM 2672 N N . PRO B 1 54 ? 27.192 -47.102 13.371 1.00 77.97 52 PRO B N 1
ATOM 2673 C CA . PRO B 1 54 ? 27.474 -45.718 13.775 1.00 80.72 52 PRO B CA 1
ATOM 2674 C C . PRO B 1 54 ? 28.843 -45.262 13.277 1.00 86.12 52 PRO B C 1
ATOM 2675 O O . PRO B 1 54 ? 29.778 -46.066 13.238 1.00 80.87 52 PRO B O 1
ATOM 2679 N N . LYS B 1 55 ? 28.955 -43.987 12.907 1.00 89.05 53 LYS B N 1
ATOM 2680 C CA . LYS B 1 55 ? 30.207 -43.439 12.386 1.00 90.45 53 LYS B CA 1
ATOM 2681 C C . LYS B 1 55 ? 31.355 -43.553 13.394 1.00 85.99 53 LYS B C 1
ATOM 2682 O O . LYS B 1 55 ? 32.495 -43.836 13.022 1.00 88.81 53 LYS B O 1
ATOM 2684 N N . SER B 1 56 ? 31.051 -43.338 14.670 1.00 84.20 54 SER B N 1
ATOM 2685 C CA . SER B 1 56 ? 32.068 -43.425 15.717 1.00 90.10 54 SER B CA 1
ATOM 2686 C C . SER B 1 56 ? 32.498 -44.867 16.033 1.00 87.66 54 SER B C 1
ATOM 2687 O O . SER B 1 56 ? 33.575 -45.091 16.588 1.00 79.20 54 SER B O 1
ATOM 2690 N N . ALA B 1 57 ? 31.661 -45.841 15.685 1.00 84.97 55 ALA B N 1
ATOM 2691 C CA . ALA B 1 57 ? 31.949 -47.240 16.013 1.00 83.27 55 ALA B CA 1
ATOM 2692 C C . ALA B 1 57 ? 33.136 -47.807 15.235 1.00 84.49 55 ALA B C 1
ATOM 2693 O O . ALA B 1 57 ? 33.395 -47.415 14.094 1.00 88.10 55 ALA B O 1
ATOM 2695 N N . ASP B 1 58 ? 33.852 -48.729 15.873 1.00 80.45 56 ASP B N 1
ATOM 2696 C CA . ASP B 1 58 ? 34.930 -49.469 15.234 1.00 82.60 56 ASP B CA 1
ATOM 2697 C C . ASP B 1 58 ? 34.421 -50.784 14.649 1.00 81.21 56 ASP B C 1
ATOM 2698 O O . ASP B 1 58 ? 34.986 -51.304 13.684 1.00 84.48 56 ASP B O 1
ATOM 2703 N N . GLN B 1 59 ? 33.362 -51.326 15.252 1.00 71.24 57 GLN B N 1
ATOM 2704 C CA . GLN B 1 59 ? 32.793 -52.605 14.832 1.00 70.35 57 GLN B CA 1
ATOM 2705 C C . GLN B 1 59 ? 31.270 -52.548 14.897 1.00 66.99 57 GLN B C 1
ATOM 2706 O O . GLN B 1 59 ? 30.704 -51.690 15.566 1.00 67.13 57 GLN B O 1
ATOM 2712 N N . VAL B 1 60 ? 30.612 -53.471 14.205 1.00 62.12 58 VAL B N 1
ATOM 2713 C CA . VAL B 1 60 ? 29.168 -53.599 14.307 1.00 60.79 58 VAL B CA 1
ATOM 2714 C C . VAL B 1 60 ? 28.825 -53.909 15.764 1.00 59.59 58 VAL B C 1
ATOM 2715 O O . VAL B 1 60 ? 29.534 -54.669 16.423 1.00 55.96 58 VAL B O 1
ATOM 2719 N N . PRO B 1 61 ? 27.761 -53.280 16.288 1.00 59.90 59 PRO B N 1
ATOM 2720 C CA . PRO B 1 61 ? 27.329 -53.577 17.660 1.00 50.51 59 PRO B CA 1
ATOM 2721 C C . PRO B 1 61 ? 26.688 -54.954 17.780 1.00 49.95 59 PRO B C 1
ATOM 2722 O O . PRO B 1 61 ? 25.957 -55.378 16.878 1.00 52.30 59 PRO B O 1
ATOM 2726 N N . LEU B 1 62 ? 26.953 -55.630 18.894 1.00 45.79 60 LEU B N 1
ATOM 2727 C CA . LEU B 1 62 ? 26.222 -56.841 19.244 1.00 43.22 60 LEU B CA 1
ATOM 2728 C C . LEU B 1 62 ? 25.179 -56.487 20.312 1.00 42.88 60 LEU B C 1
ATOM 2729 O O . LEU B 1 62 ? 25.441 -56.520 21.515 1.00 40.70 60 LEU B O 1
ATOM 2734 N N . PHE B 1 63 ? 23.981 -56.170 19.854 1.00 41.96 61 PHE B N 1
ATOM 2735 C CA . PHE B 1 63 ? 22.987 -55.529 20.699 1.00 43.94 61 PHE B CA 1
ATOM 2736 C C . PHE B 1 63 ? 22.037 -56.601 21.231 1.00 40.50 61 PHE B C 1
ATOM 2737 O O . PHE B 1 63 ? 21.255 -57.163 20.471 1.00 45.32 61 PHE B O 1
ATOM 2745 N N . LEU B 1 64 ? 22.117 -56.883 22.534 1.00 36.46 62 LEU B N 1
ATOM 2746 C CA . LEU B 1 64 ? 21.344 -57.964 23.168 1.00 34.35 62 LEU B CA 1
ATOM 2747 C C . LEU B 1 64 ? 20.080 -57.455 23.852 1.00 34.63 62 LEU B C 1
ATOM 2748 O O . LEU B 1 64 ? 20.149 -56.515 24.647 1.00 37.82 62 LEU B O 1
ATOM 2753 N N . THR B 1 65 ? 18.944 -58.100 23.574 1.00 33.19 63 THR B N 1
ATOM 2754 C CA . THR B 1 65 ? 17.640 -57.689 24.084 1.00 30.26 63 THR B CA 1
ATOM 2755 C C . THR B 1 65 ? 16.825 -58.920 24.442 1.00 31.64 63 THR B C 1
ATOM 2756 O O . THR B 1 65 ? 17.276 -60.048 24.250 1.00 34.68 63 THR B O 1
ATOM 2760 N N . ASN B 1 66 ? 15.611 -58.716 24.937 1.00 31.27 64 ASN B N 1
ATOM 2761 C CA . ASN B 1 66 ? 14.723 -59.847 25.186 1.00 36.95 64 ASN B CA 1
ATOM 2762 C C . ASN B 1 66 ? 14.477 -60.669 23.926 1.00 42.97 64 ASN B C 1
ATOM 2763 O O . ASN B 1 66 ? 14.220 -61.854 24.011 1.00 42.84 64 ASN B O 1
ATOM 2768 N N . ARG B 1 67 ? 14.558 -60.037 22.761 1.00 35.69 65 ARG B N 1
ATOM 2769 C CA . ARG B 1 67 ? 14.293 -60.734 21.511 1.00 35.60 65 ARG B CA 1
ATOM 2770 C C . ARG B 1 67 ? 15.418 -61.680 21.077 1.00 43.02 65 ARG B C 1
ATOM 2771 O O . ARG B 1 67 ? 15.223 -62.507 20.185 1.00 42.01 65 ARG B O 1
ATOM 2779 N N . SER B 1 68 ? 16.595 -61.540 21.681 1.00 37.88 66 SER B N 1
ATOM 2780 C CA . SER B 1 68 ? 17.723 -62.422 21.377 1.00 40.56 66 SER B CA 1
ATOM 2781 C C . SER B 1 68 ? 17.461 -63.885 21.775 1.00 37.49 66 SER B C 1
ATOM 2782 O O . SER B 1 68 ? 18.051 -64.801 21.201 1.00 37.13 66 SER B O 1
ATOM 2785 N N . PHE B 1 69 ? 16.589 -64.085 22.760 1.00 38.54 67 PHE B N 1
ATOM 2786 C CA . PHE B 1 69 ? 16.213 -65.413 23.247 1.00 40.90 67 PHE B CA 1
ATOM 2787 C C . PHE B 1 69 ? 15.207 -66.117 22.346 1.00 46.47 67 PHE B C 1
ATOM 2788 O O . PHE B 1 69 ? 15.023 -67.340 22.441 1.00 44.71 67 PHE B O 1
ATOM 2796 N N . GLU B 1 70 ? 14.543 -65.341 21.494 1.00 51.82 68 GLU B N 1
ATOM 2797 C CA . GLU B 1 70 ? 13.442 -65.841 20.676 1.00 66.41 68 GLU B CA 1
ATOM 2798 C C . GLU B 1 70 ? 13.958 -66.363 19.343 1.00 75.28 68 GLU B C 1
ATOM 2799 O O . GLU B 1 70 ? 15.050 -66.005 18.904 1.00 65.61 68 GLU B O 1
ATOM 2805 N N . LYS B 1 71 ? 13.163 -67.209 18.701 1.00 93.24 69 LYS B N 1
ATOM 2806 C CA . LYS B 1 71 ? 13.524 -67.761 17.401 1.00 103.10 69 LYS B CA 1
ATOM 2807 C C . LYS B 1 71 ? 12.797 -67.025 16.276 1.00 107.41 69 LYS B C 1
ATOM 2808 O O . LYS B 1 71 ? 11.744 -67.460 15.816 1.00 107.84 69 LYS B O 1
ATOM 2814 N N . HIS B 1 72 ? 13.367 -65.900 15.850 1.00 109.67 70 HIS B N 1
ATOM 2815 C CA . HIS B 1 72 ? 12.783 -65.087 14.788 1.00 113.82 70 HIS B CA 1
ATOM 2816 C C . HIS B 1 72 ? 13.232 -65.561 13.412 1.00 116.87 70 HIS B C 1
ATOM 2817 O O . HIS B 1 72 ? 12.753 -66.576 12.910 1.00 119.02 70 HIS B O 1
ATOM 2824 N N . THR B 1 77 ? 14.956 -58.970 5.358 1.00 109.51 75 THR B N 1
ATOM 2825 C CA . THR B 1 77 ? 15.381 -57.752 6.042 1.00 109.16 75 THR B CA 1
ATOM 2826 C C . THR B 1 77 ? 16.760 -57.297 5.560 1.00 108.65 75 THR B C 1
ATOM 2827 O O . THR B 1 77 ? 17.113 -56.122 5.679 1.00 106.99 75 THR B O 1
ATOM 2831 N N . ASN B 1 78 ? 17.529 -58.240 5.017 1.00 105.55 76 ASN B N 1
ATOM 2832 C CA . ASN B 1 78 ? 18.893 -57.986 4.546 1.00 99.64 76 ASN B CA 1
ATOM 2833 C C . ASN B 1 78 ? 19.949 -58.016 5.655 1.00 93.35 76 ASN B C 1
ATOM 2834 O O . ASN B 1 78 ? 21.146 -58.014 5.374 1.00 92.03 76 ASN B O 1
ATOM 2836 N N . GLU B 1 79 ? 19.512 -58.044 6.911 1.00 88.22 77 GLU B N 1
ATOM 2837 C CA . GLU B 1 79 ? 20.460 -58.118 8.022 1.00 88.68 77 GLU B CA 1
ATOM 2838 C C . GLU B 1 79 ? 20.922 -59.555 8.277 1.00 85.96 77 GLU B C 1
ATOM 2839 O O . GLU B 1 79 ? 20.291 -60.507 7.816 1.00 88.02 77 GLU B O 1
ATOM 2845 N N . VAL B 1 80 ? 22.032 -59.704 8.998 1.00 80.47 78 VAL B N 1
ATOM 2846 C CA . VAL B 1 80 ? 22.717 -60.993 9.106 1.00 75.56 78 VAL B CA 1
ATOM 2847 C C . VAL B 1 80 ? 22.545 -61.681 10.462 1.00 72.46 78 VAL B C 1
ATOM 2848 O O . VAL B 1 80 ? 23.030 -61.191 11.481 1.00 66.39 78 VAL B O 1
ATOM 2852 N N . PRO B 1 81 ? 21.860 -62.832 10.469 1.00 71.08 79 PRO B N 1
ATOM 2853 C CA . PRO B 1 81 ? 21.644 -63.594 11.704 1.00 68.20 79 PRO B CA 1
ATOM 2854 C C . PRO B 1 81 ? 22.950 -64.162 12.248 1.00 64.78 79 PRO B C 1
ATOM 2855 O O . PRO B 1 81 ? 23.760 -64.721 11.499 1.00 63.74 79 PRO B O 1
ATOM 2859 N N . LEU B 1 82 ? 23.152 -63.998 13.550 1.00 57.64 80 LEU B N 1
ATOM 2860 C CA . LEU B 1 82 ? 24.351 -64.488 14.209 1.00 52.23 80 LEU B CA 1
ATOM 2861 C C . LEU B 1 82 ? 23.962 -65.310 15.425 1.00 51.67 80 LEU B C 1
ATOM 2862 O O . LEU B 1 82 ? 23.298 -64.815 16.328 1.00 50.57 80 LEU B O 1
ATOM 2867 N N . GLN B 1 83 ? 24.378 -66.571 15.440 1.00 49.77 81 GLN B N 1
ATOM 2868 C CA . GLN B 1 83 ? 23.989 -67.506 16.484 1.00 48.62 81 GLN B CA 1
ATOM 2869 C C . GLN B 1 83 ? 24.970 -67.511 17.641 1.00 48.50 81 GLN B C 1
ATOM 2870 O O . GLN B 1 83 ? 26.184 -67.421 17.447 1.00 49.32 81 GLN B O 1
ATOM 2876 N N . GLY B 1 84 ? 24.445 -67.639 18.854 1.00 43.27 82 GLY B N 1
ATOM 2877 C CA . GLY B 1 84 ? 25.304 -67.699 20.017 1.00 37.05 82 GLY B CA 1
ATOM 2878 C C . GLY B 1 84 ? 24.575 -68.346 21.158 1.00 40.08 82 GLY B C 1
ATOM 2879 O O . GLY B 1 84 ? 23.558 -69.006 20.944 1.00 38.81 82 GLY B O 1
ATOM 2880 N N . SER B 1 85 ? 25.074 -68.147 22.373 1.00 34.28 83 SER B N 1
ATOM 2881 C CA . SER B 1 85 ? 24.422 -68.730 23.526 1.00 31.35 83 SER B CA 1
ATOM 2882 C C . SER B 1 85 ? 24.822 -67.973 24.757 1.00 33.65 83 SER B C 1
ATOM 2883 O O . SER B 1 85 ? 25.860 -67.318 24.772 1.00 36.39 83 SER B O 1
ATOM 2886 N N . ILE B 1 86 ? 24.009 -68.070 25.797 1.00 31.40 84 ILE B N 1
ATOM 2887 C CA . ILE B 1 86 ? 24.392 -67.526 27.085 1.00 29.06 84 ILE B CA 1
ATOM 2888 C C . ILE B 1 86 ? 24.477 -68.644 28.108 1.00 32.11 84 ILE B C 1
ATOM 2889 O O . ILE B 1 86 ? 23.536 -69.410 28.272 1.00 32.23 84 ILE B O 1
ATOM 2894 N N . PHE B 1 87 ? 25.633 -68.738 28.759 1.00 34.45 85 PHE B N 1
ATOM 2895 C CA A PHE B 1 87 ? 25.886 -69.709 29.818 0.56 36.48 85 PHE B CA 1
ATOM 2896 C CA B PHE B 1 87 ? 25.831 -69.711 29.819 0.44 36.82 85 PHE B CA 1
ATOM 2897 C C . PHE B 1 87 ? 25.826 -68.951 31.132 1.00 36.06 85 PHE B C 1
ATOM 2898 O O . PHE B 1 87 ? 26.741 -68.174 31.427 1.00 34.06 85 PHE B O 1
ATOM 2913 N N . ASN B 1 88 ? 24.793 -69.173 31.930 1.00 31.56 86 ASN B N 1
ATOM 2914 C CA . ASN B 1 88 ? 24.688 -68.447 33.197 1.00 30.44 86 ASN B CA 1
ATOM 2915 C C . ASN B 1 88 ? 24.948 -69.351 34.376 1.00 35.87 86 ASN B C 1
ATOM 2916 O O . ASN B 1 88 ? 24.368 -70.441 34.460 1.00 38.15 86 ASN B O 1
ATOM 2921 N N . PHE B 1 89 ? 25.803 -68.894 35.290 1.00 36.26 87 PHE B N 1
ATOM 2922 C CA . PHE B 1 89 ? 26.187 -69.677 36.467 1.00 40.31 87 PHE B CA 1
ATOM 2923 C C . PHE B 1 89 ? 25.383 -69.205 37.648 1.00 43.58 87 PHE B C 1
ATOM 2924 O O . PHE B 1 89 ? 25.338 -68.018 37.912 1.00 37.69 87 PHE B O 1
ATOM 2932 N N . ASN B 1 90 ? 24.763 -70.120 38.378 1.00 44.55 88 ASN B N 1
ATOM 2933 C CA . ASN B 1 90 ? 24.047 -69.727 39.591 1.00 50.17 88 ASN B CA 1
ATOM 2934 C C . ASN B 1 90 ? 25.010 -69.478 40.754 1.00 45.52 88 ASN B C 1
ATOM 2935 O O . ASN B 1 90 ? 24.610 -68.963 41.784 1.00 52.86 88 ASN B O 1
ATOM 2940 N N . VAL B 1 91 ? 26.281 -69.829 40.567 1.00 45.43 89 VAL B N 1
ATOM 2941 C CA . VAL B 1 91 ? 27.285 -69.739 41.626 1.00 49.54 89 VAL B CA 1
ATOM 2942 C C . VAL B 1 91 ? 28.498 -68.902 41.219 1.00 51.86 89 VAL B C 1
ATOM 2943 O O . VAL B 1 91 ? 29.125 -69.148 40.181 1.00 49.83 89 VAL B O 1
ATOM 2947 N N . LEU B 1 92 ? 28.831 -67.929 42.063 1.00 46.73 90 LEU B N 1
ATOM 2948 C CA . LEU B 1 92 ? 29.924 -67.000 41.811 1.00 46.71 90 LEU B CA 1
ATOM 2949 C C . LEU B 1 92 ? 31.263 -67.679 41.499 1.00 55.13 90 LEU B C 1
ATOM 2950 O O . LEU B 1 92 ? 31.877 -67.411 40.466 1.00 52.38 90 LEU B O 1
ATOM 2955 N N . ASP B 1 93 ? 31.716 -68.537 42.410 1.00 58.42 91 ASP B N 1
ATOM 2956 C CA . ASP B 1 93 ? 33.025 -69.174 42.297 1.00 62.57 91 ASP B CA 1
ATOM 2957 C C . ASP B 1 93 ? 33.212 -69.877 40.953 1.00 53.81 91 ASP B C 1
ATOM 2958 O O . ASP B 1 93 ? 34.278 -69.805 40.340 1.00 61.69 91 ASP B O 1
ATOM 2963 N N . GLU B 1 94 ? 32.166 -70.555 40.504 1.00 45.88 92 GLU B N 1
ATOM 2964 C CA . GLU B 1 94 ? 32.181 -71.232 39.214 1.00 50.35 92 GLU B CA 1
ATOM 2965 C C . GLU B 1 94 ? 32.358 -70.282 38.022 1.00 46.01 92 GLU B C 1
ATOM 2966 O O . GLU B 1 94 ? 33.174 -70.538 37.141 1.00 45.08 92 GLU B O 1
ATOM 2972 N N . PHE B 1 95 ? 31.588 -69.194 37.999 1.00 41.23 93 PHE B N 1
ATOM 2973 C CA . PHE B 1 95 ? 31.803 -68.115 37.040 1.00 34.18 93 PHE B CA 1
ATOM 2974 C C . PHE B 1 95 ? 33.243 -67.646 37.170 1.00 41.11 93 PHE B C 1
ATOM 2975 O O . PHE B 1 95 ? 33.988 -67.582 36.186 1.00 39.16 93 PHE B O 1
ATOM 2983 N N . LYS B 1 96 ? 33.639 -67.332 38.400 1.00 43.96 94 LYS B N 1
ATOM 2984 C CA . LYS B 1 96 ? 34.974 -66.807 38.650 1.00 43.55 94 LYS B CA 1
ATOM 2985 C C . LYS B 1 96 ? 36.083 -67.763 38.203 1.00 52.41 94 LYS B C 1
ATOM 2986 O O . LYS B 1 96 ? 36.990 -67.372 37.465 1.00 50.70 94 LYS B O 1
ATOM 2992 N N . ASN B 1 97 ? 36.005 -69.012 38.648 1.00 48.31 95 ASN B N 1
ATOM 2993 C CA . ASN B 1 97 ? 37.092 -69.975 38.414 1.00 53.61 95 ASN B CA 1
ATOM 2994 C C . ASN B 1 97 ? 37.086 -70.721 37.074 1.00 52.12 95 ASN B C 1
ATOM 2995 O O . ASN B 1 97 ? 38.037 -71.434 36.776 1.00 51.22 95 ASN B O 1
ATOM 3000 N N . LEU B 1 98 ? 36.025 -70.574 36.281 1.00 46.52 96 LEU B N 1
ATOM 3001 C CA . LEU B 1 98 ? 36.004 -71.137 34.934 1.00 46.94 96 LEU B CA 1
ATOM 3002 C C . LEU B 1 98 ? 37.320 -70.808 34.201 1.00 46.16 96 LEU B C 1
ATOM 3003 O O . LEU B 1 98 ? 37.776 -69.663 34.184 1.00 44.75 96 LEU B O 1
ATOM 3008 N N . ASP B 1 99 ? 37.947 -71.814 33.611 1.00 43.84 97 ASP B N 1
ATOM 3009 C CA . ASP B 1 99 ? 39.166 -71.566 32.849 1.00 43.19 97 ASP B CA 1
ATOM 3010 C C . ASP B 1 99 ? 38.744 -70.971 31.515 1.00 47.41 97 ASP B C 1
ATOM 3011 O O . ASP B 1 99 ? 38.184 -71.659 30.664 1.00 45.08 97 ASP B O 1
ATOM 3016 N N . LYS B 1 100 ? 39.016 -69.685 31.345 1.00 38.17 98 LYS B N 1
ATOM 3017 C CA . LYS B 1 100 ? 38.410 -68.920 30.279 1.00 37.45 98 LYS B CA 1
ATOM 3018 C C . LYS B 1 100 ? 38.998 -69.280 28.924 1.00 42.94 98 LYS B C 1
ATOM 3019 O O . LYS B 1 100 ? 38.289 -69.271 27.912 1.00 40.73 98 LYS B O 1
ATOM 3025 N N . GLN B 1 101 ? 40.293 -69.591 28.909 1.00 44.77 99 GLN B N 1
ATOM 3026 C CA . GLN B 1 101 ? 40.963 -70.019 27.681 1.00 49.84 99 GLN B CA 1
ATOM 3027 C C . GLN B 1 101 ? 40.463 -71.399 27.231 1.00 43.52 99 GLN B C 1
ATOM 3028 O O . GLN B 1 101 ? 40.086 -71.593 26.081 1.00 47.96 99 GLN B O 1
ATOM 3030 N N . LEU B 1 102 ? 40.459 -72.359 28.136 1.00 44.18 100 LEU B N 1
ATOM 3031 C CA . LEU B 1 102 ? 39.893 -73.668 27.826 1.00 48.45 100 LEU B CA 1
ATOM 3032 C C . LEU B 1 102 ? 38.458 -73.536 27.321 1.00 42.12 100 LEU B C 1
ATOM 3033 O O . LEU B 1 102 ? 38.068 -74.165 26.335 1.00 40.12 100 LEU B O 1
ATOM 3038 N N . PHE B 1 103 ? 37.667 -72.714 28.004 1.00 36.08 101 PHE B N 1
ATOM 3039 C CA . PHE B 1 103 ? 36.272 -72.544 27.610 1.00 31.76 101 PHE B CA 1
ATOM 3040 C C . PHE B 1 103 ? 36.151 -71.977 26.200 1.00 44.05 101 PHE B C 1
ATOM 3041 O O . PHE B 1 103 ? 35.450 -72.550 25.350 1.00 36.27 101 PHE B O 1
ATOM 3049 N N . LEU B 1 104 ? 36.829 -70.857 25.943 1.00 39.63 102 LEU B N 1
ATOM 3050 C CA . LEU B 1 104 ? 36.780 -70.259 24.604 1.00 41.26 102 LEU B CA 1
ATOM 3051 C C . LEU B 1 104 ? 37.397 -71.199 23.547 1.00 39.62 102 LEU B C 1
ATOM 3052 O O . LEU B 1 104 ? 36.938 -71.270 22.402 1.00 40.03 102 LEU B O 1
ATOM 3057 N N . HIS B 1 105 ? 38.411 -71.952 23.946 1.00 38.98 103 HIS B N 1
ATOM 3058 C CA . HIS B 1 105 ? 39.021 -72.919 23.028 1.00 45.25 103 HIS B CA 1
ATOM 3059 C C . HIS B 1 105 ? 38.012 -73.991 22.606 1.00 49.37 103 HIS B C 1
ATOM 3060 O O . HIS B 1 105 ? 37.907 -74.324 21.423 1.00 46.30 103 HIS B O 1
ATOM 3067 N N . GLN B 1 106 ? 37.254 -74.521 23.564 1.00 45.79 104 GLN B N 1
ATOM 3068 C CA . GLN B 1 106 ? 36.183 -75.450 23.218 1.00 45.29 104 GLN B CA 1
ATOM 3069 C C . GLN B 1 106 ? 35.173 -74.822 22.238 1.00 41.76 104 GLN B C 1
ATOM 3070 O O . GLN B 1 106 ? 34.716 -75.486 21.308 1.00 46.11 104 GLN B O 1
ATOM 3076 N N . ARG B 1 107 ? 34.831 -73.545 22.428 1.00 38.59 105 ARG B N 1
ATOM 3077 C CA . ARG B 1 107 ? 33.872 -72.903 21.523 1.00 38.77 105 ARG B CA 1
ATOM 3078 C C . ARG B 1 107 ? 34.484 -72.758 20.130 1.00 41.73 105 ARG B C 1
ATOM 3079 O O . ARG B 1 107 ? 33.817 -72.990 19.130 1.00 49.41 105 ARG B O 1
ATOM 3087 N N . ALA B 1 108 ? 35.761 -72.392 20.073 1.00 41.53 106 ALA B N 1
ATOM 3088 C CA . ALA B 1 108 ? 36.479 -72.310 18.796 1.00 44.45 106 ALA B CA 1
ATOM 3089 C C . ALA B 1 108 ? 36.528 -73.651 18.049 1.00 51.14 106 ALA B C 1
ATOM 3090 O O . ALA B 1 108 ? 36.285 -73.702 16.837 1.00 53.41 106 ALA B O 1
ATOM 3092 N N . LEU B 1 109 ? 36.838 -74.733 18.762 1.00 45.09 107 LEU B N 1
ATOM 3093 C CA . LEU B 1 109 ? 36.845 -76.061 18.145 1.00 48.52 107 LEU B CA 1
ATOM 3094 C C . LEU B 1 109 ? 35.504 -76.392 17.490 1.00 47.13 107 LEU B C 1
ATOM 3095 O O . LEU B 1 109 ? 35.468 -77.005 16.422 1.00 52.06 107 LEU B O 1
ATOM 3100 N N . GLU B 1 110 ? 34.409 -75.996 18.137 1.00 44.19 108 GLU B N 1
ATOM 3101 C CA . GLU B 1 110 ? 33.077 -76.191 17.567 1.00 52.72 108 GLU B CA 1
ATOM 3102 C C . GLU B 1 110 ? 32.893 -75.376 16.281 1.00 58.83 108 GLU B C 1
ATOM 3103 O O . GLU B 1 110 ? 32.308 -75.864 15.315 1.00 63.96 108 GLU B O 1
ATOM 3109 N N . CYS B 1 111 ? 33.397 -74.144 16.269 1.00 55.02 109 CYS B N 1
ATOM 3110 C CA . CYS B 1 111 ? 33.348 -73.314 15.064 1.00 56.14 109 CYS B CA 1
ATOM 3111 C C . CYS B 1 111 ? 34.219 -73.924 13.955 1.00 57.52 109 CYS B C 1
ATOM 3112 O O . CYS B 1 111 ? 33.830 -73.968 12.790 1.00 58.94 109 CYS B O 1
ATOM 3115 N N . TRP B 1 112 ? 35.403 -74.386 14.337 1.00 57.19 110 TRP B N 1
ATOM 3116 C CA . TRP B 1 112 ? 36.297 -75.087 13.423 1.00 64.73 110 TRP B CA 1
ATOM 3117 C C . TRP B 1 112 ? 35.599 -76.284 12.783 1.00 70.54 110 TRP B C 1
ATOM 3118 O O . TRP B 1 112 ? 35.622 -76.452 11.560 1.00 71.33 110 TRP B O 1
ATOM 3129 N N . GLU B 1 113 ? 34.981 -77.110 13.619 1.00 64.32 111 GLU B N 1
ATOM 3130 C CA . GLU B 1 113 ? 34.295 -78.309 13.153 1.00 66.50 111 GLU B CA 1
ATOM 3131 C C . GLU B 1 113 ? 33.100 -77.970 12.265 1.00 69.12 111 GLU B C 1
ATOM 3132 O O . GLU B 1 113 ? 32.751 -78.741 11.370 1.00 74.87 111 GLU B O 1
ATOM 3134 N N . ASP B 1 114 ? 32.476 -76.820 12.508 1.00 63.62 112 ASP B N 1
ATOM 3135 C CA . ASP B 1 114 ? 31.385 -76.361 11.654 1.00 70.44 112 ASP B CA 1
ATOM 3136 C C . ASP B 1 114 ? 31.945 -75.812 10.350 1.00 73.67 112 ASP B C 1
ATOM 3137 O O . ASP B 1 114 ? 31.378 -76.029 9.280 1.00 76.30 112 ASP B O 1
ATOM 3142 N N . GLY B 1 115 ? 33.067 -75.106 10.455 1.00 71.10 113 GLY B N 1
ATOM 3143 C CA . GLY B 1 115 ? 33.687 -74.455 9.315 1.00 73.40 113 GLY B CA 1
ATOM 3144 C C . GLY B 1 115 ? 34.155 -75.409 8.231 1.00 74.09 113 GLY B C 1
ATOM 3145 O O . GLY B 1 115 ? 33.887 -75.191 7.047 1.00 75.69 113 GLY B O 1
ATOM 3146 N N . ILE B 1 116 ? 34.855 -76.467 8.625 1.00 70.58 114 ILE B N 1
ATOM 3147 C CA . ILE B 1 116 ? 35.401 -77.400 7.643 1.00 77.00 114 ILE B CA 1
ATOM 3148 C C . ILE B 1 116 ? 34.299 -78.166 6.908 1.00 83.87 114 ILE B C 1
ATOM 3149 O O . ILE B 1 116 ? 34.556 -78.810 5.891 1.00 92.57 114 ILE B O 1
ATOM 3154 N N . LYS B 1 117 ? 33.073 -78.086 7.419 1.00 83.06 115 LYS B N 1
ATOM 3155 C CA . LYS B 1 117 ? 31.919 -78.614 6.697 1.00 84.92 115 LYS B CA 1
ATOM 3156 C C . LYS B 1 117 ? 31.274 -77.513 5.839 1.00 88.03 115 LYS B C 1
ATOM 3157 O O . LYS B 1 117 ? 30.983 -77.724 4.661 1.00 91.95 115 LYS B O 1
ATOM 3159 N N . ASP B 1 118 ? 31.076 -76.339 6.433 1.00 83.61 116 ASP B N 1
ATOM 3160 C CA . ASP B 1 118 ? 30.487 -75.194 5.736 1.00 84.78 116 ASP B CA 1
ATOM 3161 C C . ASP B 1 118 ? 31.134 -73.890 6.203 1.00 80.38 116 ASP B C 1
ATOM 3162 O O . ASP B 1 118 ? 30.826 -73.393 7.284 1.00 73.78 116 ASP B O 1
ATOM 3167 N N . ILE B 1 119 ? 32.017 -73.333 5.377 1.00 79.06 117 ILE B N 1
ATOM 3168 C CA . ILE B 1 119 ? 32.821 -72.174 5.761 1.00 76.62 117 ILE B CA 1
ATOM 3169 C C . ILE B 1 119 ? 32.002 -71.013 6.324 1.00 78.16 117 ILE B C 1
ATOM 3170 O O . ILE B 1 119 ? 32.522 -70.190 7.07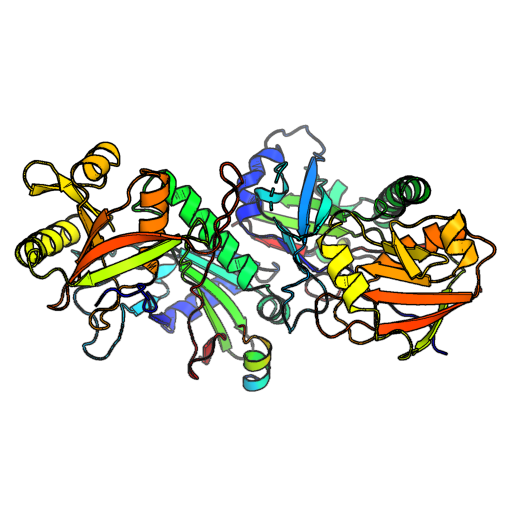9 1.00 76.28 117 ILE B O 1
ATOM 3175 N N . ASN B 1 120 ? 30.729 -70.940 5.950 1.00 82.49 118 ASN B N 1
ATOM 3176 C CA . ASN B 1 120 ? 29.873 -69.849 6.397 1.00 74.61 118 ASN B CA 1
ATOM 3177 C C . ASN B 1 120 ? 29.291 -70.084 7.798 1.00 74.69 118 ASN B C 1
ATOM 3178 O O . ASN B 1 120 ? 28.513 -69.267 8.306 1.00 71.01 118 ASN B O 1
ATOM 3183 N N . LYS B 1 121 ? 29.673 -71.192 8.425 1.00 75.91 119 LYS B N 1
ATOM 3184 C CA . LYS B 1 121 ? 29.090 -71.565 9.712 1.00 75.68 119 LYS B CA 1
ATOM 3185 C C . LYS B 1 121 ? 30.086 -71.567 10.873 1.00 68.60 119 LYS B C 1
ATOM 3186 O O . LYS B 1 121 ? 29.785 -72.076 11.951 1.00 69.15 119 LYS B O 1
ATOM 3192 N N . CYS B 1 122 ? 31.257 -70.980 10.659 1.00 62.18 120 CYS B N 1
ATOM 3193 C CA . CYS B 1 122 ? 32.304 -70.993 11.678 1.00 60.03 120 CYS B CA 1
ATOM 3194 C C . CYS B 1 122 ? 32.363 -69.701 12.499 1.00 60.96 120 CYS B C 1
ATOM 3195 O O . CYS B 1 122 ? 33.416 -69.349 13.038 1.00 64.66 120 CYS B O 1
ATOM 3198 N N . VAL B 1 123 ? 31.239 -68.995 12.583 1.00 57.82 121 VAL B N 1
ATOM 3199 C CA . VAL B 1 123 ? 31.164 -67.747 13.334 1.00 58.63 121 VAL B CA 1
ATOM 3200 C C . VAL B 1 123 ? 30.070 -67.836 14.393 1.00 53.28 121 VAL B C 1
ATOM 3201 O O . VAL B 1 123 ? 28.944 -68.216 14.094 1.00 51.71 121 VAL B O 1
ATOM 3205 N N . SER B 1 124 ? 30.405 -67.490 15.629 1.00 49.27 122 SER B N 1
ATOM 3206 C CA . SER B 1 124 ? 29.423 -67.502 16.705 1.00 47.33 122 SER B CA 1
ATOM 3207 C C . SER B 1 124 ? 29.856 -66.585 17.836 1.00 48.01 122 SER B C 1
ATOM 3208 O O . SER B 1 124 ? 30.850 -65.870 17.731 1.00 46.16 122 SER B O 1
ATOM 3211 N N . PHE B 1 125 ? 29.087 -66.596 18.918 1.00 45.66 123 PHE B N 1
ATOM 3212 C CA . PHE B 1 125 ? 29.483 -65.880 20.111 1.00 39.02 123 PHE B CA 1
ATOM 3213 C C . PHE B 1 125 ? 28.976 -66.593 21.340 1.00 42.46 123 PHE B C 1
ATOM 3214 O O . PHE B 1 125 ? 28.071 -67.422 21.264 1.00 39.30 123 PHE B O 1
ATOM 3222 N N . VAL B 1 126 ? 29.574 -66.275 22.476 1.00 32.89 124 VAL B N 1
ATOM 3223 C CA . VAL B 1 126 ? 29.104 -66.819 23.716 1.00 34.50 124 VAL B CA 1
ATOM 3224 C C . VAL B 1 126 ? 29.142 -65.738 24.772 1.00 34.81 124 VAL B C 1
ATOM 3225 O O . VAL B 1 126 ? 30.023 -64.871 24.762 1.00 37.63 124 VAL B O 1
ATOM 3229 N N . ILE B 1 127 ? 28.160 -65.772 25.659 1.00 33.60 125 ILE B N 1
ATOM 3230 C CA . ILE B 1 127 ? 28.168 -64.936 26.850 1.00 36.42 125 ILE B CA 1
ATOM 3231 C C . ILE B 1 127 ? 28.210 -65.875 28.027 1.00 31.35 125 ILE B C 1
ATOM 3232 O O . ILE B 1 127 ? 27.406 -66.801 28.102 1.00 34.09 125 ILE B O 1
ATOM 3237 N N . ILE B 1 128 ? 29.124 -65.631 28.953 1.00 29.04 126 ILE B N 1
ATOM 3238 C CA . ILE B 1 128 ? 29.053 -66.259 30.262 1.00 27.68 126 ILE B CA 1
ATOM 3239 C C . ILE B 1 128 ? 28.618 -65.207 31.250 1.00 35.84 126 ILE B C 1
ATOM 3240 O O . ILE B 1 128 ? 28.952 -64.033 31.114 1.00 31.13 126 ILE B O 1
ATOM 3245 N N . SER B 1 129 ? 27.855 -65.604 32.248 1.00 37.01 127 SER B N 1
ATOM 3246 C CA . SER B 1 129 ? 27.322 -64.584 33.127 1.00 34.97 127 SER B CA 1
ATOM 3247 C C . SER B 1 129 ? 27.026 -65.141 34.486 1.00 34.82 127 SER B C 1
ATOM 3248 O O . SER B 1 129 ? 26.981 -66.366 34.682 1.00 35.72 127 SER B O 1
ATOM 3251 N N . PHE B 1 130 ? 26.795 -64.218 35.411 1.00 34.87 128 PHE B N 1
ATOM 3252 C CA . PHE B 1 130 ? 26.443 -64.519 36.787 1.00 36.37 128 PHE B CA 1
ATOM 3253 C C . PHE B 1 130 ? 25.586 -63.381 37.307 1.00 35.95 128 PHE B C 1
ATOM 3254 O O . PHE B 1 130 ? 26.038 -62.235 37.362 1.00 36.75 128 PHE B O 1
ATOM 3262 N N . ALA B 1 131 ? 24.349 -63.694 37.673 1.00 35.32 129 ALA B N 1
ATOM 3263 C CA . ALA B 1 131 ? 23.442 -62.723 38.265 1.00 40.21 129 ALA B CA 1
ATOM 3264 C C . ALA B 1 131 ? 23.595 -62.733 39.775 1.00 48.27 129 ALA B C 1
ATOM 3265 O O . ALA B 1 131 ? 23.330 -63.749 40.420 1.00 46.96 129 ALA B O 1
ATOM 3267 N N . ASP B 1 132 ? 24.041 -61.615 40.346 1.00 48.43 130 ASP B N 1
ATOM 3268 C CA . ASP B 1 132 ? 24.151 -61.509 41.798 1.00 46.37 130 ASP B CA 1
ATOM 3269 C C . ASP B 1 132 ? 22.926 -60.795 42.342 1.00 56.28 130 ASP B C 1
ATOM 3270 O O . ASP B 1 132 ? 22.850 -59.560 42.317 1.00 51.33 130 ASP B O 1
ATOM 3275 N N . LEU B 1 133 ? 21.970 -61.580 42.830 1.00 63.21 131 LEU B N 1
ATOM 3276 C CA . LEU B 1 133 ? 20.708 -61.041 43.318 1.00 70.15 131 LEU B CA 1
ATOM 3277 C C . LEU B 1 133 ? 20.802 -60.575 44.766 1.00 73.75 131 LEU B C 1
ATOM 3278 O O . LEU B 1 133 ? 19.810 -60.143 45.352 1.00 75.93 131 LEU B O 1
ATOM 3283 N N . LYS B 1 134 ? 21.994 -60.674 45.346 1.00 71.68 132 LYS B N 1
ATOM 3284 C CA . LYS B 1 134 ? 22.235 -60.100 46.663 1.00 76.38 132 LYS B CA 1
ATOM 3285 C C . LYS B 1 134 ? 22.599 -58.628 46.503 1.00 77.83 132 LYS B C 1
ATOM 3286 O O . LYS B 1 134 ? 21.983 -57.758 47.108 1.00 73.37 132 LYS B O 1
ATOM 3288 N N . LYS B 1 135 ? 23.595 -58.356 45.666 1.00 78.24 133 LYS B N 1
ATOM 3289 C CA . LYS B 1 135 ? 24.047 -56.991 45.423 1.00 75.53 133 LYS B CA 1
ATOM 3290 C C . LYS B 1 135 ? 23.370 -56.354 44.201 1.00 67.56 133 LYS B C 1
ATOM 3291 O O . LYS B 1 135 ? 23.667 -55.214 43.840 1.00 64.11 133 LYS B O 1
ATOM 3293 N N . TYR B 1 136 ? 22.457 -57.093 43.577 1.00 64.13 134 TYR B N 1
ATOM 3294 C CA . TYR B 1 136 ? 21.737 -56.622 42.392 1.00 59.14 134 TYR B CA 1
ATOM 3295 C C . TYR B 1 136 ? 22.670 -56.148 41.270 1.00 46.58 134 TYR B C 1
ATOM 3296 O O . TYR B 1 136 ? 22.595 -54.998 40.813 1.00 49.17 134 TYR B O 1
ATOM 3305 N N . ARG B 1 137 ? 23.530 -57.052 40.819 1.00 45.35 135 ARG B N 1
ATOM 3306 C CA . ARG B 1 137 ? 24.492 -56.780 39.764 1.00 39.79 135 ARG B CA 1
ATOM 3307 C C . ARG B 1 137 ? 24.485 -57.928 38.769 1.00 45.89 135 ARG B C 1
ATOM 3308 O O . ARG B 1 137 ? 24.377 -59.088 39.162 1.00 48.42 135 ARG B O 1
ATOM 3316 N N . PHE B 1 138 ? 24.621 -57.619 37.487 1.00 38.62 136 PHE B N 1
ATOM 3317 C CA . PHE B 1 138 ? 24.712 -58.667 36.483 1.00 33.53 136 PHE B CA 1
ATOM 3318 C C . PHE B 1 138 ? 26.093 -58.635 35.832 1.00 38.84 136 PHE B C 1
ATOM 3319 O O . PHE B 1 138 ? 26.440 -57.670 35.139 1.00 36.87 136 PHE B O 1
ATOM 3327 N N . TYR B 1 139 ? 26.885 -59.679 36.086 1.00 31.65 137 TYR B N 1
ATOM 3328 C CA . TYR B 1 139 ? 28.213 -59.807 35.498 1.00 34.93 137 TYR B CA 1
ATOM 3329 C C . TYR B 1 139 ? 28.129 -60.608 34.232 1.00 39.67 137 TYR B C 1
ATOM 3330 O O . TYR B 1 139 ? 27.421 -61.611 34.172 1.00 38.99 137 TYR B O 1
ATOM 3339 N N . TYR B 1 140 ? 28.858 -60.196 33.213 1.00 35.54 138 TYR B N 1
ATOM 3340 C CA . TYR B 1 140 ? 28.834 -60.958 31.981 1.00 32.68 138 TYR B CA 1
ATOM 3341 C C . TYR B 1 140 ? 30.096 -60.698 31.191 1.00 38.70 138 TYR B C 1
ATOM 3342 O O . TYR B 1 140 ? 30.818 -59.723 31.434 1.00 35.83 138 TYR B O 1
ATOM 3351 N N . TRP B 1 141 ? 30.353 -61.573 30.233 1.00 33.24 139 TRP B N 1
ATOM 3352 C CA . TRP B 1 141 ? 31.568 -61.485 29.449 1.00 32.04 139 TRP B CA 1
ATOM 3353 C C . TRP B 1 141 ? 31.281 -62.103 28.096 1.00 40.72 139 TRP B C 1
ATOM 3354 O O . TRP B 1 141 ? 30.948 -63.297 28.008 1.00 36.98 139 TRP B O 1
ATOM 3365 N N . LEU B 1 142 ? 31.384 -61.294 27.050 1.00 37.89 140 LEU B N 1
ATOM 3366 C CA . LEU B 1 142 ? 31.197 -61.774 25.691 1.00 38.33 140 LEU B CA 1
ATOM 3367 C C . LEU B 1 142 ? 32.488 -62.367 25.145 1.00 39.14 140 LEU B C 1
ATOM 3368 O O . LEU B 1 142 ? 33.545 -61.755 25.263 1.00 39.01 140 LEU B O 1
ATOM 3373 N N . GLY B 1 143 ? 32.397 -63.555 24.549 1.00 36.37 141 GLY B N 1
ATOM 3374 C CA . GLY B 1 143 ? 33.518 -64.148 23.837 1.00 40.18 141 GLY B CA 1
ATOM 3375 C C . GLY B 1 143 ? 33.115 -64.407 22.401 1.00 43.16 141 GLY B C 1
ATOM 3376 O O . GLY B 1 143 ? 32.018 -64.889 22.142 1.00 41.91 141 GLY B O 1
ATOM 3377 N N . VAL B 1 144 ? 33.991 -64.067 21.463 1.00 42.71 142 VAL B N 1
ATOM 3378 C CA . VAL B 1 144 ? 33.739 -64.315 20.052 1.00 42.69 142 VAL B CA 1
ATOM 3379 C C . VAL B 1 144 ? 34.917 -65.148 19.542 1.00 45.92 142 VAL B C 1
ATOM 3380 O O . VAL B 1 144 ? 35.980 -64.600 19.267 1.00 46.43 142 VAL B O 1
ATOM 3384 N N . PRO B 1 145 ? 34.740 -66.480 19.445 1.00 45.45 143 PRO B N 1
ATOM 3385 C CA . PRO B 1 145 ? 35.854 -67.402 19.182 1.00 49.76 143 PRO B CA 1
ATOM 3386 C C . PRO B 1 145 ? 36.513 -67.121 17.832 1.00 55.94 143 PRO B C 1
ATOM 3387 O O . PRO B 1 145 ? 35.931 -67.392 16.780 1.00 59.34 143 PRO B O 1
ATOM 3391 N N . CYS B 1 146 ? 37.708 -66.552 17.865 1.00 57.15 144 CYS B N 1
ATOM 3392 C CA . CYS B 1 146 ? 38.479 -66.365 16.644 1.00 56.75 144 CYS B CA 1
ATOM 3393 C C . CYS B 1 146 ? 39.691 -67.302 16.668 1.00 61.17 144 CYS B C 1
ATOM 3394 O O . CYS B 1 146 ? 40.506 -67.260 17.595 1.00 61.88 144 CYS B O 1
ATOM 3397 N N . PHE B 1 147 ? 39.781 -68.184 15.677 1.00 61.04 145 PHE B N 1
ATOM 3398 C CA . PHE B 1 147 ? 40.846 -69.186 15.668 1.00 66.50 145 PHE B CA 1
ATOM 3399 C C . PHE B 1 147 ? 41.793 -69.035 14.481 1.00 67.50 145 PHE B C 1
ATOM 3400 O O . PHE B 1 147 ? 41.370 -68.786 13.349 1.00 69.50 145 PHE B O 1
ATOM 3408 N N . GLN B 1 148 ? 43.081 -69.177 14.760 1.00 69.08 146 GLN B N 1
ATOM 3409 C CA . GLN B 1 148 ? 44.105 -69.145 13.727 1.00 70.57 146 GLN B CA 1
ATOM 3410 C C . GLN B 1 148 ? 44.776 -70.518 13.665 1.00 76.30 146 GLN B C 1
ATOM 3411 O O . GLN B 1 148 ? 45.634 -70.843 14.495 1.00 68.63 146 GLN B O 1
ATOM 3417 N N . ARG B 1 149 ? 44.353 -71.331 12.699 1.00 81.71 147 ARG B N 1
ATOM 3418 C CA . ARG B 1 149 ? 44.904 -72.673 12.509 1.00 83.39 147 ARG B CA 1
ATOM 3419 C C . ARG B 1 149 ? 45.454 -72.861 11.091 1.00 89.27 147 ARG B C 1
ATOM 3420 O O . ARG B 1 149 ? 44.733 -72.676 10.110 1.00 92.57 147 ARG B O 1
ATOM 3422 N N . PRO B 1 150 ? 46.738 -73.234 10.978 1.00 89.71 148 PRO B N 1
ATOM 3423 C CA . PRO B 1 150 ? 47.646 -73.485 12.101 1.00 86.96 148 PRO B CA 1
ATOM 3424 C C . PRO B 1 150 ? 48.064 -72.198 12.802 1.00 87.50 148 PRO B C 1
ATOM 3425 O O . PRO B 1 150 ? 48.031 -71.123 12.197 1.00 85.22 148 PRO B O 1
ATOM 3429 N N . SER B 1 151 ? 48.459 -72.320 14.065 1.00 87.35 149 SER B N 1
ATOM 3430 C CA . SER B 1 151 ? 48.909 -71.177 14.854 1.00 90.83 149 SER B CA 1
ATOM 3431 C C . SER B 1 151 ? 49.958 -70.332 14.136 1.00 95.41 149 SER B C 1
ATOM 3432 O O . SER B 1 151 ? 49.952 -69.103 14.239 1.00 94.01 149 SER B O 1
ATOM 3435 N N . SER B 1 152 ? 50.848 -71.002 13.407 1.00 98.03 150 SER B N 1
ATOM 3436 C CA . SER B 1 152 ? 52.029 -70.371 12.817 1.00 104.14 150 SER B CA 1
ATOM 3437 C C . SER B 1 152 ? 51.716 -69.453 11.643 1.00 110.23 150 SER B C 1
ATOM 3438 O O . SER B 1 152 ? 52.202 -68.325 11.583 1.00 114.85 150 SER B O 1
ATOM 3441 N N . THR B 1 153 ? 50.912 -69.946 10.708 1.00 112.44 151 THR B N 1
ATOM 3442 C CA . THR B 1 153 ? 50.575 -69.194 9.503 1.00 117.32 151 THR B CA 1
ATOM 3443 C C . THR B 1 153 ? 50.054 -67.783 9.785 1.00 113.55 151 THR B C 1
ATOM 3444 O O . THR B 1 153 ? 49.106 -67.602 10.551 1.00 111.41 151 THR B O 1
ATOM 3448 N N . VAL B 1 154 ? 50.685 -66.791 9.162 1.00 114.45 152 VAL B N 1
ATOM 3449 C CA . VAL B 1 154 ? 50.202 -65.414 9.198 1.00 111.58 152 VAL B CA 1
ATOM 3450 C C . VAL B 1 154 ? 49.990 -64.933 7.766 1.00 115.88 152 VAL B C 1
ATOM 3451 O O . VAL B 1 154 ? 50.269 -65.666 6.818 1.00 120.10 152 VAL B O 1
ATOM 3455 N N . LEU B 1 155 ? 49.499 -63.709 7.601 1.00 108.63 153 LEU B N 1
ATOM 3456 C CA . LEU B 1 155 ? 49.186 -63.212 6.265 1.00 111.14 153 LEU B CA 1
ATOM 3457 C C . LEU B 1 155 ? 49.934 -61.928 5.914 1.00 115.11 153 LEU B C 1
ATOM 3458 O O . LEU B 1 155 ? 49.852 -60.931 6.630 1.00 111.87 153 LEU B O 1
ATOM 3463 N N . HIS B 1 156 ? 50.669 -61.968 4.806 1.00 121.70 154 HIS B N 1
ATOM 3464 C CA . HIS B 1 156 ? 51.336 -60.786 4.274 1.00 130.18 154 HIS B CA 1
ATOM 3465 C C . HIS B 1 156 ? 50.492 -60.190 3.157 1.00 131.73 154 HIS B C 1
ATOM 3466 O O . HIS B 1 156 ? 49.982 -60.910 2.301 1.00 120.85 154 HIS B O 1
ATOM 3473 N N . VAL B 1 157 ? 50.342 -58.872 3.161 1.00 122.09 155 VAL B N 1
ATOM 3474 C CA . VAL B 1 157 ? 49.419 -58.239 2.230 1.00 123.70 155 VAL B CA 1
ATOM 3475 C C . VAL B 1 157 ? 49.944 -56.941 1.633 1.00 129.98 155 VAL B C 1
ATOM 3476 O O . VAL B 1 157 ? 50.766 -56.253 2.234 1.00 131.90 155 VAL B O 1
ATOM 3480 N N . ARG B 1 158 ? 49.448 -56.615 0.444 1.00 133.63 156 ARG B N 1
ATOM 3481 C CA . ARG B 1 158 ? 49.743 -55.346 -0.205 1.00 141.04 156 ARG B CA 1
ATOM 3482 C C . ARG B 1 158 ? 48.480 -54.836 -0.888 1.00 139.40 156 ARG B C 1
ATOM 3483 O O . ARG B 1 158 ? 47.789 -55.597 -1.563 1.00 138.50 156 ARG B O 1
ATOM 3485 N N . PRO B 1 159 ? 48.170 -53.544 -0.707 1.00 143.16 157 PRO B N 1
ATOM 3486 C CA . PRO B 1 159 ? 46.971 -52.943 -1.300 1.00 149.81 157 PRO B CA 1
ATOM 3487 C C . PRO B 1 159 ? 46.844 -53.277 -2.780 1.00 164.73 157 PRO B C 1
ATOM 3488 O O . PRO B 1 159 ? 47.853 -53.421 -3.464 1.00 173.37 157 PRO B O 1
ATOM 3492 N N . GLU B 1 160 ? 45.614 -53.401 -3.263 1.00 168.96 158 GLU B N 1
ATOM 3493 C CA . GLU B 1 160 ? 45.374 -53.699 -4.669 1.00 181.92 158 GLU B CA 1
ATOM 3494 C C . GLU B 1 160 ? 44.100 -53.018 -5.147 1.00 189.91 158 GLU B C 1
ATOM 3495 O O . GLU B 1 160 ? 43.048 -53.650 -5.227 1.00 187.39 158 GLU B O 1
ATOM 3497 N N . PRO B 1 161 ? 44.196 -51.722 -5.475 1.00 200.07 159 PRO B N 1
ATOM 3498 C CA . PRO B 1 161 ? 43.032 -50.937 -5.893 1.00 203.48 159 PRO B CA 1
ATOM 3499 C C . PRO B 1 161 ? 42.363 -51.548 -7.115 1.00 208.21 159 PRO B C 1
ATOM 3500 O O . PRO B 1 161 ? 41.148 -51.434 -7.274 1.00 205.39 159 PRO B O 1
ATOM 3504 N N . SER B 1 162 ? 43.160 -52.191 -7.963 1.00 214.77 160 SER B N 1
ATOM 3505 C CA . SER B 1 162 ? 42.652 -52.863 -9.154 1.00 217.78 160 SER B CA 1
ATOM 3506 C C . SER B 1 162 ? 41.293 -53.498 -8.897 1.00 210.52 160 SER B C 1
ATOM 3507 O O . SER B 1 162 ? 40.339 -53.279 -9.644 1.00 212.17 160 SER B O 1
ATOM 3510 N N . LEU B 1 163 ? 41.212 -54.282 -7.829 1.00 201.18 161 LEU B N 1
ATOM 3511 C CA . LEU B 1 163 ? 39.975 -54.960 -7.472 1.00 191.32 161 LEU B CA 1
ATOM 3512 C C . LEU B 1 163 ? 39.053 -54.050 -6.669 1.00 180.48 161 LEU B C 1
ATOM 3513 O O . LEU B 1 163 ? 38.610 -54.409 -5.579 1.00 173.54 161 LEU B O 1
ATOM 3515 N N . LYS B 1 164 ? 38.768 -52.870 -7.211 1.00 177.97 162 LYS B N 1
ATOM 3516 C CA . LYS B 1 164 ? 37.850 -51.938 -6.566 1.00 168.55 162 LYS B CA 1
ATOM 3517 C C . LYS B 1 164 ? 36.552 -51.822 -7.354 1.00 165.21 162 LYS B C 1
ATOM 3518 O O . LYS B 1 164 ? 35.580 -51.231 -6.885 1.00 159.94 162 LYS B O 1
ATOM 3520 N N . GLY B 1 165 ? 36.544 -52.392 -8.553 1.00 168.22 163 GLY B N 1
ATOM 3521 C CA . GLY B 1 165 ? 35.399 -52.278 -9.435 1.00 169.14 163 GLY B CA 1
ATOM 3522 C C . GLY B 1 165 ? 34.347 -53.341 -9.196 1.00 160.92 163 GLY B C 1
ATOM 3523 O O . GLY B 1 165 ? 33.214 -53.218 -9.659 1.00 165.11 163 GLY B O 1
ATOM 3524 N N . LEU B 1 166 ? 34.716 -54.391 -8.473 1.00 149.13 164 LEU B N 1
ATOM 3525 C CA . LEU B 1 166 ? 33.797 -55.500 -8.239 1.00 142.38 164 LEU B CA 1
ATOM 3526 C C . LEU B 1 166 ? 33.263 -55.532 -6.817 1.00 134.18 164 LEU B C 1
ATOM 3527 O O . LEU B 1 166 ? 32.730 -56.539 -6.377 1.00 130.56 164 LEU B O 1
ATOM 3529 N N . PHE B 1 167 ? 33.419 -54.427 -6.100 1.00 132.39 165 PHE B N 1
ATOM 3530 C CA . PHE B 1 167 ? 32.890 -54.304 -4.749 1.00 119.67 165 PHE B CA 1
ATOM 3531 C C . PHE B 1 167 ? 31.370 -54.330 -4.757 1.00 122.07 165 PHE B C 1
ATOM 3532 O O . PHE B 1 167 ? 30.752 -55.045 -3.969 1.00 111.97 165 PHE B O 1
ATOM 3540 N N . SER B 1 168 ? 30.775 -53.550 -5.658 1.00 126.69 166 SER B N 1
ATOM 3541 C CA . SER B 1 168 ? 29.322 -53.492 -5.801 1.00 126.13 166 SER B CA 1
ATOM 3542 C C . SER B 1 168 ? 28.708 -54.874 -6.007 1.00 119.84 166 SER B C 1
ATOM 3543 O O . SER B 1 168 ? 27.654 -55.188 -5.445 1.00 115.70 166 SER B O 1
ATOM 3546 N N . LYS B 1 169 ? 29.366 -55.686 -6.831 1.00 123.65 167 LYS B N 1
ATOM 3547 C CA . LYS B 1 169 ? 28.920 -57.048 -7.086 1.00 129.31 167 LYS B CA 1
ATOM 3548 C C . LYS B 1 169 ? 28.809 -57.813 -5.771 1.00 121.25 167 LYS B C 1
ATOM 3549 O O . LYS B 1 169 ? 27.757 -58.372 -5.457 1.00 118.58 167 LYS B O 1
ATOM 3551 N N . CYS B 1 170 ? 29.898 -57.820 -5.007 1.00 117.09 168 CYS B N 1
ATOM 3552 C CA . CYS B 1 170 ? 29.947 -58.507 -3.716 1.00 111.24 168 CYS B CA 1
ATOM 3553 C C . CYS B 1 170 ? 28.923 -57.956 -2.726 1.00 105.37 168 CYS B C 1
ATOM 3554 O O . CYS B 1 170 ? 28.178 -58.720 -2.112 1.00 99.43 168 CYS B O 1
ATOM 3557 N N . GLN B 1 171 ? 28.896 -56.632 -2.577 1.00 109.62 169 GLN B N 1
ATOM 3558 C CA . GLN B 1 171 ? 27.998 -55.972 -1.633 1.00 107.47 169 GLN B CA 1
ATOM 3559 C C . GLN B 1 171 ? 26.546 -56.362 -1.885 1.00 110.49 169 GLN B C 1
ATOM 3560 O O . GLN B 1 171 ? 25.822 -56.738 -0.962 1.00 107.58 169 GLN B O 1
ATOM 3566 N N . LYS B 1 172 ? 26.125 -56.257 -3.139 1.00 115.41 170 LYS B N 1
ATOM 3567 C CA . LYS B 1 172 ? 24.766 -56.610 -3.516 1.00 113.92 170 LYS B CA 1
ATOM 3568 C C . LYS B 1 172 ? 24.524 -58.095 -3.270 1.00 107.76 170 LYS B C 1
ATOM 3569 O O . LYS B 1 172 ? 23.422 -58.503 -2.904 1.00 102.38 170 LYS B O 1
ATOM 3571 N N . TRP B 1 173 ? 25.570 -58.893 -3.463 1.00 109.36 171 TRP B N 1
ATOM 3572 C CA . TRP B 1 173 ? 25.472 -60.348 -3.351 1.00 108.93 171 TRP B CA 1
ATOM 3573 C C . TRP B 1 173 ? 25.284 -60.806 -1.909 1.00 100.79 171 TRP B C 1
ATOM 3574 O O . TRP B 1 173 ? 24.538 -61.748 -1.641 1.00 97.93 171 TRP B O 1
ATOM 3585 N N . PHE B 1 174 ? 25.964 -60.139 -0.983 1.00 96.88 172 PHE B N 1
ATOM 3586 C CA . PHE B 1 174 ? 25.861 -60.495 0.427 1.00 93.24 172 PHE B CA 1
ATOM 3587 C C . PHE B 1 174 ? 24.464 -60.197 0.974 1.00 95.28 172 PHE B C 1
ATOM 3588 O O . PHE B 1 174 ? 23.902 -60.985 1.735 1.00 88.11 172 PHE B O 1
ATOM 3596 N N . ASP B 1 175 ? 23.897 -59.067 0.565 1.00 100.92 173 ASP B N 1
ATOM 3597 C CA . ASP B 1 175 ? 22.560 -58.687 1.006 1.00 102.87 173 ASP B CA 1
ATOM 3598 C C . ASP B 1 175 ? 21.538 -59.758 0.642 1.00 101.67 173 ASP B C 1
ATOM 3599 O O . ASP B 1 175 ? 20.605 -60.020 1.398 1.00 100.82 173 ASP B O 1
ATOM 3604 N N . VAL B 1 176 ? 21.721 -60.375 -0.520 1.00 102.70 174 VAL B N 1
ATOM 3605 C CA . VAL B 1 176 ? 20.809 -61.415 -0.981 1.00 102.43 174 VAL B CA 1
ATOM 3606 C C . VAL B 1 176 ? 21.040 -62.728 -0.232 1.00 100.72 174 VAL B C 1
ATOM 3607 O O . VAL B 1 176 ? 20.088 -63.384 0.196 1.00 98.86 174 VAL B O 1
ATOM 3611 N N . ASN B 1 177 ? 22.307 -63.105 -0.079 1.00 97.01 175 ASN B N 1
ATOM 3612 C CA . ASN B 1 177 ? 22.671 -64.298 0.678 1.00 96.08 175 ASN B CA 1
ATOM 3613 C C . ASN B 1 177 ? 23.117 -63.934 2.094 1.00 91.54 175 ASN B C 1
ATOM 3614 O O . ASN B 1 177 ? 24.293 -64.057 2.440 1.00 87.21 175 ASN B O 1
ATOM 3619 N N . TYR B 1 178 ? 22.161 -63.486 2.903 1.00 88.53 176 TYR B N 1
ATOM 3620 C CA . TYR B 1 178 ? 22.427 -62.957 4.240 1.00 90.53 176 TYR B CA 1
ATOM 3621 C C . TYR B 1 178 ? 22.979 -64.000 5.209 1.00 88.88 176 TYR B C 1
ATOM 3622 O O . TYR B 1 178 ? 23.436 -63.663 6.300 1.00 86.11 176 TYR B O 1
ATOM 3631 N N . SER B 1 179 ? 22.912 -65.267 4.816 1.00 89.01 177 SER B N 1
ATOM 3632 C CA . SER B 1 179 ? 23.398 -66.355 5.651 1.00 87.04 177 SER B CA 1
ATOM 3633 C C . SER B 1 179 ? 24.873 -66.620 5.384 1.00 82.25 177 SER B C 1
ATOM 3634 O O . SER B 1 179 ? 25.508 -67.391 6.095 1.00 75.79 177 SER B O 1
ATOM 3637 N N . LYS B 1 180 ? 25.409 -65.965 4.358 1.00 81.79 178 LYS B N 1
ATOM 3638 C CA . LYS B 1 180 ? 26.770 -66.218 3.892 1.00 81.32 178 LYS B CA 1
ATOM 3639 C C . LYS B 1 180 ? 27.756 -65.151 4.373 1.00 78.38 178 LYS B C 1
ATOM 3640 O O . LYS B 1 180 ? 27.418 -63.962 4.436 1.00 73.61 178 LYS B O 1
ATOM 3646 N N . TRP B 1 181 ? 28.975 -65.585 4.694 1.00 75.39 179 TRP B N 1
ATOM 3647 C CA . TRP B 1 181 ? 30.024 -64.691 5.188 1.00 75.44 179 TRP B CA 1
ATOM 3648 C C . TRP B 1 181 ? 31.135 -64.496 4.160 1.00 80.23 179 TRP B C 1
ATOM 3649 O O . TRP B 1 181 ? 31.887 -63.526 4.222 1.00 83.21 179 TRP B O 1
ATOM 3660 N N . VAL B 1 182 ? 31.245 -65.430 3.222 1.00 81.46 180 VAL B N 1
ATOM 3661 C CA . VAL B 1 182 ? 32.235 -65.320 2.158 1.00 90.76 180 VAL B CA 1
ATOM 3662 C C . VAL B 1 182 ? 31.626 -65.666 0.806 1.00 95.14 180 VAL B C 1
ATOM 3663 O O . VAL B 1 182 ? 30.612 -66.361 0.722 1.00 97.16 180 VAL B O 1
ATOM 3667 N N . CYS B 1 183 ? 32.252 -65.170 -0.252 1.00 91.24 181 CYS B N 1
ATOM 3668 C CA . CYS B 1 183 ? 31.890 -65.570 -1.601 1.00 97.55 181 CYS B CA 1
ATOM 3669 C C . CYS B 1 183 ? 33.140 -65.617 -2.463 1.00 103.12 181 CYS B C 1
ATOM 3670 O O . CYS B 1 183 ? 34.203 -65.148 -2.057 1.00 102.51 181 CYS B O 1
ATOM 3673 N N . ILE B 1 184 ? 33.008 -66.197 -3.649 1.00 111.50 182 ILE B N 1
ATOM 3674 C CA . ILE B 1 184 ? 34.116 -66.283 -4.590 1.00 122.56 182 ILE B CA 1
ATOM 3675 C C . ILE B 1 184 ? 33.603 -66.164 -6.025 1.00 130.79 182 ILE B C 1
ATOM 3676 O O . ILE B 1 184 ? 32.436 -66.447 -6.301 1.00 132.79 182 ILE B O 1
ATOM 3681 N N . LEU B 1 185 ? 34.466 -65.726 -6.934 1.00 131.59 183 LEU B N 1
ATOM 3682 C CA . LEU B 1 185 ? 34.108 -65.683 -8.346 1.00 135.18 183 LEU B CA 1
ATOM 3683 C C . LEU B 1 185 ? 34.788 -66.829 -9.084 1.00 139.97 183 LEU B C 1
ATOM 3684 O O . LEU B 1 185 ? 35.887 -67.246 -8.719 1.00 138.51 183 LEU B O 1
ATOM 3689 N N . ASP B 1 186 ? 34.126 -67.342 -10.116 1.00 146.89 184 ASP B N 1
ATOM 3690 C CA . ASP B 1 186 ? 34.599 -68.534 -10.813 1.00 150.47 184 ASP B CA 1
ATOM 3691 C C . ASP B 1 186 ? 35.421 -68.218 -12.061 1.00 156.45 184 ASP B C 1
ATOM 3692 O O . ASP B 1 186 ? 35.929 -67.107 -12.222 1.00 155.77 184 ASP B O 1
ATOM 3697 N N . ALA B 1 187 ? 35.544 -69.208 -12.938 1.00 162.64 185 ALA B N 1
ATOM 3698 C CA . ALA B 1 187 ? 36.312 -69.060 -14.169 1.00 172.06 185 ALA B CA 1
ATOM 3699 C C . ALA B 1 187 ? 35.663 -68.073 -15.139 1.00 180.12 185 ALA B C 1
ATOM 3700 O O . ALA B 1 187 ? 36.305 -67.602 -16.078 1.00 186.38 185 ALA B O 1
ATOM 3702 N N . ASP B 1 188 ? 34.391 -67.764 -14.910 1.00 179.94 186 ASP B N 1
ATOM 3703 C CA . ASP B 1 188 ? 33.673 -66.813 -15.753 1.00 186.58 186 ASP B CA 1
ATOM 3704 C C . ASP B 1 188 ? 33.346 -65.525 -14.999 1.00 182.50 186 ASP B C 1
ATOM 3705 O O . ASP B 1 188 ? 32.509 -64.733 -15.437 1.00 183.82 186 ASP B O 1
ATOM 3710 N N . ASP B 1 189 ? 34.014 -65.325 -13.866 1.00 176.92 187 ASP B N 1
ATOM 3711 C CA . ASP B 1 189 ? 33.819 -64.132 -13.043 1.00 170.61 187 ASP B CA 1
ATOM 3712 C C . ASP B 1 189 ? 32.367 -63.938 -12.616 1.00 164.80 187 ASP B C 1
ATOM 3713 O O . ASP B 1 189 ? 31.833 -62.832 -12.686 1.00 164.16 187 ASP B O 1
ATOM 3718 N N . GLU B 1 190 ? 31.734 -65.020 -12.176 1.00 162.07 188 GLU B N 1
ATOM 3719 C CA . GLU B 1 190 ? 30.378 -64.949 -11.646 1.00 160.70 188 GLU B CA 1
ATOM 3720 C C . GLU B 1 190 ? 30.373 -65.459 -10.205 1.00 150.36 188 GLU B C 1
ATOM 3721 O O . GLU B 1 190 ? 30.676 -66.627 -9.948 1.00 146.15 188 GLU B O 1
ATOM 3727 N N . ILE B 1 191 ? 30.031 -64.577 -9.269 1.00 143.68 189 ILE B N 1
ATOM 3728 C CA . ILE B 1 191 ? 30.142 -64.887 -7.844 1.00 138.11 189 ILE B CA 1
ATOM 3729 C C . ILE B 1 191 ? 29.043 -65.802 -7.298 1.00 131.99 189 ILE B C 1
ATOM 3730 O O . ILE B 1 191 ? 27.890 -65.394 -7.138 1.00 130.88 189 ILE B O 1
ATOM 3735 N N . VAL B 1 192 ? 29.423 -67.046 -7.019 1.00 125.81 190 VAL B N 1
ATOM 3736 C CA . VAL B 1 192 ? 28.541 -68.003 -6.363 1.00 122.94 190 VAL B CA 1
ATOM 3737 C C . VAL B 1 192 ? 29.112 -68.332 -4.983 1.00 113.86 190 VAL B C 1
ATOM 3738 O O . VAL B 1 192 ? 30.086 -67.718 -4.545 1.00 106.49 190 VAL B O 1
ATOM 3742 N N . ASN B 1 193 ? 28.511 -69.293 -4.294 1.00 115.24 191 ASN B N 1
ATOM 3743 C CA . ASN B 1 193 ? 28.977 -69.653 -2.962 1.00 115.69 191 ASN B CA 1
ATOM 3744 C C . ASN B 1 193 ? 30.380 -70.254 -2.974 1.00 118.13 191 ASN B C 1
ATOM 3745 O O . ASN B 1 193 ? 30.784 -70.904 -3.940 1.00 125.51 191 ASN B O 1
ATOM 3750 N N . TYR B 1 194 ? 31.118 -70.013 -1.896 1.00 108.66 192 TYR B N 1
ATOM 3751 C CA . TYR B 1 194 ? 32.458 -70.560 -1.726 1.00 106.11 192 TYR B CA 1
ATOM 3752 C C . TYR B 1 194 ? 32.527 -72.011 -2.196 1.00 111.06 192 TYR B C 1
ATOM 3753 O O . TYR B 1 194 ? 31.559 -72.763 -2.065 1.00 109.91 192 TYR B O 1
ATOM 3762 N N . ASP B 1 195 ? 33.676 -72.396 -2.744 1.00 115.24 193 ASP B N 1
ATOM 3763 C CA . ASP B 1 195 ? 33.862 -73.733 -3.297 1.00 118.73 193 ASP B CA 1
ATOM 3764 C C . ASP B 1 195 ? 35.350 -74.067 -3.379 1.00 116.20 193 ASP B C 1
ATOM 3765 O O . ASP B 1 195 ? 36.108 -73.386 -4.068 1.00 120.35 193 ASP B O 1
ATOM 3770 N N . LYS B 1 196 ? 35.761 -75.116 -2.674 1.00 111.05 194 LYS B N 1
ATOM 3771 C CA . LYS B 1 196 ? 37.164 -75.526 -2.649 1.00 114.47 194 LYS B CA 1
ATOM 3772 C C . LYS B 1 196 ? 37.731 -75.762 -4.050 1.00 122.78 194 LYS B C 1
ATOM 3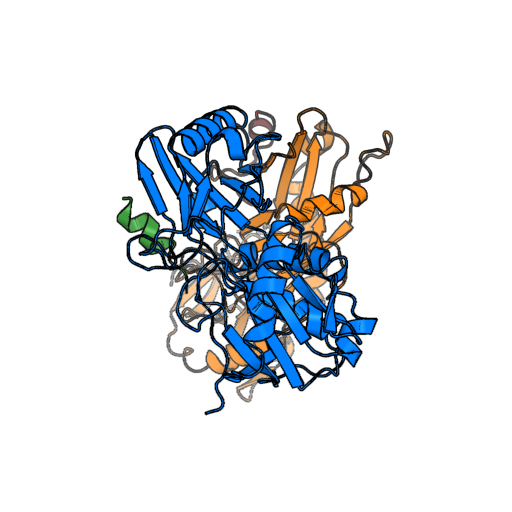773 O O . LYS B 1 196 ? 38.881 -75.420 -4.327 1.00 123.50 194 LYS B O 1
ATOM 3775 N N . CYS B 1 197 ? 36.921 -76.345 -4.929 1.00 128.13 195 CYS B N 1
ATOM 3776 C CA . CYS B 1 197 ? 37.372 -76.689 -6.277 1.00 136.35 195 CYS B CA 1
ATOM 3777 C C . CYS B 1 197 ? 37.444 -75.475 -7.201 1.00 139.60 195 CYS B C 1
ATOM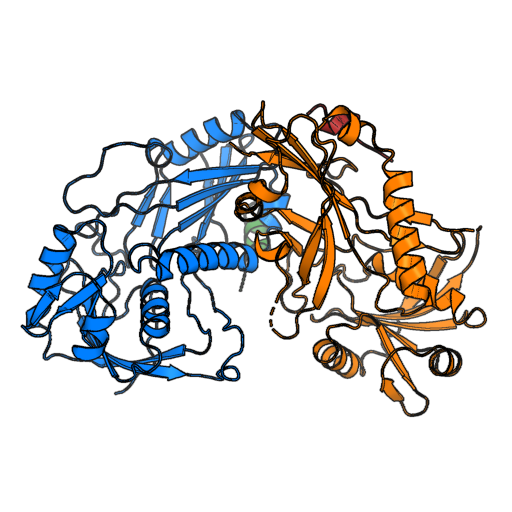 3778 O O . CYS B 1 197 ? 38.253 -75.443 -8.129 1.00 144.46 195 CYS B O 1
ATOM 3780 N N . ILE B 1 198 ? 36.597 -74.482 -6.946 1.00 135.70 196 ILE B N 1
ATOM 3781 C CA . ILE B 1 198 ? 36.576 -73.266 -7.754 1.00 137.08 196 ILE B CA 1
ATOM 3782 C C . ILE B 1 198 ? 37.595 -72.240 -7.258 1.00 135.12 196 ILE B C 1
ATOM 3783 O O . ILE B 1 198 ? 38.191 -71.512 -8.053 1.00 139.91 196 ILE B O 1
ATOM 3788 N N . ILE B 1 199 ? 37.797 -72.190 -5.945 1.00 127.02 197 ILE B N 1
ATOM 3789 C CA . ILE B 1 199 ? 38.714 -71.218 -5.350 1.00 123.97 197 ILE B CA 1
ATOM 3790 C C . ILE B 1 199 ? 40.182 -71.589 -5.578 1.00 126.91 197 ILE B C 1
ATOM 3791 O O . ILE B 1 199 ? 41.022 -70.715 -5.796 1.00 124.79 197 ILE B O 1
ATOM 3796 N N . ARG B 1 200 ? 40.484 -72.883 -5.531 1.00 128.01 198 ARG B N 1
ATOM 3797 C CA . ARG B 1 200 ? 41.846 -73.357 -5.760 1.00 135.10 198 ARG B CA 1
ATOM 3798 C C . ARG B 1 200 ? 42.253 -73.187 -7.220 1.00 143.64 198 ARG B C 1
ATOM 3799 O O . ARG B 1 200 ? 43.309 -73.658 -7.635 1.00 149.47 198 ARG B O 1
ATOM 3801 N N . LYS B 1 201 ? 41.407 -72.509 -7.991 1.00 146.13 199 LYS B N 1
ATOM 3802 C CA . LYS B 1 201 ? 41.663 -72.289 -9.410 1.00 152.46 199 LYS B CA 1
ATOM 3803 C C . LYS B 1 201 ? 41.647 -70.804 -9.774 1.00 155.34 199 LYS B C 1
ATOM 3804 O O . LYS B 1 201 ? 42.396 -70.369 -10.645 1.00 161.02 199 LYS B O 1
ATOM 3806 N N . THR B 1 202 ? 40.794 -70.029 -9.110 1.00 153.10 200 THR B N 1
ATOM 3807 C CA . THR B 1 202 ? 40.692 -68.599 -9.398 1.00 155.75 200 THR B CA 1
ATOM 3808 C C . THR B 1 202 ? 41.453 -67.753 -8.376 1.00 150.60 200 THR B C 1
ATOM 3809 O O . THR B 1 202 ? 41.995 -66.699 -8.714 1.00 151.88 200 THR B O 1
ATOM 3813 N N . LYS B 1 203 ? 41.474 -68.215 -7.128 1.00 143.93 201 LYS B N 1
ATOM 3814 C CA . LYS B 1 203 ? 42.271 -67.592 -6.068 1.00 138.84 201 LYS B CA 1
ATOM 3815 C C . LYS B 1 203 ? 41.723 -66.246 -5.570 1.00 133.12 201 LYS B C 1
ATOM 3816 O O . LYS B 1 203 ? 42.475 -65.425 -5.044 1.00 126.58 201 LYS B O 1
ATOM 3822 N N . VAL B 1 204 ? 40.423 -66.016 -5.725 1.00 125.17 202 VAL B N 1
ATOM 3823 C CA . VAL B 1 204 ? 39.823 -64.764 -5.258 1.00 122.72 202 VAL B CA 1
ATOM 3824 C C . VAL B 1 204 ? 38.772 -64.985 -4.172 1.00 115.81 202 VAL B C 1
ATOM 3825 O O . VAL B 1 204 ? 37.766 -65.655 -4.399 1.00 115.11 202 VAL B O 1
ATOM 3829 N N . LEU B 1 205 ? 39.008 -64.406 -2.997 1.00 112.79 203 LEU B N 1
ATOM 3830 C CA . LEU B 1 205 ? 38.124 -64.592 -1.844 1.00 105.15 203 LEU B CA 1
ATOM 3831 C C . LEU B 1 205 ? 37.588 -63.273 -1.294 1.00 104.32 203 LEU B C 1
ATOM 3832 O O . LEU B 1 205 ? 38.352 -62.350 -1.005 1.00 102.90 203 LEU B O 1
ATOM 3837 N N . ALA B 1 206 ? 36.270 -63.195 -1.144 1.00 106.39 204 ALA B N 1
ATOM 3838 C CA . ALA B 1 206 ? 35.625 -62.008 -0.593 1.00 96.18 204 ALA B CA 1
ATOM 3839 C C . ALA B 1 206 ? 34.973 -62.333 0.747 1.00 95.51 204 ALA B C 1
ATOM 3840 O O . ALA B 1 206 ? 34.281 -63.344 0.880 1.00 87.23 204 ALA B O 1
ATOM 3842 N N . ILE B 1 207 ? 35.195 -61.470 1.734 1.00 89.05 205 ILE B N 1
ATOM 3843 C CA . ILE B 1 207 ? 34.660 -61.681 3.075 1.00 81.87 205 ILE B CA 1
ATOM 3844 C C . ILE B 1 207 ? 33.693 -60.570 3.463 1.00 80.69 205 ILE B C 1
ATOM 3845 O O . ILE B 1 207 ? 33.915 -59.402 3.145 1.00 85.56 205 ILE B O 1
ATOM 3850 N N . ARG B 1 208 ? 32.619 -60.945 4.150 1.00 78.85 206 ARG B N 1
ATOM 3851 C CA . ARG B 1 208 ? 31.711 -59.978 4.751 1.00 76.36 206 ARG B CA 1
ATOM 3852 C C . ARG B 1 208 ? 32.337 -59.483 6.053 1.00 74.81 206 ARG B C 1
ATOM 3853 O O . ARG B 1 208 ? 32.463 -60.240 7.018 1.00 72.40 206 ARG B O 1
ATOM 3861 N N . ASP B 1 209 ? 32.742 -58.217 6.075 1.00 73.29 207 ASP B N 1
ATOM 3862 C CA . ASP B 1 209 ? 33.479 -57.685 7.215 1.00 75.31 207 ASP B CA 1
ATOM 3863 C C . ASP B 1 209 ? 32.559 -57.051 8.259 1.00 79.42 207 ASP B C 1
ATOM 3864 O O . ASP B 1 209 ? 31.492 -56.546 7.922 1.00 80.29 207 ASP B O 1
ATOM 3869 N N . THR B 1 210 ? 32.977 -57.084 9.523 1.00 74.76 208 THR B N 1
ATOM 3870 C CA . THR B 1 210 ? 32.198 -56.490 10.611 1.00 71.09 208 THR B CA 1
ATOM 3871 C C . THR B 1 210 ? 32.931 -55.317 11.249 1.00 72.83 208 THR B C 1
ATOM 3872 O O . THR B 1 210 ? 32.416 -54.676 12.162 1.00 72.92 208 THR B O 1
ATOM 3876 N N . SER B 1 211 ? 34.145 -55.058 10.782 1.00 70.95 209 SER B N 1
ATOM 3877 C CA . SER B 1 211 ? 34.936 -53.947 11.289 1.00 72.67 209 SER B CA 1
ATOM 3878 C C . SER B 1 211 ? 34.670 -52.684 10.468 1.00 77.05 209 SER B C 1
ATOM 3879 O O . SER B 1 211 ? 34.059 -52.744 9.401 1.00 79.03 209 SER B O 1
ATOM 3882 N N . THR B 1 212 ? 35.120 -51.541 10.975 1.00 77.50 210 THR B N 1
ATOM 3883 C CA . THR B 1 212 ? 35.086 -50.300 10.204 1.00 83.98 210 THR B CA 1
ATOM 3884 C C . THR B 1 212 ? 36.430 -49.585 10.273 1.00 83.93 210 THR B C 1
ATOM 3885 O O . THR B 1 212 ? 36.581 -48.471 9.758 1.00 86.74 210 THR B O 1
ATOM 3889 N N . MET B 1 213 ? 37.397 -50.225 10.927 1.00 79.45 211 MET B N 1
ATOM 3890 C CA . MET B 1 213 ? 38.763 -49.726 10.942 1.00 93.36 211 MET B CA 1
ATOM 3891 C C . MET B 1 213 ? 39.226 -49.608 9.495 1.00 96.67 211 MET B C 1
ATOM 3892 O O . MET B 1 213 ? 39.066 -50.546 8.714 1.00 93.01 211 MET B O 1
ATOM 3897 N N . GLU B 1 214 ? 39.787 -48.455 9.139 1.00 103.77 212 GLU B N 1
ATOM 3898 C CA . GLU B 1 214 ? 40.123 -48.159 7.745 1.00 113.07 212 GLU B CA 1
ATOM 3899 C C . GLU B 1 214 ? 40.840 -49.288 6.994 1.00 117.19 212 GLU B C 1
ATOM 3900 O O . GLU B 1 214 ? 40.426 -49.663 5.897 1.00 122.07 212 GLU B O 1
ATOM 3906 N N . ASN B 1 215 ? 41.911 -49.826 7.571 1.00 98.62 213 ASN B N 1
ATOM 3907 C CA . ASN B 1 215 ? 42.671 -50.877 6.895 1.00 113.28 213 ASN B CA 1
ATOM 3908 C C . ASN B 1 215 ? 42.788 -52.164 7.709 1.00 110.34 213 ASN B C 1
ATOM 3909 O O . ASN B 1 215 ? 43.570 -53.054 7.371 1.00 109.97 213 ASN B O 1
ATOM 3914 N N . VAL B 1 216 ? 42.000 -52.257 8.776 1.00 103.34 214 VAL B N 1
ATOM 3915 C CA . VAL B 1 216 ? 42.061 -53.394 9.684 1.00 94.97 214 VAL B CA 1
ATOM 3916 C C . VAL B 1 216 ? 40.736 -54.155 9.678 1.00 91.74 214 VAL B C 1
ATOM 3917 O O . VAL B 1 216 ? 39.709 -53.625 10.112 1.00 77.84 214 VAL B O 1
ATOM 3921 N N . PRO B 1 217 ? 40.753 -55.395 9.162 1.00 80.11 215 PRO B N 1
ATOM 3922 C CA . PRO B 1 217 ? 39.546 -56.221 9.051 1.00 76.16 215 PRO B CA 1
ATOM 3923 C C . PRO B 1 217 ? 39.182 -56.933 10.361 1.00 76.96 215 PRO B C 1
ATOM 3924 O O . PRO B 1 217 ? 40.007 -57.028 11.276 1.00 75.18 215 PRO B O 1
ATOM 3928 N N . SER B 1 218 ? 37.950 -57.429 10.440 1.00 67.89 216 SER B N 1
ATOM 3929 C CA . SER B 1 218 ? 37.491 -58.153 11.621 1.00 69.87 216 SER B CA 1
ATOM 3930 C C . SER B 1 218 ? 38.359 -59.377 11.912 1.00 73.29 216 SER B C 1
ATOM 3931 O O . SER B 1 218 ? 38.739 -60.125 11.008 1.00 70.04 216 SER B O 1
ATOM 3934 N N . ALA B 1 219 ? 38.658 -59.583 13.188 1.00 76.45 217 ALA B N 1
ATOM 3935 C CA . ALA B 1 219 ? 39.426 -60.742 13.608 1.00 77.10 217 ALA B CA 1
ATOM 3936 C C . ALA B 1 219 ? 38.727 -62.061 13.240 1.00 74.64 217 ALA B C 1
ATOM 3937 O O . ALA B 1 219 ? 39.325 -63.125 13.332 1.00 71.04 217 ALA B O 1
ATOM 3939 N N . LEU B 1 220 ? 37.467 -61.995 12.816 1.00 64.91 218 LEU B N 1
ATOM 3940 C CA . LEU B 1 220 ? 36.790 -63.199 12.329 1.00 59.84 218 LEU B CA 1
ATOM 3941 C C . LEU B 1 220 ? 37.405 -63.679 11.014 1.00 67.66 218 LEU B C 1
ATOM 3942 O O . LEU B 1 220 ? 37.180 -64.820 10.606 1.00 67.80 218 LEU B O 1
ATOM 3947 N N . THR B 1 221 ? 38.154 -62.797 10.349 1.00 67.37 219 THR B N 1
ATOM 3948 C CA . THR B 1 221 ? 38.827 -63.144 9.096 1.00 73.36 219 THR B CA 1
ATOM 3949 C C . THR B 1 221 ? 39.649 -64.404 9.311 1.00 73.72 219 THR B C 1
ATOM 3950 O O . THR B 1 221 ? 39.587 -65.339 8.513 1.00 68.10 219 THR B O 1
ATOM 3954 N N . LYS B 1 222 ? 40.392 -64.428 10.415 1.00 74.08 220 LYS B N 1
ATOM 3955 C CA . LYS B 1 222 ? 41.191 -65.586 10.792 1.00 74.54 220 LYS B CA 1
ATOM 3956 C C . LYS B 1 222 ? 40.424 -66.899 10.636 1.00 66.71 220 LYS B C 1
ATOM 3957 O O . LYS B 1 222 ? 40.966 -67.885 10.132 1.00 70.03 220 LYS B O 1
ATOM 3963 N N . ASN B 1 223 ? 39.171 -66.921 11.083 1.00 62.96 221 ASN B N 1
ATOM 3964 C CA . ASN B 1 223 ? 38.377 -68.145 11.013 1.00 61.78 221 ASN B CA 1
ATOM 3965 C C . ASN B 1 223 ? 38.292 -68.629 9.576 1.00 67.13 221 ASN B C 1
ATOM 3966 O O . ASN B 1 223 ? 38.590 -69.787 9.273 1.00 68.93 221 ASN B O 1
ATOM 3971 N N . PHE B 1 224 ? 37.907 -67.723 8.687 1.00 70.02 222 PHE B N 1
ATOM 3972 C CA . PHE B 1 224 ? 37.713 -68.067 7.286 1.00 69.63 222 PHE B CA 1
ATOM 3973 C C . PHE B 1 224 ? 39.020 -68.474 6.616 1.00 71.48 222 PHE B C 1
ATOM 3974 O O . PHE B 1 224 ? 39.058 -69.442 5.857 1.00 74.45 222 PHE B O 1
ATOM 3982 N N . LEU B 1 225 ? 40.092 -67.741 6.907 1.00 74.83 223 LEU B N 1
ATOM 3983 C CA . LEU B 1 225 ? 41.409 -68.073 6.371 1.00 76.84 223 LEU B CA 1
ATOM 3984 C C . LEU B 1 225 ? 41.898 -69.439 6.852 1.00 77.71 223 LEU B C 1
ATOM 3985 O O . LEU B 1 225 ? 42.535 -70.177 6.094 1.00 79.32 223 LEU B O 1
ATOM 3990 N N . SER B 1 226 ? 41.605 -69.781 8.105 1.00 71.80 224 SER B N 1
ATOM 3991 C CA . SER B 1 226 ? 41.991 -71.090 8.631 1.00 78.13 224 SER B CA 1
ATOM 3992 C C . SER B 1 226 ? 41.278 -72.190 7.856 1.00 71.12 224 SER B C 1
ATOM 3993 O O . SER B 1 226 ? 41.888 -73.168 7.449 1.00 73.52 224 SER B O 1
ATOM 3996 N N . VAL B 1 227 ? 39.976 -72.022 7.644 1.00 75.71 225 VAL B N 1
ATOM 3997 C CA . VAL B 1 227 ? 39.215 -72.998 6.872 1.00 73.92 225 VAL B CA 1
ATOM 3998 C C . VAL B 1 227 ? 39.754 -73.069 5.440 1.00 84.32 225 VAL B C 1
ATOM 3999 O O . VAL B 1 227 ? 39.830 -74.146 4.845 1.00 84.92 225 VAL B O 1
ATOM 4003 N N . LEU B 1 228 ? 40.145 -71.916 4.904 1.00 80.54 226 LEU B N 1
ATOM 4004 C CA . LEU B 1 228 ? 40.734 -71.850 3.574 1.00 86.32 226 LEU B CA 1
ATOM 4005 C C . LEU B 1 228 ? 41.967 -72.747 3.490 1.00 89.20 226 LEU B C 1
ATOM 4006 O O . LEU B 1 228 ? 42.013 -73.660 2.671 1.00 92.60 226 LEU B O 1
ATOM 4011 N N . GLN B 1 229 ? 42.952 -72.486 4.346 1.00 87.37 227 GLN B N 1
ATOM 4012 C CA . GLN B 1 229 ? 44.184 -73.268 4.381 1.00 90.36 227 GLN B CA 1
ATOM 4013 C C . GLN B 1 229 ? 43.919 -74.766 4.447 1.00 89.28 227 GLN B C 1
ATOM 4014 O O . GLN B 1 229 ? 44.677 -75.566 3.897 1.00 95.53 227 GLN B O 1
ATOM 4020 N N . TYR B 1 230 ? 42.844 -75.141 5.129 1.00 83.07 228 TYR B N 1
ATOM 4021 C CA . TYR B 1 230 ? 42.483 -76.545 5.276 1.00 86.61 228 TYR B CA 1
ATOM 4022 C C . TYR B 1 230 ? 41.971 -77.112 3.954 1.00 91.88 228 TYR B C 1
ATOM 4023 O O . TYR B 1 230 ? 42.427 -78.167 3.501 1.00 96.56 228 TYR B O 1
ATOM 4032 N N . ASP B 1 231 ? 41.032 -76.396 3.339 1.00 89.03 229 ASP B N 1
ATOM 4033 C CA . ASP B 1 231 ? 40.416 -76.823 2.085 1.00 96.26 229 ASP B CA 1
ATOM 4034 C C . ASP B 1 231 ? 41.344 -76.682 0.879 1.00 101.98 229 ASP B C 1
ATOM 4035 O O . ASP B 1 231 ? 41.171 -77.373 -0.126 1.00 104.12 229 ASP B O 1
ATOM 4040 N N . VAL B 1 232 ? 42.313 -75.777 0.973 1.00 102.40 230 VAL B N 1
ATOM 4041 C CA . VAL B 1 232 ? 43.237 -75.526 -0.131 1.00 109.79 230 VAL B CA 1
ATOM 4042 C C . VAL B 1 232 ? 44.659 -75.294 0.381 1.00 109.86 230 VAL B C 1
ATOM 4043 O O . VAL B 1 232 ? 45.141 -74.160 0.402 1.00 105.18 230 VAL B O 1
ATOM 4047 N N . PRO B 1 233 ? 45.332 -76.377 0.803 1.00 106.87 231 PRO B N 1
ATOM 4048 C CA . PRO B 1 233 ? 46.700 -76.305 1.331 1.00 111.67 231 PRO B CA 1
ATOM 4049 C C . PRO B 1 233 ? 47.709 -75.825 0.285 1.00 123.47 231 PRO B C 1
ATOM 4050 O O . PRO B 1 233 ? 48.817 -75.425 0.644 1.00 123.01 231 PRO B O 1
ATOM 4054 N N . ASP B 1 234 ? 47.323 -75.858 -0.988 1.00 131.87 232 ASP B N 1
ATOM 4055 C CA . ASP B 1 234 ? 48.209 -75.446 -2.073 1.00 142.15 232 ASP B CA 1
ATOM 4056 C C . ASP B 1 234 ? 48.295 -73.925 -2.226 1.00 149.34 232 ASP B C 1
ATOM 4057 O O . ASP B 1 234 ? 49.370 -73.381 -2.478 1.00 152.98 232 ASP B O 1
ATOM 4059 N N . LEU B 1 235 ? 47.163 -73.244 -2.069 1.00 149.92 233 LEU B N 1
ATOM 4060 C CA . LEU B 1 235 ? 47.101 -71.797 -2.280 1.00 151.12 233 LEU B CA 1
ATOM 4061 C C . LEU B 1 235 ? 47.871 -71.005 -1.226 1.00 149.46 233 LEU B C 1
ATOM 4062 O O . LEU B 1 235 ? 47.486 -70.967 -0.058 1.00 143.15 233 LEU B O 1
ATOM 4064 N N . ILE B 1 236 ? 48.959 -70.372 -1.652 1.00 154.79 234 ILE B N 1
ATOM 4065 C CA . ILE B 1 236 ? 49.733 -69.494 -0.784 1.00 153.08 234 ILE B CA 1
ATOM 4066 C C . ILE B 1 236 ? 49.689 -68.070 -1.328 1.00 154.77 234 ILE B C 1
ATOM 4067 O O . ILE B 1 236 ? 50.183 -67.135 -0.701 1.00 154.87 234 ILE B O 1
ATOM 4069 N N . ASP B 1 237 ? 49.093 -67.920 -2.505 1.00 155.70 235 ASP B N 1
ATOM 4070 C CA . ASP B 1 237 ? 48.945 -66.617 -3.140 1.00 157.64 235 ASP B CA 1
ATOM 4071 C C . ASP B 1 237 ? 47.507 -66.416 -3.592 1.00 151.36 235 ASP B C 1
ATOM 4072 O O . ASP B 1 237 ? 46.945 -67.258 -4.292 1.00 152.03 235 ASP B O 1
ATOM 4077 N N . PHE B 1 238 ? 46.914 -65.297 -3.192 1.00 144.19 236 PHE B N 1
ATOM 4078 C CA . PHE B 1 238 ? 45.508 -65.057 -3.479 1.00 137.29 236 PHE B CA 1
ATOM 4079 C C . PHE B 1 238 ? 45.115 -63.589 -3.350 1.00 134.44 236 PHE B C 1
ATOM 4080 O O . PHE B 1 238 ? 45.838 -62.784 -2.763 1.00 126.85 236 PHE B O 1
ATOM 4088 N N . LYS B 1 239 ? 43.958 -63.254 -3.910 1.00 126.66 237 LYS B N 1
ATOM 4089 C CA . LYS B 1 239 ? 43.394 -61.920 -3.781 1.00 126.09 237 LYS B CA 1
ATOM 4090 C C . LYS B 1 239 ? 42.279 -61.939 -2.737 1.00 120.98 237 LYS B C 1
ATOM 4091 O O . LYS B 1 239 ? 41.377 -62.776 -2.799 1.00 115.94 237 LYS B O 1
ATOM 4093 N N . LEU B 1 240 ? 42.349 -61.018 -1.779 1.00 115.94 238 LEU B N 1
ATOM 4094 C CA . LEU B 1 240 ? 41.399 -60.980 -0.668 1.00 108.57 238 LEU B CA 1
ATOM 4095 C C . LEU B 1 240 ? 40.593 -59.688 -0.658 1.00 108.24 238 LEU B C 1
ATOM 4096 O O . LEU B 1 240 ? 41.154 -58.602 -0.530 1.00 110.42 238 LEU B O 1
ATOM 4101 N N . LEU B 1 241 ? 39.276 -59.810 -0.786 1.00 105.80 239 LEU B N 1
ATOM 4102 C CA . LEU B 1 241 ? 38.398 -58.646 -0.748 1.00 112.89 239 LEU B CA 1
ATOM 4103 C C . LEU B 1 241 ? 37.700 -58.509 0.603 1.00 103.51 239 LEU B C 1
ATOM 4104 O O . LEU B 1 241 ? 36.938 -59.386 1.013 1.00 94.33 239 LEU B O 1
ATOM 4109 N N . ILE B 1 242 ? 37.977 -57.406 1.290 1.00 98.66 240 ILE B N 1
ATOM 4110 C CA . ILE B 1 242 ? 37.300 -57.085 2.539 1.00 92.95 240 ILE B CA 1
ATOM 4111 C C . ILE B 1 242 ? 36.083 -56.225 2.225 1.00 96.37 240 ILE B C 1
ATOM 4112 O O . ILE B 1 242 ? 36.215 -55.029 1.956 1.00 95.05 240 ILE B O 1
ATOM 4117 N N . ILE B 1 243 ? 34.902 -56.838 2.251 1.00 92.05 241 ILE B N 1
ATOM 4118 C CA . ILE B 1 243 ? 33.681 -56.165 1.813 1.00 95.33 241 ILE B CA 1
ATOM 4119 C C . ILE B 1 243 ? 32.912 -55.512 2.966 1.00 92.35 241 ILE B C 1
ATOM 4120 O O . ILE B 1 243 ? 32.644 -56.139 3.991 1.00 84.71 241 ILE B O 1
ATOM 4125 N N . ARG B 1 244 ? 32.555 -54.248 2.788 1.00 91.58 242 ARG B N 1
ATOM 4126 C CA . ARG B 1 244 ? 31.800 -53.531 3.802 1.00 91.32 242 ARG B CA 1
ATOM 4127 C C . ARG B 1 244 ? 30.600 -52.846 3.164 1.00 99.41 242 ARG B C 1
ATOM 4128 O O . ARG B 1 244 ? 30.617 -52.552 1.970 1.00 89.85 242 ARG B O 1
ATOM 4136 N N . GLN B 1 245 ? 29.553 -52.611 3.948 1.00 97.88 243 GLN B N 1
ATOM 4137 C CA . GLN B 1 245 ? 28.352 -51.979 3.412 1.00 104.50 243 GLN B CA 1
ATOM 4138 C C . GLN B 1 245 ? 28.542 -50.480 3.231 1.00 115.85 243 GLN B C 1
ATOM 4139 O O . GLN B 1 245 ? 27.825 -49.841 2.461 1.00 121.80 243 GLN B O 1
ATOM 4145 N N . ASN B 1 246 ? 29.524 -49.928 3.933 1.00 117.16 244 ASN B N 1
ATOM 4146 C CA . ASN B 1 246 ? 29.854 -48.517 3.796 1.00 120.68 244 ASN B CA 1
ATOM 4147 C C . ASN B 1 246 ? 30.819 -48.279 2.638 1.00 123.02 244 ASN B C 1
ATOM 4148 O O . ASN B 1 246 ? 31.025 -49.155 1.797 1.00 123.41 244 ASN B O 1
ATOM 4153 N N . GLU B 1 247 ? 31.406 -47.089 2.600 1.00 124.33 245 GLU B N 1
ATOM 4154 C CA . GLU B 1 247 ? 32.391 -46.760 1.581 1.00 129.87 245 GLU B CA 1
ATOM 4155 C C . GLU B 1 247 ? 33.799 -47.025 2.108 1.00 130.54 245 GLU B C 1
ATOM 4156 O O . GLU B 1 247 ? 34.626 -46.115 2.168 1.00 136.67 245 GLU B O 1
ATOM 4158 N N . GLY B 1 248 ? 34.069 -48.273 2.487 1.00 118.70 246 GLY B N 1
ATOM 4159 C CA . GLY B 1 248 ? 35.332 -48.611 3.120 1.00 108.13 246 GLY B CA 1
ATOM 4160 C C . GLY B 1 248 ? 35.932 -49.956 2.749 1.00 107.08 246 GLY B C 1
ATOM 4161 O O . GLY B 1 248 ? 36.928 -50.381 3.340 1.00 99.49 246 GLY B O 1
ATOM 4162 N N . SER B 1 249 ? 35.334 -50.634 1.775 1.00 104.92 247 SER B N 1
ATOM 4163 C CA . SER B 1 249 ? 35.880 -51.902 1.301 1.00 103.28 247 SER B CA 1
ATOM 4164 C C . SER B 1 249 ? 37.279 -51.693 0.733 1.00 109.55 247 SER B C 1
ATOM 4165 O O . SER B 1 249 ? 37.521 -50.727 0.010 1.00 113.19 247 SER B O 1
ATOM 4168 N N . PHE B 1 250 ? 38.199 -52.593 1.061 1.00 111.57 248 PHE B N 1
ATOM 4169 C CA . PHE B 1 250 ? 39.534 -52.554 0.473 1.00 116.84 248 PHE B CA 1
ATOM 4170 C C . PHE B 1 250 ? 39.979 -53.934 0.010 1.00 118.24 248 PHE B C 1
ATOM 4171 O O . PHE B 1 250 ? 39.574 -54.951 0.573 1.00 110.84 248 PHE B O 1
ATOM 4179 N N . ALA B 1 251 ? 40.810 -53.956 -1.027 1.00 126.51 249 ALA B N 1
ATOM 4180 C CA . ALA B 1 251 ? 41.357 -55.198 -1.557 1.00 128.98 249 ALA B CA 1
ATOM 4181 C C . ALA B 1 251 ? 42.818 -55.348 -1.150 1.00 129.32 249 ALA B C 1
ATOM 4182 O O . ALA B 1 251 ? 43.502 -54.358 -0.892 1.00 129.81 249 ALA B O 1
ATOM 4184 N N . LEU B 1 252 ? 43.290 -56.589 -1.091 1.00 126.96 250 LEU B N 1
ATOM 4185 C CA . LEU B 1 252 ? 44.664 -56.864 -0.688 1.00 131.55 250 LEU B CA 1
ATOM 4186 C C . LEU B 1 252 ? 45.276 -58.034 -1.454 1.00 135.53 250 LEU B C 1
ATOM 4187 O O . LEU B 1 252 ? 44.645 -59.077 -1.621 1.00 133.71 250 LEU B O 1
ATOM 4192 N N . ASN B 1 253 ? 46.507 -57.850 -1.922 1.00 139.75 251 ASN B N 1
ATOM 4193 C CA . ASN B 1 253 ? 47.298 -58.959 -2.434 1.00 139.31 251 ASN B CA 1
ATOM 4194 C C . ASN B 1 253 ? 47.880 -59.708 -1.244 1.00 131.15 251 ASN B C 1
ATOM 4195 O O . ASN B 1 253 ? 48.755 -59.192 -0.550 1.00 130.91 251 ASN B O 1
ATOM 4197 N N . ALA B 1 254 ? 47.384 -60.915 -0.997 1.00 125.92 252 ALA B N 1
ATOM 4198 C CA . ALA B 1 254 ? 47.713 -61.627 0.235 1.00 124.29 252 ALA B CA 1
ATOM 4199 C C . ALA B 1 254 ? 48.544 -62.887 0.018 1.00 125.74 252 ALA B C 1
ATOM 4200 O O . ALA B 1 254 ? 48.373 -63.597 -0.972 1.00 125.38 252 ALA B O 1
ATOM 4202 N N . THR B 1 255 ? 49.432 -63.160 0.968 1.00 126.40 253 THR B N 1
ATOM 4203 C CA . THR B 1 255 ? 50.316 -64.316 0.891 1.00 130.69 253 THR B CA 1
ATOM 4204 C C . THR B 1 255 ? 50.465 -64.994 2.252 1.00 122.97 253 THR B C 1
ATOM 4205 O O . THR B 1 255 ? 50.865 -64.362 3.229 1.00 115.73 253 THR B O 1
ATOM 4209 N N . PHE B 1 256 ? 50.143 -66.284 2.303 1.00 125.11 254 PHE B N 1
ATOM 4210 C CA . PHE B 1 256 ? 50.279 -67.079 3.523 1.00 124.85 254 PHE B CA 1
ATOM 4211 C C . PHE B 1 256 ? 51.735 -67.241 3.948 1.00 134.15 254 PHE B C 1
ATOM 4212 O O . PHE B 1 256 ? 52.502 -67.964 3.311 1.00 135.50 254 PHE B O 1
ATOM 4220 N N . ALA B 1 257 ? 52.105 -66.574 5.036 1.00 137.42 255 ALA B N 1
ATOM 4221 C CA . ALA B 1 257 ? 53.475 -66.614 5.533 1.00 143.90 255 ALA B CA 1
ATOM 4222 C C . ALA B 1 257 ? 53.568 -67.317 6.884 1.00 140.39 255 ALA B C 1
ATOM 4223 O O . ALA B 1 257 ? 53.175 -66.763 7.909 1.00 136.49 255 ALA B O 1
ATOM 4225 N N . SER B 1 258 ? 54.093 -68.536 6.884 1.00 142.41 256 SER B N 1
ATOM 4226 C CA . SER B 1 258 ? 54.270 -69.283 8.124 1.00 141.13 256 SER B CA 1
ATOM 4227 C C . SER B 1 258 ? 55.416 -68.696 8.944 1.00 140.19 256 SER B C 1
ATOM 4228 O O . SER B 1 258 ? 56.127 -67.805 8.480 1.00 140.74 256 SER B O 1
ATOM 4231 N N . ILE B 1 259 ? 55.581 -69.194 10.166 1.00 137.43 257 ILE B N 1
ATOM 4232 C CA . ILE B 1 259 ? 56.687 -68.786 11.030 1.00 138.38 257 ILE B CA 1
ATOM 4233 C C . ILE B 1 259 ? 57.107 -69.927 11.955 1.00 134.97 257 ILE B C 1
ATOM 4234 O O . ILE B 1 259 ? 57.943 -69.750 12.842 1.00 135.32 257 ILE B O 1
ATOM 4239 N N . ASP B 1 269 ? 47.970 -77.023 14.806 1.00 87.45 267 ASP B N 1
ATOM 4240 C CA . ASP B 1 269 ? 47.801 -76.228 16.022 1.00 94.54 267 ASP B CA 1
ATOM 4241 C C . ASP B 1 269 ? 46.795 -75.077 15.838 1.00 86.43 267 ASP B C 1
ATOM 4242 O O . ASP B 1 269 ? 46.656 -74.528 14.744 1.00 87.19 267 ASP B O 1
ATOM 4247 N N . MET B 1 270 ? 46.099 -74.712 16.912 1.00 78.55 268 MET B N 1
ATOM 4248 C CA . MET B 1 270 ? 45.083 -73.660 16.842 1.00 74.47 268 MET B CA 1
ATOM 4249 C C . MET B 1 270 ? 45.286 -72.583 17.908 1.00 70.89 268 MET B C 1
ATOM 4250 O O . MET B 1 270 ? 45.273 -72.873 19.105 1.00 69.93 268 MET B O 1
ATOM 4255 N N . LYS B 1 271 ? 45.493 -71.347 17.465 1.00 67.59 269 LYS B N 1
ATOM 4256 C CA . LYS B 1 271 ? 45.578 -70.214 18.375 1.00 66.57 269 LYS B CA 1
ATOM 4257 C C . LYS B 1 271 ? 44.207 -69.533 18.494 1.00 62.99 269 LYS B C 1
ATOM 4258 O O . LYS B 1 271 ? 43.641 -69.086 17.497 1.00 60.73 269 LYS B O 1
ATOM 4264 N N . VAL B 1 272 ? 43.675 -69.463 19.711 1.00 59.91 270 VAL B N 1
ATOM 4265 C CA . VAL B 1 272 ? 42.322 -68.937 19.920 1.00 50.56 270 VAL B CA 1
ATOM 4266 C C . VAL B 1 272 ? 42.266 -67.642 20.717 1.00 54.51 270 VAL B C 1
ATOM 4267 O O . VAL B 1 272 ? 42.932 -67.492 21.740 1.00 59.87 270 VAL B O 1
ATOM 4271 N N . SER B 1 273 ? 41.450 -66.708 20.242 1.00 54.21 271 SER B N 1
ATOM 4272 C CA . SER B 1 273 ? 41.173 -65.493 20.994 1.00 60.13 271 SER B CA 1
ATOM 4273 C C . SER B 1 273 ? 39.728 -65.042 20.789 1.00 53.20 271 SER B C 1
ATOM 4274 O O . SER B 1 273 ? 38.960 -65.686 20.069 1.00 53.77 271 SER B O 1
ATOM 4277 N N . GLY B 1 274 ? 39.361 -63.935 21.424 1.00 50.73 272 GLY B N 1
ATOM 4278 C CA . GLY B 1 274 ? 38.044 -63.352 21.215 1.00 50.53 272 GLY B CA 1
ATOM 4279 C C . GLY B 1 274 ? 37.277 -62.914 22.452 1.00 49.23 272 GLY B C 1
ATOM 4280 O O . GLY B 1 274 ? 36.126 -62.467 22.340 1.00 40.56 272 GLY B O 1
ATOM 4281 N N . TRP B 1 275 ? 37.878 -63.039 23.635 1.00 42.01 273 TRP B N 1
ATOM 4282 C CA . TRP B 1 275 ? 37.232 -62.484 24.828 1.00 41.68 273 TRP B CA 1
ATOM 4283 C C . TRP B 1 275 ? 37.162 -60.949 24.720 1.00 45.76 273 TRP B C 1
ATOM 4284 O O . TRP B 1 275 ? 38.170 -60.305 24.462 1.00 45.19 273 TRP B O 1
ATOM 4295 N N . GLU B 1 276 ? 35.978 -60.369 24.905 1.00 50.08 274 GLU B N 1
ATOM 4296 C CA . GLU B 1 276 ? 35.798 -58.921 24.758 1.00 48.47 274 GLU B CA 1
ATOM 4297 C C . GLU B 1 276 ? 36.478 -58.178 25.904 1.00 51.70 274 GLU B C 1
ATOM 4298 O O . GLU B 1 276 ? 36.518 -58.665 27.039 1.00 46.50 274 GLU B O 1
ATOM 4304 N N . ARG B 1 277 ? 37.034 -57.005 25.601 1.00 50.01 275 ARG B N 1
ATOM 4305 C CA . ARG B 1 277 ? 37.588 -56.148 26.640 1.00 49.07 275 ARG B CA 1
ATOM 4306 C C . ARG B 1 277 ? 36.468 -55.373 27.312 1.00 48.35 275 ARG B C 1
ATOM 4307 O O . ARG B 1 277 ? 35.445 -55.085 26.691 1.00 48.74 275 ARG B O 1
ATOM 4315 N N . ASN B 1 278 ? 36.622 -55.072 28.593 1.00 46.59 276 ASN B N 1
ATOM 4316 C CA . ASN B 1 278 ? 35.540 -54.393 29.288 1.00 47.18 276 ASN B CA 1
ATOM 4317 C C . ASN B 1 278 ? 35.683 -52.869 29.227 1.00 55.19 276 ASN B C 1
ATOM 4318 O O . ASN B 1 278 ? 36.391 -52.334 28.375 1.00 58.96 276 ASN B O 1
ATOM 4323 N N . VAL B 1 279 ? 35.009 -52.200 30.156 1.00 54.43 277 VAL B N 1
ATOM 4324 C CA . VAL B 1 279 ? 34.870 -50.746 30.181 1.00 61.12 277 VAL B CA 1
ATOM 4325 C C . VAL B 1 279 ? 36.199 -50.023 30.404 1.00 70.02 277 VAL B C 1
ATOM 4326 O O . VAL B 1 279 ? 36.317 -48.809 30.190 1.00 73.31 277 VAL B O 1
ATOM 4330 N N . GLN B 1 280 ? 37.202 -50.782 30.818 1.00 73.72 278 GLN B N 1
ATOM 4331 C CA . GLN B 1 280 ? 38.516 -50.221 31.085 1.00 82.20 278 GLN B CA 1
ATOM 4332 C C . GLN B 1 280 ? 39.569 -50.791 30.153 1.00 77.47 278 GLN B C 1
ATOM 4333 O O . GLN B 1 280 ? 40.755 -50.738 30.455 1.00 76.47 278 GLN B O 1
ATOM 4339 N N . GLY B 1 281 ? 39.135 -51.350 29.028 1.00 71.50 279 GLY B N 1
ATOM 4340 C CA . GLY B 1 281 ? 40.063 -51.874 28.044 1.00 70.67 279 GLY B CA 1
ATOM 4341 C C . GLY B 1 281 ? 40.749 -53.160 28.474 1.00 68.33 279 GLY B C 1
ATOM 4342 O O . GLY B 1 281 ? 41.653 -53.641 27.789 1.00 69.71 279 GLY B O 1
ATOM 4343 N N . LYS B 1 282 ? 40.316 -53.724 29.599 1.00 67.49 280 LYS B N 1
ATOM 4344 C CA . LYS B 1 282 ? 40.922 -54.947 30.132 1.00 62.32 280 LYS B CA 1
ATOM 4345 C C . LYS B 1 282 ? 40.158 -56.227 29.783 1.00 58.04 280 LYS B C 1
ATOM 4346 O O . LYS B 1 282 ? 38.952 -56.190 29.532 1.00 57.44 280 LYS B O 1
ATOM 4352 N N . LEU B 1 283 ? 40.867 -57.357 29.785 1.00 57.21 281 LEU B N 1
ATOM 4353 C CA . LEU B 1 283 ? 40.263 -58.658 29.512 1.00 52.56 281 LEU B CA 1
ATOM 4354 C C . LEU B 1 283 ? 39.638 -59.213 30.787 1.00 52.61 281 LEU B C 1
ATOM 4355 O O . LEU B 1 283 ? 40.240 -60.028 31.491 1.00 54.97 281 LEU B O 1
ATOM 4360 N N . ALA B 1 284 ? 38.427 -58.754 31.076 1.00 50.49 282 ALA B N 1
ATOM 4361 C CA . ALA B 1 284 ? 37.729 -59.100 32.305 1.00 48.52 282 ALA B CA 1
ATOM 4362 C C . ALA B 1 284 ? 36.247 -58.870 32.065 1.00 47.30 282 ALA B C 1
ATOM 4363 O O . ALA B 1 284 ? 35.865 -58.330 31.026 1.00 52.58 282 ALA B O 1
ATOM 4365 N N . PRO B 1 285 ? 35.403 -59.294 33.010 1.00 46.81 283 PRO B N 1
ATOM 4366 C CA . PRO B 1 285 ? 33.966 -59.173 32.755 1.00 45.67 283 PRO B CA 1
ATOM 4367 C C . PRO B 1 285 ? 33.482 -57.728 32.795 1.00 45.71 283 PRO B C 1
ATOM 4368 O O . PRO B 1 285 ? 34.195 -56.836 33.258 1.00 45.45 283 PRO B O 1
ATOM 4372 N N . ARG B 1 286 ? 32.274 -57.515 32.286 1.00 40.84 284 ARG B N 1
ATOM 4373 C CA . ARG B 1 286 ? 31.559 -56.263 32.466 1.00 40.88 284 ARG B CA 1
ATOM 4374 C C . ARG B 1 286 ? 30.501 -56.508 33.520 1.00 43.13 284 ARG B C 1
ATOM 4375 O O . ARG B 1 286 ? 30.219 -57.656 33.876 1.00 40.19 284 ARG B O 1
ATOM 4383 N N . VAL B 1 287 ? 29.910 -55.444 34.030 1.00 42.84 285 VAL B N 1
ATOM 4384 C CA . VAL B 1 287 ? 28.907 -55.579 35.074 1.00 36.59 285 VAL B CA 1
ATOM 4385 C C . VAL B 1 287 ? 27.936 -54.418 34.982 1.00 43.61 285 VAL B C 1
ATOM 4386 O O . VAL B 1 287 ? 28.350 -53.271 34.805 1.00 46.42 285 VAL B O 1
ATOM 4390 N N . VAL B 1 288 ? 26.647 -54.712 35.092 1.00 39.29 286 VAL B N 1
ATOM 4391 C CA . VAL B 1 288 ? 25.644 -53.661 35.046 1.00 41.35 286 VAL B CA 1
ATOM 4392 C C . VAL B 1 288 ? 24.690 -53.804 36.218 1.00 46.44 286 VAL B C 1
ATOM 4393 O O . VAL B 1 288 ? 24.630 -54.853 36.855 1.00 40.96 286 VAL B O 1
ATOM 4397 N N . ASP B 1 289 ? 23.951 -52.734 36.503 1.00 41.31 287 ASP B N 1
ATOM 4398 C CA . ASP B 1 289 ? 23.060 -52.694 37.647 1.00 48.23 287 ASP B CA 1
ATOM 4399 C C . ASP B 1 289 ? 21.813 -53.520 37.350 1.00 53.84 287 ASP B C 1
ATOM 4400 O O . ASP B 1 289 ? 21.372 -53.583 36.202 1.00 55.85 287 ASP B O 1
ATOM 4405 N N . LEU B 1 290 ? 21.284 -54.194 38.375 1.00 57.39 288 LEU B N 1
ATOM 4406 C CA . LEU B 1 290 ? 19.950 -54.814 38.322 1.00 55.93 288 LEU B CA 1
ATOM 4407 C C . LEU B 1 290 ? 18.995 -54.071 39.267 1.00 57.67 288 LEU B C 1
ATOM 4408 O O . LEU B 1 290 ? 17.827 -54.439 39.405 1.00 61.29 288 LEU B O 1
ATOM 4413 N N . SER B 1 291 ? 19.520 -53.039 39.927 1.00 54.24 289 SER B N 1
ATOM 4414 C CA . SER B 1 291 ? 18.751 -52.167 40.814 1.00 79.22 289 SER B CA 1
ATOM 4415 C C . SER B 1 291 ? 18.490 -52.796 42.177 1.00 89.90 289 SER B C 1
ATOM 4416 O O . SER B 1 291 ? 18.378 -52.092 43.182 1.00 97.22 289 SER B O 1
ATOM 4419 N N . ASP C 2 6 ? 33.517 -55.652 41.095 1.00 104.18 133 ASP D N 1
ATOM 4420 C CA . ASP C 2 6 ? 34.729 -55.220 41.764 1.00 103.21 133 ASP D CA 1
ATOM 4421 C C . ASP C 2 6 ? 34.748 -55.705 43.211 1.00 102.47 133 ASP D C 1
ATOM 4422 O O . ASP C 2 6 ? 33.758 -55.529 43.918 1.00 104.68 133 ASP D O 1
ATOM 4427 N N . GLU C 2 7 ? 35.833 -56.351 43.653 1.00 96.90 134 GLU D N 1
ATOM 4428 C CA . GLU C 2 7 ? 37.011 -56.658 42.844 1.00 88.10 134 GLU D CA 1
ATOM 4429 C C . GLU C 2 7 ? 36.912 -58.040 42.191 1.00 81.40 134 GLU D C 1
ATOM 4430 O O . GLU C 2 7 ? 37.933 -58.635 41.837 1.00 81.13 134 GLU D O 1
ATOM 4432 N N . LEU C 2 8 ? 35.691 -58.556 42.052 1.00 72.56 135 LEU D N 1
ATOM 4433 C CA . LEU C 2 8 ? 35.472 -59.787 41.295 1.00 73.38 135 LEU D CA 1
ATOM 4434 C C . LEU C 2 8 ? 36.025 -59.570 39.893 1.00 71.75 135 LEU D C 1
ATOM 4435 O O . LEU C 2 8 ? 36.728 -60.418 39.342 1.00 67.85 135 LEU D O 1
ATOM 4440 N N . ILE C 2 9 ? 35.720 -58.402 39.338 1.00 67.81 136 ILE D N 1
ATOM 4441 C CA . ILE C 2 9 ? 36.191 -58.035 38.011 1.00 69.61 136 ILE D CA 1
ATOM 4442 C C . ILE C 2 9 ? 37.729 -58.003 37.950 1.00 72.69 136 ILE D C 1
ATOM 4443 O O . ILE C 2 9 ? 38.323 -58.433 36.952 1.00 71.10 136 ILE D O 1
ATOM 4448 N N . GLN C 2 10 ? 38.370 -57.518 39.012 1.00 76.11 137 GLN D N 1
ATOM 4449 C CA . GLN C 2 10 ? 39.823 -57.545 39.084 1.00 76.12 137 GLN D CA 1
ATOM 4450 C C . GLN C 2 10 ? 40.362 -58.984 39.120 1.00 78.61 137 GLN D C 1
ATOM 4451 O O . GLN C 2 10 ? 41.302 -59.310 38.397 1.00 83.46 137 GLN D O 1
ATOM 4457 N N . ASP C 2 11 ? 39.741 -59.847 39.924 1.00 77.55 138 ASP D N 1
ATOM 4458 C CA . ASP C 2 11 ? 40.198 -61.238 40.070 1.00 84.12 138 ASP D CA 1
ATOM 4459 C C . ASP C 2 11 ? 40.066 -62.062 38.787 1.00 80.85 138 ASP D C 1
ATOM 4460 O O . ASP C 2 11 ? 40.830 -63.002 38.557 1.00 83.41 138 ASP D O 1
ATOM 4465 N N . MET C 2 12 ? 39.090 -61.710 37.961 1.00 71.03 139 MET D N 1
ATOM 4466 C CA . MET C 2 12 ? 38.739 -62.505 36.791 1.00 73.54 139 MET D CA 1
ATOM 4467 C C . MET C 2 12 ? 39.523 -62.124 35.536 1.00 76.39 139 MET D C 1
ATOM 4468 O O . MET C 2 12 ? 39.400 -62.782 34.501 1.00 65.26 139 MET D O 1
ATOM 4473 N N . GLU C 2 13 ? 40.342 -61.081 35.638 1.00 63.20 140 GLU D N 1
ATOM 4474 C CA . GLU C 2 13 ? 41.147 -60.619 34.506 1.00 68.43 140 GLU D CA 1
ATOM 4475 C C . GLU C 2 13 ? 42.106 -61.689 33.977 1.00 72.00 140 GLU D C 1
ATOM 4476 O O . GLU C 2 13 ? 42.695 -62.449 34.749 1.00 76.25 140 GLU D O 1
ATOM 4482 N N . ILE C 2 14 ? 42.248 -61.753 32.655 1.00 72.76 141 ILE D N 1
ATOM 4483 C CA . ILE C 2 14 ? 43.153 -62.712 32.023 1.00 74.45 141 ILE D CA 1
ATOM 4484 C C . ILE C 2 14 ? 44.163 -62.015 31.100 1.00 79.38 141 ILE D C 1
ATOM 4485 O O . ILE C 2 14 ? 44.156 -60.790 30.971 1.00 78.92 141 ILE D O 1
ATOM 4490 N N . LYS C 2 15 ? 45.027 -62.802 30.463 1.00 83.50 142 LYS D N 1
ATOM 4491 C CA . LYS C 2 15 ? 46.031 -62.272 29.538 1.00 88.29 142 LYS D CA 1
ATOM 4492 C C . LYS C 2 15 ? 45.817 -62.768 28.104 1.00 85.77 142 LYS D C 1
ATOM 4493 O O . LYS C 2 15 ? 45.299 -63.867 27.875 1.00 86.83 142 LYS D O 1
ATOM 4495 N N . ASP D 2 4 ? 37.587 -30.761 25.081 1.00 94.74 131 ASP C N 1
ATOM 4496 C CA . ASP D 2 4 ? 37.226 -31.271 23.760 1.00 91.15 131 ASP C CA 1
ATOM 4497 C C . ASP D 2 4 ? 35.710 -31.467 23.605 1.00 83.87 131 ASP C C 1
ATOM 4498 O O . ASP D 2 4 ? 35.260 -32.356 22.878 1.00 75.59 131 ASP C O 1
ATOM 4500 N N . ILE D 2 5 ? 34.930 -30.629 24.283 1.00 78.21 132 ILE C N 1
ATOM 4501 C CA . ILE D 2 5 ? 33.477 -30.763 24.259 1.00 78.89 132 ILE C CA 1
ATOM 4502 C C . ILE D 2 5 ? 32.923 -30.721 22.836 1.00 74.32 132 ILE C C 1
ATOM 4503 O O . ILE D 2 5 ? 32.110 -31.562 22.456 1.00 61.22 132 ILE C O 1
ATOM 4508 N N . ASP D 2 6 ? 33.381 -29.758 22.044 1.00 77.28 133 ASP C N 1
ATOM 4509 C CA . ASP D 2 6 ? 32.900 -29.605 20.671 1.00 80.23 133 ASP C CA 1
ATOM 4510 C C . ASP D 2 6 ? 33.247 -30.811 19.792 1.00 77.64 133 ASP C C 1
ATOM 4511 O O . ASP D 2 6 ? 32.483 -31.179 18.898 1.00 80.67 133 ASP C O 1
ATOM 4513 N N . GLU D 2 7 ? 34.387 -31.436 20.057 1.00 73.86 134 GLU C N 1
ATOM 4514 C CA . GLU D 2 7 ? 34.799 -32.613 19.294 1.00 74.73 134 GLU C CA 1
ATOM 4515 C C . GLU D 2 7 ? 33.912 -33.817 19.612 1.00 69.64 134 GLU C C 1
ATOM 4516 O O . GLU D 2 7 ? 33.453 -34.520 18.714 1.00 67.87 134 GLU C O 1
ATOM 4518 N N . LEU D 2 8 ? 33.676 -34.042 20.899 1.00 65.40 135 LEU C N 1
ATOM 4519 C CA . LEU D 2 8 ? 32.815 -35.132 21.360 1.00 65.13 135 LEU C CA 1
ATOM 4520 C C . LEU D 2 8 ? 31.417 -35.066 20.733 1.00 61.98 135 LEU C C 1
ATOM 4521 O O . LEU D 2 8 ? 30.933 -36.048 20.175 1.00 57.70 135 LEU C O 1
ATOM 4526 N N . ILE D 2 9 ? 30.774 -33.908 20.843 1.00 56.11 136 ILE C N 1
ATOM 4527 C CA . ILE D 2 9 ? 29.426 -33.700 20.318 1.00 49.82 136 ILE C CA 1
ATOM 4528 C C . ILE D 2 9 ? 29.322 -33.971 18.814 1.00 58.76 136 ILE C C 1
ATOM 4529 O O . ILE D 2 9 ? 28.347 -34.566 18.348 1.00 52.12 136 ILE C O 1
ATOM 4534 N N . GLN D 2 10 ? 30.323 -33.518 18.062 1.00 56.62 137 GLN C N 1
ATOM 4535 C CA . GLN D 2 10 ? 30.407 -33.780 16.629 1.00 57.87 137 GLN C CA 1
ATOM 4536 C C . GLN D 2 10 ? 30.490 -35.273 16.329 1.00 60.78 137 GLN C C 1
ATOM 4537 O O . GLN D 2 10 ? 29.843 -35.762 15.406 1.00 65.60 137 GLN C O 1
ATOM 4539 N N . ASP D 2 11 ? 31.305 -35.995 17.098 1.00 59.36 138 ASP C N 1
ATOM 4540 C CA . ASP D 2 11 ? 31.478 -37.436 16.897 1.00 56.33 138 ASP C CA 1
ATOM 4541 C C . ASP D 2 11 ? 30.193 -38.220 17.213 1.00 51.67 138 ASP C C 1
ATOM 4542 O O . ASP D 2 11 ? 30.020 -39.342 16.748 1.00 68.43 138 ASP C O 1
ATOM 4547 N N . MET D 2 12 ? 29.309 -37.626 18.006 1.00 49.85 139 MET C N 1
ATOM 4548 C CA . MET D 2 12 ? 28.085 -38.299 18.443 1.00 48.51 139 MET C CA 1
ATOM 4549 C C . MET D 2 12 ? 26.855 -37.923 17.617 1.00 52.97 139 MET C C 1
ATOM 4550 O O . MET D 2 12 ? 25.762 -38.474 17.822 1.00 51.93 139 MET C O 1
ATOM 4555 N N . GLU D 2 13 ? 27.028 -36.977 16.699 1.00 47.86 140 GLU C N 1
ATOM 4556 C CA . GLU D 2 13 ? 25.938 -36.582 15.817 1.00 55.59 140 GLU C CA 1
ATOM 4557 C C . GLU D 2 13 ? 25.472 -37.736 14.938 1.00 52.89 140 GLU C C 1
ATOM 4558 O O . GLU D 2 13 ? 26.274 -38.421 14.317 1.0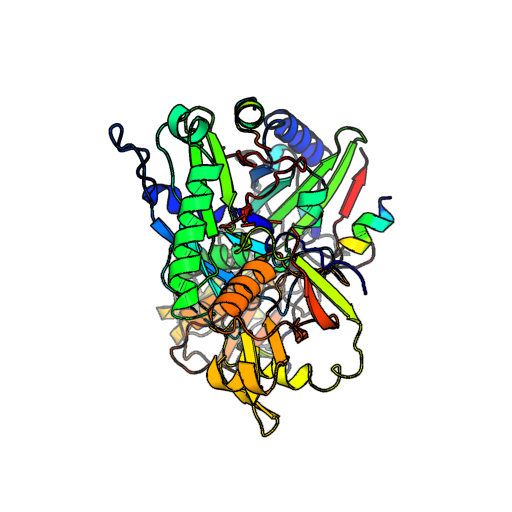0 56.49 140 GLU C O 1
ATOM 4564 N N . ILE D 2 14 ? 24.164 -37.937 14.881 1.00 48.25 141 ILE C N 1
ATOM 4565 C CA . ILE D 2 14 ? 23.606 -38.994 14.058 1.00 62.38 141 ILE C CA 1
ATOM 4566 C C . ILE D 2 14 ? 22.798 -38.417 12.903 1.00 71.41 141 ILE C C 1
ATOM 4567 O O . ILE D 2 14 ? 22.646 -37.199 12.784 1.00 66.15 141 ILE C O 1
ATOM 4572 N N . LYS D 2 15 ? 22.298 -39.306 12.050 1.00 81.65 142 LYS C N 1
ATOM 4573 C CA . LYS D 2 15 ? 21.538 -38.924 10.867 1.00 85.97 142 LYS C CA 1
ATOM 4574 C C . LYS D 2 15 ? 20.096 -39.384 11.004 1.00 87.67 142 LYS C C 1
ATOM 4575 O O . LYS D 2 15 ? 19.803 -40.311 11.762 1.00 88.80 142 LYS C O 1
#

Radius of gyration: 26.88 Å; Cα contacts (8 Å, |Δi|>4): 1227; chains: 4; bounding box: 81×60×62 Å

InterPro domains:
  IPR000594 THIF-type NAD/FAD binding fold [PF00899] (309-562)
  IPR006285 Ubiquitin-like modifier-activating enzyme Atg7 [TIGR01381] (13-627)
  IPR032197 Ubiquitin-like modifier-activating enzyme Atg7, N-terminal [PF16420] (8-291)
  IPR035985 Ubiquitin-activating enzyme-like [SSF69572] (315-599)
  IPR042522 Ubiquitin-like modifier-activating enzyme Atg7, N-terminal, subdomain 1 [G3DSA:3.40.140.70] (13-288)
  IPR042523 Ubiquitin-like modifier-activating enzyme Atg7, N-terminal, subdomain 2 [G3DSA:3.40.140.100] (9-263)
  IPR045886 ThiF/MoeB/HesA family [PTHR10953] (287-527)

B-factor: mean 61.87, std 33.1, range [22.09, 220.74]

Secondary structure (DSSP, 8-state):
--EE---B-SEEEEE-HHHHHHHHHHHHHTTTSSEEEEEEEEEE-SS---TT-SBEEEEE-GGGGS----PPTT-EEEEEEEEEESSHHHHHHS-HHHHHHHHHHHHHHHHHH-GGG---EEEEEEEETTTTEEEEEEEEEEEESSTTEEEEEEE-GGGGGGHHHHHHHHHH-TT-SEEEE-TTS-EEE--HHHHHHH-EEEEE--B-STT--BTTHHHHHHHHHHHSTT--EEEEEEE-SSS--EEEEEEEEESSPPPTTS----EEEEEPP-TTSSSS-EEEE-/-EE---B-SEEEEE-GGGGGGGGGG-TT-TT--EEEEEEEEEE--SS--TT-SBEEEEE-GGGGS-----EEEEEEEEEESSHHHHHHS-HHHHHHHHHHHHHHHHTT-GGG---EEEEEEEETTTTEEEEEEEEEEEESSSS-EEEEEE-GGGGTTHHHHHHHHHHSTT-SEEEE-TTS-EEE--HHHHHHH-EEEEE--B--SS--BTTHHHHHHHHHHH-TT--EEEEEEE-SSS--EEEEEEEE----EEEEEPP-TTSSSS-EEEE--/-HHHHHHHH---/--HHHHT---

Nearest PDB structures (foldseek):
  3t7g-assembly2_B  TM=1.004E+00  e=3.763E-66  Saccharomyces cerevisiae
  3t7h-assembly1_A  TM=9.757E-01  e=2.409E-58  Saccharomyces cerevisiae
  3t7h-assembly2_B  TM=9.797E-01  e=3.288E-58  Saccharomyces cerevisiae
  3vh2-assembly1_A  TM=9.609E-01  e=6.107E-56  Saccharomyces cerevisiae S288C
  4gsk-assembly1_A  TM=9.635E-01  e=8.857E-55  Saccharomyces cerevisiae S288C

Foldseek 3Di:
DKDWADFDFAEAEDEDPQQLVLVVVVCVVVVVDQKDKAKFKFWWDQQDDPPPAFFTYGYHHSCRRDDDPPHDQLTAMAMEMEIEGADVVCVVPPPVQVVLQVVQVVLLVVCLVPVLRSWHKYKYWYQDVVQRKIKIWIFTKQKAWLAFKIKIKDFDPVCLVCQVLVLVVSSNVNSGFKWFAAPVRHIDRDDLVGCLPQQGMEGAFGTPPAPHGHSNVNSSVRSSCVSNVPDFWGKYWYHGNDPRITIITMGMDGDPADPPPDDRHMDIGGIDAEPVRHSGIYMDHD/DAFAAADFAEAEDEDPQLCVVVVQFPLVPPPDFKDKAKFKDWWDQLDADPPDFFTYHYHHVCRRPDDALTAIAMEMEIEGSDDVCLVPPPVCVVLVVLQVVLLVVCLVPVLRSWHKYKYWYQDPVQQKIKIWIFTKQKAPPPFKTKDKDFDCVPVVCLVVVLVVCSVVSSGFKWDAAPVRHIDRDDLVRCLPQQEMEGAFGGQPQRHTHSNVSSSVNSNCVSHVPDQWHKYWYHGSDPRITIIGMGIDGPHMDIGGIDAEPVRHRGIYMDGSD/DVVVVVPDDD/DVVVVVVVPDDD

GO terms:
  GO:0000407 phagophore assembly site (C, IDA)
  GO:0005829 cytosol (C, IDA)
  GO:0016020 membrane (C, IDA)
  GO:0006501 C-terminal protein lipidation (P, IDA)
  GO:0034727 piecemeal microautophagy of the nucleus (P, IMP)
  GO:0005739 mitochondrion (C, HDA)
  GO:0005829 cytosol (C, HDA)
  GO:0044804 nucleophagy (P, IMP)
  GO:0016236 macroautophagy (P, IMP)
  GO:0032258 cytoplasm to vacuole targeting by the Cvt pathway (P, IMP)
  GO:0032446 protein modification by small protein conjugation (P, IMP)
  GO:0006501 C-terminal protein lipidation (P, IMP)
  GO:0006914 autophagy (P, IMP)
  GO:0000422 autophagy of mitochondrion (P, IMP)
  GO:0019778 Atg12 activating enzyme activity (F, IMP)
  GO:0019779 Atg8 activating enzyme activity (F, IMP)
  GO:0097632 extrinsic component of phagophore assembly site membrane (C, IDA)
  GO:0042802 identical protein binding (F, IPI)
  GO:0005515 protein binding (F, IPI)